Protein 5NX2 (pdb70)

Radius of gyration: 28.56 Å; Cα contacts (8 Å, |Δi|>4): 453; chains: 2; bounding box: 58×60×87 Å

B-factor: mean 180.99, std 48.22, range [70.55, 440.99]

Organism: Homo sapiens (NCBI:txid9606)

Sequence (394 aa):
TVSLWETVQKWREYRRQCQRSLTEDPPPATDLFCNRTFDEYACWPDGEPGSFVNVSCPWYLPWASSVPQGHVYRFCTAEGLWLQKDNSSLPWRDLSECEESKRGERSSPEEQLLFLYIIYTVGYALSFSALVIASAILLGFRHLHCTRNYIHLNLFASFILRALSVFIKDAALKWMYSEAAQAHQWRGLLSYQDSLSCRLVFLFMQYCVAANYYWLLVEGVYLYTLLAFSVFSEQWIFRLYVSIGWGVPLLFVVPWGIVKYLYEDEACWARNSNMNYWLIIRLPILFAIGVNFLIFVRVIAIVVSKLKANLMCKTDIKCRLAKSTLTLIALLATVEVIFAFVMDEHARGTLRFIKLFTELSFTSFQGLMVAILYCFANNEVQLEFRKSWGTTSD

GO terms:
  GO:0005886 plasma membrane (C, IDA)
  GO:0044508 glucagon-like peptide 1 receptor activity (F, IDA)
  GO:0007189 adenylate cyclase-activating G protein-coupled receptor signaling pathway (P, IDA)
  GO:0005886 plasma membrane (C, EXP)
  GO:0004888 transmembrane signaling receptor activity (F, TAS)
  GO:0005886 plasma membrane (C, TAS)
  GO:0016020 membrane (C, TAS)
  GO:0007190 activation of adenylate cyclase activity (P, TAS)
  GO:0005515 protein binding (F, IPI)
  GO:0007204 positive regulation of cytosolic calcium ion concentration (P, IDA)

InterPro domains:
  IPR000832 GPCR, family 2, secretin-like [PF00002] (144-398)
  IPR000832 GPCR, family 2, secretin-like [PR00249] (146-170)
  IPR000832 GPCR, family 2, secretin-like [PR00249] (178-202)
  IPR000832 GPCR, family 2, secretin-like [PR00249] (228-251)
  IPR000832 GPCR, family 2, secretin-like [PR00249] (266-291)
  IPR000832 GPCR, family 2, secretin-like [PR00249] (307-332)
  IPR000832 GPCR, family 2, secretin-like [PR00249] (349-369)
  IPR000832 GPCR, family 2, secretin-like [PR00249] (384-405)
  IPR001879 GPCR, family 2, extracellular hormone receptor domain [PF02793] (60-128)
  IPR001879 GPCR, family 2, extracellular hormone receptor domain [PS50227] (45-130)
  IPR001879 GPCR, family 2, extracellular hormone receptor domain [SM00008] (58-135)
  IPR003290 GPCR, family 2, glucagon-like peptide-1/glucagon receptor [PR01353] (12-25)
  IPR003290 GPCR, family 2, glucagon-like peptide-1/glucagon receptor [PR01353] (37-54)
  IPR003290 GPCR, family 2, glucagon-like peptide-1/glucagon receptor [PR01353] (73-84)
  IPR003290 GPCR, family 2, glucagon-like peptide-1/glucagon receptor [PR01353] (369-385)
  IPR003292 GPCR, family 2, glucagon-like peptide-1 receptor [PR01355] (16-37)
  IPR003292 GPCR, family 2, glucagon-like peptide-1 receptor [PR01355] (47-61)
  IPR003292 GPCR, family 2, glucagon-like peptide-1 receptor [PR01355] (91-102)
  IPR003292 GPCR, family 2, glucagon-like peptide-1 receptor [PR01355] (110-119)
  IPR003292 GPCR, family 2, glucagon-like peptide-1 receptor [PR01355] (127-148)

CATH classification: 4.10.1240.10 (+1 more: 1.20.1070.10)

Foldseek 3Di:
DAAPVQLVVVLVVVVVVLVVCLVPDDDDPDPQWACFDCPSFDTWHIDDAPDKGWDQRDPSQLCSVVLRVDIKIWHIHRNRHTDPDPPVVDHDIDCVSVVCLLVDDSHDDDCLVVVLVVQLLVLLVLLLVLLVVQLCLCVVDPVNPDPVSVLLNVLSVLSNLLSVLVVVVCVLVVVCSDSQCSGRVGDVVQVVLPDPVLQVSVLSNLLSVQLNLQSLLVVLVVLCCCQVVVDPDDVVVVVVSVCGSNPVSCVLSVVLVVVVCVPVSSVSNPDDDPVVSVCSRLVVSLVSLVNSLVSLVVVVVSCCPPCVPDDDVVCVVVVVVSVVVCVLRVVPVNVLSVCVVVVVVDVDDVVVSVSCNSNSSRSSNVSVVSSCPVGVVDPVNVVVVVVVD/DVVPD

Solvent-accessible surface area: 22333 Å² total

Structure (mmCIF, N/CA/C/O backbone):
data_5NX2
#
_entry.id   5NX2
#
_cell.length_a   94.435
_cell.length_b   94.435
_cell.length_c   163.905
_cell.angle_alpha   90.00
_cell.angle_beta   90.00
_cell.angle_gamma   120.00
#
_symmetry.space_group_name_H-M   'P 31 2 1'
#
loop_
_entity.id
_entity.type
_entity.pdbx_description
1 polymer 'Glucagon-like peptide 1 receptor'
2 polymer 'truncated peptide agonist'
3 branched 2-acetamido-2-deoxy-beta-D-glucopyranose-(1-4)-2-acetamido-2-deoxy-beta-D-glucopyranose
4 non-polymer 2-acetamido-2-deoxy-beta-D-glucopyranose
5 non-polymer 'octyl 1-thio-beta-D-glucopyranoside'
#
loop_
_atom_site.group_PDB
_atom_site.id
_atom_site.type_symbol
_atom_site.label_atom_id
_atom_site.label_alt_id
_atom_site.label_comp_id
_atom_site.label_asym_id
_atom_site.label_entity_id
_atom_site.label_seq_id
_atom_site.pdbx_PDB_ins_code
_atom_site.Cartn_x
_atom_site.Cartn_y
_atom_site.Cartn_z
_atom_site.occupancy
_atom_site.B_iso_or_equiv
_atom_site.auth_seq_id
_atom_site.auth_comp_id
_atom_site.auth_asym_id
_atom_site.auth_atom_id
_atom_site.pdbx_PDB_model_num
ATOM 1 N N . THR A 1 10 ? -6.703 41.282 4.277 1.00 156.42 29 THR A N 1
ATOM 2 C CA . THR A 1 10 ? -6.161 40.059 3.697 1.00 166.98 29 THR A CA 1
ATOM 3 C C . THR A 1 10 ? -7.043 39.573 2.546 1.00 177.64 29 THR A C 1
ATOM 4 O O . THR A 1 10 ? -8.197 39.192 2.739 1.00 184.94 29 THR A O 1
ATOM 8 N N . VAL A 1 11 ? -6.470 39.603 1.348 1.00 177.89 30 VAL A N 1
ATOM 9 C CA . VAL A 1 11 ? -7.132 39.156 0.125 1.00 186.32 30 VAL A CA 1
ATOM 10 C C . VAL A 1 11 ? -7.142 37.633 0.040 1.00 166.44 30 VAL A C 1
ATOM 11 O O . VAL A 1 11 ? -6.085 36.996 -0.013 1.00 163.35 30 VAL A O 1
ATOM 15 N N . SER A 1 12 ? -8.336 37.049 0.034 1.00 167.50 31 SER A N 1
ATOM 16 C CA . SER A 1 12 ? -8.506 35.605 0.029 1.00 145.86 31 SER A CA 1
ATOM 17 C C . SER A 1 12 ? -8.350 35.061 -1.393 1.00 204.58 31 SER A C 1
ATOM 18 O O . SER A 1 12 ? -8.459 35.790 -2.382 1.00 186.96 31 SER A O 1
ATOM 21 N N . LEU A 1 13 ? -8.070 33.756 -1.478 1.00 177.59 32 LEU A N 1
ATOM 22 C CA . LEU A 1 13 ? -7.949 33.082 -2.771 1.00 177.12 32 LEU A CA 1
ATOM 23 C C . LEU A 1 13 ? -9.196 33.277 -3.630 1.00 150.38 32 LEU A C 1
ATOM 24 O O . LEU A 1 13 ? -9.097 33.601 -4.820 1.00 209.92 32 LEU A O 1
ATOM 29 N N . TRP A 1 14 ? -10.380 33.086 -3.045 1.00 152.88 33 TRP A N 1
ATOM 30 C CA . TRP A 1 14 ? -11.606 33.104 -3.839 1.00 156.24 33 TRP A CA 1
ATOM 31 C C . TRP A 1 14 ? -11.838 34.500 -4.403 1.00 191.02 33 TRP A C 1
ATOM 32 O O . TRP A 1 14 ? -12.204 34.663 -5.574 1.00 185.92 33 TRP A O 1
ATOM 43 N N . GLU A 1 15 ? -11.613 35.517 -3.566 1.00 173.37 34 GLU A N 1
ATOM 44 C CA . GLU A 1 15 ? -11.699 36.911 -3.983 1.00 175.65 34 GLU A CA 1
ATOM 45 C C . GLU A 1 15 ? -10.663 37.237 -5.048 1.00 184.85 34 GLU A C 1
ATOM 46 O O . GLU A 1 15 ? -10.940 38.027 -5.962 1.00 198.94 34 GLU A O 1
ATOM 52 N N . THR A 1 16 ? -9.489 36.603 -4.982 1.00 174.17 35 THR A N 1
ATOM 53 C CA . THR A 1 16 ? -8.494 36.815 -6.025 1.00 185.28 35 THR A CA 1
ATOM 54 C C . THR A 1 16 ? -8.992 36.239 -7.341 1.00 150.77 35 THR A C 1
ATOM 55 O O . THR A 1 16 ? -8.763 36.817 -8.410 1.00 165.31 35 THR A O 1
ATOM 59 N N . VAL A 1 17 ? -9.654 35.084 -7.285 1.00 152.81 36 VAL A N 1
ATOM 60 C CA . VAL A 1 17 ? -10.176 34.476 -8.503 1.00 155.11 36 VAL A CA 1
ATOM 61 C C . VAL A 1 17 ? -11.284 35.342 -9.100 1.00 157.80 36 VAL A C 1
ATOM 62 O O . VAL A 1 17 ? -11.319 35.580 -10.313 1.00 225.53 36 VAL A O 1
ATOM 66 N N . GLN A 1 18 ? -12.212 35.816 -8.259 1.00 159.33 37 GLN A N 1
ATOM 67 C CA . GLN A 1 18 ? -13.251 36.743 -8.713 1.00 161.89 37 GLN A CA 1
ATOM 68 C C . GLN A 1 18 ? -12.682 37.979 -9.404 1.00 160.47 37 GLN A C 1
ATOM 69 O O . GLN A 1 18 ? -13.077 38.318 -10.533 1.00 162.14 37 GLN A O 1
ATOM 75 N N . LYS A 1 19 ? -11.715 38.645 -8.762 1.00 157.39 38 LYS A N 1
ATOM 76 C CA . LYS A 1 19 ? -11.115 39.811 -9.403 1.00 176.34 38 LYS A CA 1
ATOM 77 C C . LYS A 1 19 ? -10.435 39.413 -10.704 1.00 198.33 38 LYS A C 1
ATOM 78 O O . LYS A 1 19 ? -10.513 40.146 -11.692 1.00 214.15 38 LYS A O 1
ATOM 84 N N . TRP A 1 20 ? -9.716 38.288 -10.710 1.00 153.86 39 TRP A N 1
ATOM 85 C CA . TRP A 1 20 ? -9.042 37.859 -11.932 1.00 153.24 39 TRP A CA 1
ATOM 86 C C . TRP A 1 20 ? -10.028 37.662 -13.081 1.00 203.75 39 TRP A C 1
ATOM 87 O O . TRP A 1 20 ? -9.777 38.110 -14.200 1.00 216.79 39 TRP A O 1
ATOM 98 N N . ARG A 1 21 ? -11.120 36.928 -12.843 1.00 159.36 40 ARG A N 1
ATOM 99 C CA . ARG A 1 21 ? -12.189 36.790 -13.838 1.00 162.85 40 ARG A CA 1
ATOM 100 C C . ARG A 1 21 ? -12.719 38.128 -14.355 1.00 170.88 40 ARG A C 1
ATOM 101 O O . ARG A 1 21 ? -12.943 38.288 -15.561 1.00 165.53 40 ARG A O 1
ATOM 109 N N . GLU A 1 22 ? -12.921 39.105 -13.464 1.00 190.73 41 GLU A N 1
ATOM 110 C CA . GLU A 1 22 ? -13.336 40.434 -13.927 1.00 199.53 41 GLU A CA 1
ATOM 111 C C . GLU A 1 22 ? -12.250 41.101 -14.769 1.00 223.09 41 GLU A C 1
ATOM 112 O O . GLU A 1 22 ? -12.544 41.715 -15.809 1.00 253.62 41 GLU A O 1
ATOM 118 N N . TYR A 1 23 ? -10.995 40.969 -14.345 1.00 219.08 42 TYR A N 1
ATOM 119 C CA . TYR A 1 23 ? -9.852 41.379 -15.151 1.00 156.26 42 TYR A CA 1
ATOM 120 C C . TYR A 1 23 ? -9.933 40.762 -16.542 1.00 160.77 42 TYR A C 1
ATOM 121 O O . TYR A 1 23 ? -9.698 41.438 -17.544 1.00 162.07 42 TYR A O 1
ATOM 130 N N . ARG A 1 24 ? -10.193 39.457 -16.613 1.00 172.90 43 ARG A N 1
ATOM 131 C CA . ARG A 1 24 ? -10.308 38.781 -17.899 1.00 175.75 43 ARG A CA 1
ATOM 132 C C . ARG A 1 24 ? -11.448 39.337 -18.749 1.00 209.41 43 ARG A C 1
ATOM 133 O O . ARG A 1 24 ? -11.299 39.477 -19.966 1.00 234.39 43 ARG A O 1
ATOM 141 N N . ARG A 1 25 ? -12.606 39.619 -18.143 1.00 199.02 44 ARG A N 1
ATOM 142 C CA . ARG A 1 25 ? -13.720 40.184 -18.907 1.00 180.67 44 ARG A CA 1
ATOM 143 C C . ARG A 1 25 ? -13.349 41.528 -19.531 1.00 183.80 44 ARG A C 1
ATOM 144 O O . ARG A 1 25 ? -13.441 41.728 -20.751 1.00 184.63 44 ARG A O 1
ATOM 152 N N . GLN A 1 26 ? -12.913 42.466 -18.689 1.00 166.64 45 GLN A N 1
ATOM 153 C CA . GLN A 1 26 ? -12.510 43.783 -19.172 1.00 165.62 45 GLN A CA 1
ATOM 154 C C . GLN A 1 26 ? -11.367 43.683 -20.170 1.00 225.05 45 GLN A C 1
ATOM 155 O O . GLN A 1 26 ? -11.317 44.413 -21.170 1.00 211.59 45 GLN A O 1
ATOM 161 N N . CYS A 1 27 ? -10.456 42.752 -19.910 1.00 194.43 46 CYS A N 1
ATOM 162 C CA . CYS A 1 27 ? -9.282 42.534 -20.738 1.00 202.66 46 CYS A CA 1
ATOM 163 C C . CYS A 1 27 ? -9.672 42.071 -22.143 1.00 215.00 46 CYS A C 1
ATOM 164 O O . CYS A 1 27 ? -9.232 42.649 -23.143 1.00 222.00 46 CYS A O 1
ATOM 167 N N . GLN A 1 28 ? -10.497 41.018 -22.234 1.00 209.38 47 GLN A N 1
ATOM 168 C CA . GLN A 1 28 ? -11.025 40.563 -23.523 1.00 207.66 47 GLN A CA 1
ATOM 169 C C . GLN A 1 28 ? -11.771 41.677 -24.254 1.00 213.09 47 GLN A C 1
ATOM 170 O O . GLN A 1 28 ? -11.691 41.790 -25.484 1.00 229.08 47 GLN A O 1
ATOM 176 N N . ARG A 1 29 ? -12.499 42.516 -23.506 1.00 206.28 48 ARG A N 1
ATOM 177 C CA . ARG A 1 29 ? -13.190 43.650 -24.121 1.00 211.02 48 ARG A CA 1
ATOM 178 C C . ARG A 1 29 ? -12.213 44.642 -24.748 1.00 219.86 48 ARG A C 1
ATOM 179 O O . ARG A 1 29 ? -12.443 45.128 -25.865 1.00 226.76 48 ARG A O 1
ATOM 187 N N . SER A 1 30 ? -11.108 44.942 -24.059 1.00 165.75 49 SER A N 1
ATOM 188 C CA . SER A 1 30 ? -10.059 45.750 -24.681 1.00 163.31 49 SER A CA 1
ATOM 189 C C . SER A 1 30 ? -9.487 45.059 -25.917 1.00 163.11 49 SER A C 1
ATOM 190 O O . SER A 1 30 ? -9.262 45.706 -26.947 1.00 192.07 49 SER A O 1
ATOM 193 N N . LEU A 1 31 ? -9.231 43.751 -25.827 1.00 165.75 50 LEU A N 1
ATOM 194 C CA . LEU A 1 31 ? -8.700 42.998 -26.963 1.00 168.82 50 LEU A CA 1
ATOM 195 C C . LEU A 1 31 ? -9.597 43.153 -28.183 1.00 172.96 50 LEU A C 1
ATOM 196 O O . LEU A 1 31 ? -9.113 43.292 -29.313 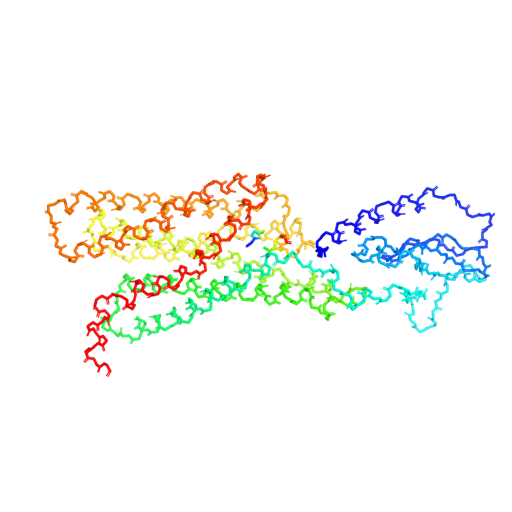1.00 173.63 50 LEU A O 1
ATOM 201 N N . THR A 1 32 ? -10.909 43.131 -27.967 1.00 178.07 51 THR A N 1
ATOM 202 C CA . THR A 1 32 ? -11.863 43.250 -29.062 1.00 184.60 51 THR A CA 1
ATOM 203 C C . THR A 1 32 ? -11.930 44.679 -29.589 1.00 191.82 51 THR A C 1
ATOM 204 O O . THR A 1 32 ? -12.042 44.889 -30.803 1.00 200.33 51 THR A O 1
ATOM 208 N N . GLU A 1 33 ? -11.852 45.679 -28.710 1.00 199.02 52 GLU A N 1
ATOM 209 C CA . GLU A 1 33 ? -12.190 47.035 -29.119 1.00 204.77 52 GLU A CA 1
ATOM 210 C C . GLU A 1 33 ? -11.007 47.925 -29.510 1.00 197.69 52 GLU A C 1
ATOM 211 O O . GLU A 1 33 ? -11.220 48.883 -30.263 1.00 202.43 52 GLU A O 1
ATOM 217 N N . ASP A 1 34 ? -9.772 47.642 -29.089 1.00 183.90 53 ASP A N 1
ATOM 218 C CA . ASP A 1 34 ? -8.686 48.530 -29.505 1.00 201.73 53 ASP A CA 1
ATOM 219 C C . ASP A 1 34 ? -8.460 48.451 -31.017 1.00 218.62 53 ASP A C 1
ATOM 220 O O . ASP A 1 34 ? -8.514 47.363 -31.601 1.00 222.63 53 ASP A O 1
ATOM 225 N N . PRO A 1 35 ? -8.208 49.589 -31.673 1.00 214.66 54 PRO A N 1
ATOM 226 C CA . PRO A 1 35 ? -8.002 49.573 -33.122 1.00 214.45 54 PRO A CA 1
ATOM 227 C C . PRO A 1 35 ? -6.754 48.812 -33.525 1.00 204.56 54 PRO A C 1
ATOM 228 O O . PRO A 1 35 ? -5.781 48.723 -32.755 1.00 199.42 54 PRO A O 1
ATOM 232 N N . PRO A 1 36 ? -6.735 48.241 -34.727 1.00 187.02 55 PRO A N 1
ATOM 233 C CA . PRO A 1 36 ? -5.560 47.509 -35.215 1.00 182.81 55 PRO A CA 1
ATOM 234 C C . PRO A 1 36 ? -4.379 48.442 -35.425 1.00 176.68 55 PRO A C 1
ATOM 235 O O . PRO A 1 36 ? -4.557 49.660 -35.574 1.00 184.42 55 PRO A O 1
ATOM 239 N N . PRO A 1 37 ? -3.161 47.910 -35.442 1.00 175.34 56 PRO A N 1
ATOM 240 C CA . PRO A 1 37 ? -1.969 48.758 -35.552 1.00 207.27 56 PRO A CA 1
ATOM 241 C C . PRO A 1 37 ? -1.820 49.375 -36.939 1.00 216.00 56 PRO A C 1
ATOM 242 O O . PRO A 1 37 ? -2.377 48.909 -37.935 1.00 226.95 56 PRO A O 1
ATOM 246 N N . ALA A 1 38 ? -1.041 50.460 -36.965 1.00 244.32 57 ALA A N 1
ATOM 247 C CA . ALA A 1 38 ? -0.751 51.229 -38.176 1.00 245.95 57 ALA A CA 1
ATOM 248 C C . ALA A 1 38 ? -0.287 50.362 -39.345 1.00 247.07 57 ALA A C 1
ATOM 249 O O . ALA A 1 38 ? -0.647 50.631 -40.497 1.00 249.47 57 ALA A O 1
ATOM 251 N N . THR A 1 39 ? 0.503 49.322 -39.087 1.00 241.23 58 THR A N 1
ATOM 252 C CA . THR A 1 39 ? 0.962 48.456 -40.167 1.00 233.87 58 THR A CA 1
ATOM 253 C C . THR A 1 39 ? 0.857 47.001 -39.734 1.00 234.83 58 THR A C 1
ATOM 254 O O . THR A 1 39 ? 0.831 46.681 -38.543 1.00 226.89 58 THR A O 1
ATOM 258 N N . ASP A 1 40 ? 0.800 46.119 -40.738 1.00 238.19 59 ASP A N 1
ATOM 259 C CA . ASP A 1 40 ? 0.768 44.678 -40.518 1.00 241.06 59 ASP A CA 1
ATOM 260 C C . ASP A 1 40 ? 2.093 44.093 -40.062 1.00 241.08 59 ASP A C 1
ATOM 261 O O . ASP A 1 40 ? 2.135 42.906 -39.722 1.00 243.10 59 ASP A O 1
ATOM 266 N N . LEU A 1 41 ? 3.168 44.874 -40.042 1.00 238.19 60 LEU A N 1
ATOM 267 C CA . LEU A 1 41 ? 4.388 44.471 -39.349 1.00 226.77 60 LEU A CA 1
ATOM 268 C C . LEU A 1 41 ? 4.140 44.530 -37.844 1.00 224.59 60 LEU A C 1
ATOM 269 O O . LEU A 1 41 ? 4.477 45.506 -37.171 1.00 228.05 60 LEU A O 1
ATOM 274 N N . PHE A 1 42 ? 3.494 43.490 -37.306 1.00 225.59 61 PHE A N 1
ATOM 275 C CA . PHE A 1 42 ? 3.326 43.452 -35.858 1.00 209.11 61 PHE A CA 1
ATOM 276 C C . PHE A 1 42 ? 2.947 42.064 -35.358 1.00 209.12 61 PHE A C 1
ATOM 277 O O . PHE A 1 42 ? 2.178 41.342 -35.999 1.00 222.89 61 PHE A O 1
ATOM 285 N N . CYS A 1 43 ? 3.514 41.710 -34.210 1.00 197.27 62 CYS A N 1
ATOM 286 C CA . CYS A 1 43 ? 3.076 40.597 -33.378 1.00 193.12 62 CYS A CA 1
ATOM 287 C C . CYS A 1 43 ? 1.682 40.881 -32.802 1.00 172.01 62 CYS A C 1
ATOM 288 O O . CYS A 1 43 ? 1.345 42.022 -32.478 1.00 161.96 62 CYS A O 1
ATOM 291 N N . ASN A 1 44 ? 0.877 39.827 -32.651 1.00 182.40 63 ASN A N 1
ATOM 292 C CA . ASN A 1 44 ? -0.502 39.960 -32.180 1.00 194.30 63 ASN A CA 1
ATOM 293 C C . ASN A 1 44 ? -0.685 40.096 -30.675 1.00 186.69 63 ASN A C 1
ATOM 294 O O . ASN A 1 44 ? -0.146 39.307 -29.896 1.00 165.92 63 ASN A O 1
ATOM 299 N N . ARG A 1 45 ? -1.476 41.104 -30.283 1.00 187.48 64 ARG A N 1
ATOM 300 C CA . ARG A 1 45 ? -2.008 41.265 -28.931 1.00 189.19 64 ARG A CA 1
ATOM 301 C C . ARG A 1 45 ? -2.469 39.897 -28.433 1.00 196.83 64 ARG A C 1
ATOM 302 O O . ARG A 1 45 ? -2.986 39.111 -29.233 1.00 211.64 64 ARG A O 1
ATOM 310 N N . THR A 1 46 ? -2.415 39.635 -27.126 1.00 188.87 65 THR A N 1
ATOM 311 C CA . THR A 1 46 ? -2.868 38.339 -26.616 1.00 185.88 65 THR A CA 1
ATOM 312 C C . THR A 1 46 ? -3.073 38.422 -25.115 1.00 173.39 65 THR A C 1
ATOM 313 O O . THR A 1 46 ? -2.324 39.097 -24.409 1.00 170.97 65 THR A O 1
ATOM 317 N N . PHE A 1 47 ? -3.982 37.609 -24.604 1.00 187.74 66 PHE A N 1
ATOM 318 C CA . PHE A 1 47 ? -4.128 37.528 -23.172 1.00 151.07 66 PHE A CA 1
ATOM 319 C C . PHE A 1 47 ? -3.506 36.182 -22.853 1.00 164.78 66 PHE A C 1
ATOM 320 O O . PHE A 1 47 ? -3.961 35.156 -23.343 1.00 158.10 66 PHE A O 1
ATOM 328 N N . ASP A 1 48 ? -2.473 36.185 -22.024 1.00 147.54 67 ASP A N 1
ATOM 329 C CA . ASP A 1 48 ? -1.751 34.964 -21.694 1.00 146.53 67 ASP A CA 1
ATOM 330 C C . ASP A 1 48 ? -2.112 34.394 -20.346 1.00 191.97 67 ASP A C 1
ATOM 331 O O . ASP A 1 48 ? -1.341 33.605 -19.810 1.00 145.11 67 ASP A O 1
ATOM 336 N N . GLU A 1 49 ? -3.205 34.915 -19.785 1.00 184.12 68 GLU A N 1
ATOM 337 C CA . GLU A 1 49 ? -3.826 34.585 -18.481 1.00 179.86 68 GLU A CA 1
ATOM 338 C C . GLU A 1 49 ? -3.161 35.270 -17.296 1.00 172.56 68 GLU A C 1
ATOM 339 O O . GLU A 1 49 ? -3.555 35.063 -16.156 1.00 165.37 68 GLU A O 1
ATOM 345 N N . TYR A 1 50 ? -2.133 36.063 -17.565 1.00 175.60 69 TYR A N 1
ATOM 346 C CA . TYR A 1 50 ? -1.486 36.817 -16.513 1.00 169.25 69 TYR A CA 1
ATOM 347 C C . TYR A 1 50 ? -1.540 38.301 -16.823 1.00 175.35 69 TYR A C 1
ATOM 348 O O . TYR A 1 50 ? -1.457 39.124 -15.923 1.00 175.39 69 TYR A O 1
ATOM 357 N N . ALA A 1 51 ? -1.671 38.640 -18.101 1.00 172.51 70 ALA A N 1
ATOM 358 C CA . ALA A 1 51 ? -1.762 40.043 -18.491 1.00 155.48 70 ALA A CA 1
ATOM 359 C C . ALA A 1 51 ? -2.358 40.158 -19.891 1.00 172.98 70 ALA A C 1
ATOM 360 O O . ALA A 1 51 ? -2.281 39.224 -20.693 1.00 186.75 70 ALA A O 1
ATOM 362 N N . CYS A 1 52 ? -2.947 41.320 -20.190 1.00 178.13 71 CYS A N 1
ATOM 363 C CA . CYS A 1 52 ? -3.404 41.633 -21.546 1.00 177.11 71 CYS A CA 1
ATOM 364 C C . CYS A 1 52 ? -2.280 42.309 -22.315 1.00 181.97 71 CYS A C 1
ATOM 365 O O . CYS A 1 52 ? -1.860 43.418 -21.967 1.00 190.26 71 CYS A O 1
ATOM 368 N N . TRP A 1 53 ? -1.796 41.662 -23.320 1.00 182.91 72 TRP A N 1
ATOM 369 C CA . TRP A 1 53 ? -0.716 42.338 -24.002 1.00 173.97 72 TRP A CA 1
ATOM 370 C C . TRP A 1 53 ? -1.304 43.012 -25.226 1.00 183.60 72 TRP A C 1
ATOM 371 O O . TRP A 1 53 ? -1.969 42.340 -26.033 1.00 188.59 72 TRP A O 1
ATOM 382 N N . PRO A 1 54 ? -1.079 44.310 -25.406 1.00 177.04 73 PRO A N 1
ATOM 383 C CA . PRO A 1 54 ? -1.448 44.961 -26.665 1.00 186.01 73 PRO A CA 1
ATOM 384 C C . PRO A 1 54 ? -0.495 44.591 -27.788 1.00 199.72 73 PRO A C 1
ATOM 385 O O . PRO A 1 54 ? 0.528 43.933 -27.591 1.00 201.63 73 PRO A O 1
ATOM 389 N N . ASP A 1 55 ? -0.860 45.021 -28.993 1.00 187.74 74 ASP A N 1
ATOM 390 C CA . ASP A 1 55 ? 0.061 44.910 -30.109 1.00 189.58 74 ASP A CA 1
ATOM 391 C C . ASP A 1 55 ? 1.339 45.684 -29.800 1.00 208.24 74 ASP A C 1
ATOM 392 O O . ASP A 1 55 ? 1.354 46.629 -29.006 1.00 208.12 74 ASP A O 1
ATOM 397 N N . GLY A 1 56 ? 2.415 45.274 -30.445 1.00 186.59 75 GLY A N 1
ATOM 398 C CA . GLY A 1 56 ? 3.715 45.897 -30.261 1.00 205.30 75 GLY A CA 1
ATOM 399 C C . GLY A 1 56 ? 4.328 46.385 -31.557 1.00 210.64 75 GLY A C 1
ATOM 400 O O . GLY A 1 56 ? 4.168 45.754 -32.603 1.00 216.49 75 GLY A O 1
ATOM 401 N N . GLU A 1 57 ? 4.981 47.536 -31.492 1.00 206.94 76 GLU A N 1
ATOM 402 C CA . GLU A 1 57 ? 5.809 47.943 -32.610 1.00 199.76 76 GLU A CA 1
ATOM 403 C C . GLU A 1 57 ? 6.976 46.964 -32.713 1.00 188.79 76 GLU A C 1
ATOM 404 O O . GLU A 1 57 ? 7.538 46.564 -31.688 1.00 176.82 76 GLU A O 1
ATOM 410 N N . PRO A 1 58 ? 7.347 46.536 -33.920 1.00 189.36 77 PRO A N 1
ATOM 411 C CA . PRO A 1 58 ? 8.523 45.669 -34.051 1.00 190.70 77 PRO A CA 1
ATOM 412 C C . PRO A 1 58 ? 9.766 46.327 -33.476 1.00 191.34 77 PRO A C 1
ATOM 413 O O . PRO A 1 58 ? 10.021 47.515 -33.682 1.00 222.66 77 PRO A O 1
ATOM 417 N N . GLY A 1 59 ? 10.542 45.530 -32.749 1.00 196.71 78 GLY A N 1
ATOM 418 C CA . GLY A 1 59 ? 11.776 46.009 -32.165 1.00 191.14 78 GLY A CA 1
ATOM 419 C C . GLY A 1 59 ? 11.576 47.019 -31.060 1.00 194.62 78 GLY A C 1
ATOM 420 O O . GLY A 1 59 ? 12.403 47.922 -30.901 1.00 193.28 78 GLY A O 1
ATOM 421 N N . SER A 1 60 ? 10.496 46.897 -30.290 1.00 205.90 79 SER A N 1
ATOM 422 C CA . SER A 1 60 ? 10.264 47.793 -29.169 1.00 215.66 79 SER A CA 1
ATOM 423 C C . SER A 1 60 ? 9.758 47.004 -27.970 1.00 214.01 79 SER A C 1
ATOM 424 O O . SER A 1 60 ? 9.253 45.886 -28.098 1.00 217.15 79 SER A O 1
ATOM 427 N N . PHE A 1 61 ? 9.897 47.617 -26.799 1.00 203.43 80 PHE A N 1
ATOM 428 C CA . PHE A 1 61 ? 9.284 47.118 -25.577 1.00 204.10 80 PHE A CA 1
ATOM 429 C C . PHE A 1 61 ? 7.833 47.558 -25.433 1.00 228.47 80 PHE A C 1
ATOM 430 O O . PHE A 1 61 ? 7.467 48.693 -25.754 1.00 239.94 80 PHE A O 1
ATOM 438 N N . VAL A 1 62 ? 7.013 46.635 -24.945 1.00 229.87 81 VAL A N 1
ATOM 439 C CA . VAL A 1 62 ? 5.599 46.843 -24.668 1.00 221.55 81 VAL A CA 1
ATOM 440 C C . VAL A 1 62 ? 5.434 46.736 -23.161 1.00 231.99 81 VAL A C 1
ATOM 441 O O . VAL A 1 62 ? 5.918 45.774 -22.546 1.00 223.96 81 VAL A O 1
ATOM 445 N N . ASN A 1 63 ? 4.722 47.696 -22.569 1.00 241.59 82 ASN A N 1
ATOM 446 C CA . ASN A 1 63 ? 4.481 47.686 -21.137 1.00 232.57 82 ASN A CA 1
ATOM 447 C C . ASN A 1 63 ? 3.012 47.643 -20.776 1.00 211.97 82 ASN A C 1
ATOM 448 O O . ASN A 1 63 ? 2.171 48.257 -21.441 1.00 208.12 82 ASN A O 1
ATOM 453 N N . VAL A 1 64 ? 2.721 46.908 -19.709 1.00 212.27 83 VAL A N 1
ATOM 454 C CA . VAL A 1 64 ? 1.408 46.917 -19.090 1.00 192.20 83 VAL A CA 1
ATOM 455 C C . VAL A 1 64 ? 1.703 46.938 -17.599 1.00 183.47 83 VAL A C 1
ATOM 456 O O . VAL A 1 64 ? 2.724 46.403 -17.159 1.00 159.06 83 VAL A O 1
ATOM 460 N N . SER A 1 65 ? 0.849 47.583 -16.816 1.00 195.31 84 SER A N 1
ATOM 461 C CA . SER A 1 65 ? 1.017 47.478 -15.375 1.00 169.83 84 SER A CA 1
ATOM 462 C C . SER A 1 65 ? 0.935 46.010 -14.970 1.00 166.29 84 SER A C 1
ATOM 463 O O . SER A 1 65 ? 0.248 45.215 -15.620 1.00 172.17 84 SER A O 1
ATOM 466 N N . CYS A 1 66 ? 1.672 45.625 -13.931 1.00 153.34 85 CYS A N 1
ATOM 467 C CA . CYS A 1 66 ? 1.417 44.318 -13.341 1.00 142.18 85 CYS A CA 1
ATOM 468 C C . CYS A 1 66 ? -0.082 44.199 -13.086 1.00 136.77 85 CYS A C 1
ATOM 469 O O . CYS A 1 66 ? -0.687 45.126 -12.528 1.00 150.50 85 CYS A O 1
ATOM 472 N N . PRO A 1 67 ? -0.712 43.102 -13.492 1.00 148.40 86 PRO A N 1
ATOM 473 C CA . PRO A 1 67 ? -2.166 42.979 -13.349 1.00 155.34 86 PRO A CA 1
ATOM 474 C C . PRO A 1 67 ? -2.648 43.194 -11.924 1.00 157.10 86 PRO A C 1
ATOM 475 O O . PRO A 1 67 ? -2.139 42.612 -10.965 1.00 160.03 86 PRO A O 1
ATOM 479 N N . TRP A 1 68 ? -3.646 44.074 -11.818 1.00 164.70 87 TRP A N 1
ATOM 480 C CA . TRP A 1 68 ? -4.227 44.602 -10.593 1.00 169.70 87 TRP A CA 1
ATOM 481 C C . TRP A 1 68 ? -4.995 43.568 -9.788 1.00 183.06 87 TRP A C 1
ATOM 482 O O . TRP A 1 68 ? -5.380 43.870 -8.653 1.00 198.38 87 TRP A O 1
ATOM 493 N N . TYR A 1 69 ? -5.211 42.360 -10.310 1.00 198.92 88 TYR A N 1
ATOM 494 C CA . TYR A 1 69 ? -5.937 41.429 -9.465 1.00 174.48 88 TYR A CA 1
ATOM 495 C C . TYR A 1 69 ? -5.012 40.774 -8.457 1.00 162.14 88 TYR A C 1
ATOM 496 O O . TYR A 1 69 ? -5.488 40.011 -7.611 1.00 145.46 88 TYR A O 1
ATOM 505 N N . LEU A 1 70 ? -3.704 40.998 -8.566 1.00 167.96 89 LEU A N 1
ATOM 506 C CA . LEU A 1 70 ? -2.808 40.416 -7.585 1.00 158.22 89 LEU A CA 1
ATOM 507 C C . LEU A 1 70 ? -3.202 41.010 -6.238 1.00 171.36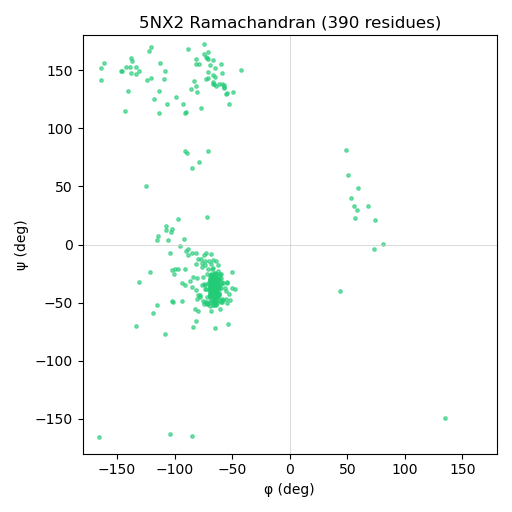 89 LEU A C 1
ATOM 508 O O . LEU A 1 70 ? -3.476 42.212 -6.159 1.00 176.31 89 LEU A O 1
ATOM 513 N N . PRO A 1 71 ? -3.256 40.225 -5.169 1.00 167.93 90 PRO A N 1
ATOM 514 C CA . PRO A 1 71 ? -3.576 40.830 -3.864 1.00 188.74 90 PRO A CA 1
ATOM 515 C C . PRO A 1 71 ? -2.670 41.987 -3.457 1.00 207.90 90 PRO A C 1
ATOM 516 O O . PRO A 1 71 ? -3.133 42.917 -2.785 1.00 238.10 90 PRO A O 1
ATOM 520 N N . TRP A 1 72 ? -1.399 41.962 -3.855 1.00 184.63 91 TRP A N 1
ATOM 521 C CA . TRP A 1 72 ? -0.402 42.961 -3.487 1.00 190.11 91 TRP A CA 1
ATOM 522 C C . TRP A 1 72 ? -0.007 43.896 -4.626 1.00 210.19 91 TRP A C 1
ATOM 523 O O . TRP A 1 72 ? 1.043 44.545 -4.545 1.00 202.61 91 TRP A O 1
ATOM 534 N N . ALA A 1 73 ? -0.796 43.943 -5.706 1.00 234.10 92 ALA A N 1
ATOM 535 C CA . ALA A 1 73 ? -0.433 44.783 -6.846 1.00 244.63 92 ALA A CA 1
ATOM 536 C C . ALA A 1 73 ? -0.199 46.228 -6.413 1.00 247.32 92 ALA A C 1
ATOM 537 O O . ALA A 1 73 ? 0.663 46.923 -6.960 1.00 240.61 92 ALA A O 1
ATOM 539 N N . SER A 1 74 ? -0.950 46.674 -5.402 1.00 248.35 93 SER A N 1
ATOM 540 C CA . SER A 1 74 ? -0.880 48.022 -4.842 1.00 239.36 93 SER A CA 1
ATOM 541 C C . SER A 1 74 ? 0.428 48.324 -4.127 1.00 246.40 93 SER A C 1
ATOM 542 O O . SER A 1 74 ? 0.741 49.499 -3.911 1.00 249.17 93 SER A O 1
ATOM 545 N N . SER A 1 75 ? 1.179 47.311 -3.705 1.00 275.03 94 SER A N 1
ATOM 546 C CA . SER A 1 75 ? 2.464 47.635 -3.101 1.00 274.79 94 SER A CA 1
ATOM 547 C C . SER A 1 75 ? 3.570 47.913 -4.107 1.00 264.22 94 SER A C 1
ATOM 548 O O . SER A 1 75 ? 4.589 48.493 -3.726 1.00 261.97 94 SER A O 1
ATOM 551 N N . VAL A 1 76 ? 3.412 47.531 -5.368 1.00 248.66 95 VAL A N 1
ATOM 552 C CA . VAL A 1 76 ? 4.459 47.799 -6.349 1.00 219.86 95 VAL A CA 1
ATOM 553 C C . VAL A 1 76 ? 3.853 48.564 -7.528 1.00 218.63 95 VAL A C 1
ATOM 554 O O . VAL A 1 76 ? 4.049 48.160 -8.684 1.00 220.94 95 VAL A O 1
ATOM 558 N N . PRO A 1 77 ? 3.096 49.662 -7.309 1.00 204.59 96 PRO A N 1
ATOM 559 C CA . PRO A 1 77 ? 2.397 50.279 -8.453 1.00 194.51 96 PRO A CA 1
ATOM 560 C C . PRO A 1 77 ? 3.367 50.793 -9.491 1.00 180.92 96 PRO A C 1
ATOM 561 O O . PRO A 1 77 ? 3.004 50.935 -10.663 1.00 185.34 96 PRO A O 1
ATOM 565 N N . GLN A 1 78 ? 4.597 51.106 -9.075 1.00 167.38 97 GLN A N 1
ATOM 566 C CA . GLN A 1 78 ? 5.604 51.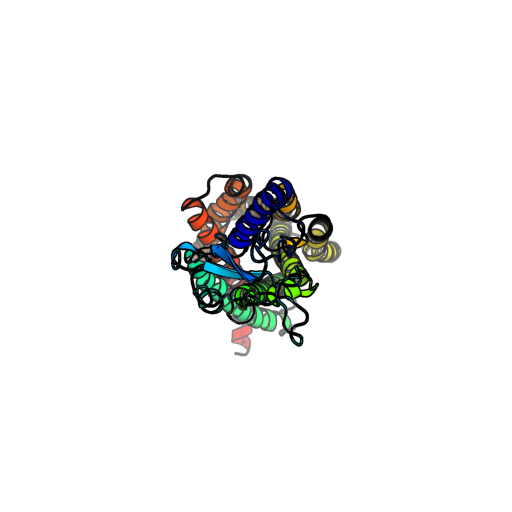581 -10.008 1.00 174.28 97 GLN A CA 1
ATOM 567 C C . GLN A 1 78 ? 6.127 50.459 -10.888 1.00 174.92 97 GLN A C 1
ATOM 568 O O . GLN A 1 78 ? 6.732 50.739 -11.931 1.00 183.59 97 GLN A O 1
ATOM 574 N N . GLY A 1 79 ? 5.864 49.200 -10.542 1.00 165.52 98 GLY A N 1
ATOM 575 C CA . GLY A 1 79 ? 6.326 48.129 -11.384 1.00 164.86 98 GLY A CA 1
ATOM 576 C C . GLY A 1 79 ? 5.444 47.938 -12.601 1.00 156.81 98 GLY A C 1
ATOM 577 O O . GLY A 1 79 ? 4.262 48.276 -12.617 1.00 165.35 98 GLY A O 1
ATOM 578 N N . HIS A 1 80 ? 6.053 47.375 -13.636 1.00 166.09 99 HIS A N 1
ATOM 579 C CA . HIS A 1 80 ? 5.383 47.055 -14.881 1.00 154.50 99 HIS A CA 1
ATOM 580 C C . HIS A 1 80 ? 5.845 45.696 -15.368 1.00 146.38 99 HIS A C 1
ATOM 581 O O . HIS A 1 80 ? 6.955 45.260 -15.051 1.00 134.67 99 HIS A O 1
ATOM 588 N N . VAL A 1 81 ? 5.001 45.015 -16.128 1.00 160.68 100 VAL A N 1
ATOM 589 C CA . VAL A 1 81 ? 5.494 43.819 -16.783 1.00 168.42 100 VAL A CA 1
ATOM 590 C C . VAL A 1 81 ? 5.581 44.189 -18.258 1.00 185.03 100 VAL A C 1
ATOM 591 O O . VAL A 1 81 ? 4.805 45.010 -18.770 1.00 196.06 100 VAL A O 1
ATOM 595 N N . TYR A 1 82 ? 6.533 43.566 -18.943 1.00 191.74 101 TYR A N 1
ATOM 596 C CA . TYR A 1 82 ? 6.889 43.926 -20.306 1.00 193.40 101 TYR A CA 1
ATOM 597 C C . TYR A 1 82 ? 7.012 42.703 -21.200 1.00 184.37 101 TYR A C 1
ATOM 598 O O . TYR A 1 82 ? 7.408 41.620 -20.760 1.00 175.45 101 TYR A O 1
ATOM 607 N N . ARG A 1 83 ? 6.657 42.896 -22.461 1.00 197.52 102 ARG A N 1
ATOM 608 C CA . ARG A 1 83 ? 6.992 41.949 -23.513 1.00 210.27 102 ARG A CA 1
ATOM 609 C C . ARG A 1 83 ? 7.784 42.681 -24.586 1.00 222.62 102 ARG A C 1
ATOM 610 O O . ARG A 1 83 ? 7.852 43.910 -24.619 1.00 231.44 102 ARG A O 1
ATOM 618 N N . PHE A 1 84 ? 8.391 41.893 -25.464 1.00 211.05 103 PHE A N 1
ATOM 619 C CA . PHE A 1 84 ? 9.065 42.391 -26.652 1.00 197.93 103 PHE A CA 1
ATOM 620 C C . PHE A 1 84 ? 8.351 41.820 -27.859 1.00 191.91 103 PHE A C 1
ATOM 621 O O . PHE A 1 84 ? 8.194 40.600 -27.982 1.00 191.96 103 PHE A O 1
ATOM 629 N N . CYS A 1 85 ? 7.921 42.712 -28.742 1.00 184.53 104 CYS A N 1
ATOM 630 C CA . CYS A 1 85 ? 7.307 42.322 -29.997 1.00 191.56 104 CYS A CA 1
ATOM 631 C C . CYS A 1 85 ? 8.509 42.248 -30.945 1.00 179.51 104 CYS A C 1
ATOM 632 O O . CYS A 1 85 ? 9.125 43.279 -31.235 1.00 176.76 104 CYS A O 1
ATOM 635 N N . THR A 1 86 ? 8.860 41.055 -31.427 1.00 181.10 105 THR A N 1
ATOM 636 C CA . THR A 1 86 ? 10.059 40.927 -32.260 1.00 192.72 105 THR A CA 1
ATOM 637 C C . THR A 1 86 ? 9.903 41.551 -33.645 1.00 206.25 105 THR A C 1
ATOM 638 O O . THR A 1 86 ? 8.808 41.882 -34.109 1.00 221.74 105 THR A O 1
ATOM 642 N N . ALA A 1 87 ? 11.062 41.710 -34.299 1.00 195.69 106 ALA A N 1
ATOM 643 C CA . ALA A 1 87 ? 11.170 42.390 -35.584 1.00 201.48 106 ALA A CA 1
ATOM 644 C C . ALA A 1 87 ? 10.511 41.603 -36.705 1.00 219.85 106 ALA A C 1
ATOM 645 O O . ALA A 1 87 ? 10.261 42.161 -37.778 1.00 214.10 106 ALA A O 1
ATOM 647 N N . GLU A 1 88 ? 10.251 40.319 -36.489 1.00 225.25 107 GLU A N 1
ATOM 648 C CA . GLU A 1 88 ? 9.582 39.471 -37.460 1.00 235.86 107 GLU A CA 1
ATOM 649 C C . GLU A 1 88 ? 8.071 39.459 -37.229 1.00 229.40 107 GLU A C 1
ATOM 650 O O . GLU A 1 88 ? 7.330 38.794 -37.962 1.00 232.56 107 GLU A O 1
ATOM 656 N N . GLY A 1 89 ? 7.595 40.268 -36.288 1.00 233.38 108 GLY A N 1
ATOM 657 C CA . GLY A 1 89 ? 6.180 40.394 -36.007 1.00 212.59 108 GLY A CA 1
ATOM 658 C C . GLY A 1 89 ? 5.614 39.200 -35.280 1.00 192.44 108 GLY A C 1
ATOM 659 O O . GLY A 1 89 ? 4.422 38.914 -35.398 1.00 199.97 108 GLY A O 1
ATOM 660 N N . LEU A 1 90 ? 6.475 38.434 -34.623 1.00 208.81 109 LEU A N 1
ATOM 661 C CA . LEU A 1 90 ? 6.131 37.357 -33.708 1.00 185.31 109 LEU A CA 1
ATOM 662 C C . LEU A 1 90 ? 6.480 37.792 -32.290 1.00 169.98 109 LEU A C 1
ATOM 663 O O . LEU A 1 90 ? 7.484 38.483 -32.091 1.00 153.02 109 LEU A O 1
ATOM 668 N N . TRP A 1 91 ? 5.666 37.425 -31.299 1.00 164.01 110 TRP A N 1
ATOM 669 C CA . TRP A 1 91 ? 6.122 37.674 -29.935 1.00 176.89 110 TRP A CA 1
ATOM 670 C C . TRP A 1 91 ? 7.371 36.876 -29.612 1.00 133.08 110 TRP A C 1
ATOM 671 O O . TRP A 1 91 ? 7.495 35.694 -29.947 1.00 134.12 110 TRP A O 1
ATOM 682 N N . LEU A 1 92 ? 8.304 37.563 -28.961 1.00 130.21 111 LEU A N 1
ATOM 683 C CA . LEU A 1 92 ? 9.540 36.969 -28.490 1.00 157.21 111 LEU A CA 1
ATOM 684 C C . LEU A 1 92 ? 9.306 35.754 -27.616 1.00 171.56 111 LEU A C 1
ATOM 685 O O . LEU A 1 92 ? 8.502 35.785 -26.681 1.00 191.26 111 LEU A O 1
ATOM 690 N N . GLN A 1 93 ? 10.013 34.678 -27.931 1.00 163.29 112 GLN A N 1
ATOM 691 C CA . GLN A 1 93 ? 9.882 33.466 -27.151 1.00 162.11 112 GLN A CA 1
ATOM 692 C C . GLN A 1 93 ? 11.267 32.846 -27.162 1.00 183.10 112 GLN A C 1
ATOM 693 O O . GLN A 1 93 ? 12.019 32.999 -28.128 1.00 205.94 112 GLN A O 1
ATOM 699 N N . LYS A 1 94 ? 11.598 32.137 -26.095 1.00 178.40 113 LYS A N 1
ATOM 700 C CA . LYS A 1 94 ? 12.848 31.400 -26.048 1.00 165.95 113 LYS A CA 1
ATOM 701 C C . LYS A 1 94 ? 12.754 30.060 -26.759 1.00 188.09 113 LYS A C 1
ATOM 702 O O . LYS A 1 94 ? 11.750 29.354 -26.631 1.00 210.42 113 LYS A O 1
ATOM 708 N N . ASP A 1 95 ? 13.784 29.731 -27.554 1.00 182.19 114 ASP A N 1
ATOM 709 C CA . ASP A 1 95 ? 13.785 28.459 -28.273 1.00 186.86 114 ASP A CA 1
ATOM 710 C C . ASP A 1 95 ? 13.479 27.324 -27.308 1.00 187.93 114 ASP A C 1
ATOM 711 O O . ASP A 1 95 ? 13.027 26.252 -27.718 1.00 211.38 114 ASP A O 1
ATOM 716 N N . ASN A 1 96 ? 13.753 27.573 -26.027 1.00 158.70 115 ASN A N 1
ATOM 717 C CA . ASN A 1 96 ? 13.697 26.637 -24.907 1.00 157.04 115 ASN A CA 1
ATOM 718 C C . ASN A 1 96 ? 12.269 26.549 -24.373 1.00 180.22 115 ASN A C 1
ATOM 719 O O . ASN A 1 96 ? 11.595 25.526 -24.519 1.00 168.80 115 ASN A O 1
ATOM 724 N N . SER A 1 97 ? 11.811 27.622 -23.718 1.00 187.26 116 SER A N 1
ATOM 725 C CA . SER A 1 97 ? 10.563 27.624 -22.953 1.00 195.04 116 SER A CA 1
ATOM 726 C C . SER A 1 97 ? 9.307 27.355 -23.779 1.00 204.74 116 SER A C 1
ATOM 727 O O . SER A 1 97 ? 8.264 27.063 -23.186 1.00 233.26 116 SER A O 1
ATOM 730 N N . SER A 1 98 ? 9.352 27.500 -25.113 1.00 191.09 117 SER A N 1
ATOM 731 C CA . SER A 1 98 ? 8.311 26.987 -26.012 1.00 207.51 117 SER A CA 1
ATOM 732 C C . SER A 1 98 ? 7.039 27.827 -25.911 1.00 191.29 117 SER A C 1
ATOM 733 O O . SER A 1 98 ? 6.056 27.599 -26.628 1.00 184.64 117 SER A O 1
ATOM 736 N N . LEU A 1 99 ? 7.073 28.790 -25.008 1.00 188.27 118 LEU A N 1
ATOM 737 C CA . LEU A 1 99 ? 6.110 29.729 -24.466 1.00 192.02 118 LEU A CA 1
ATOM 738 C C . LEU A 1 99 ? 6.779 31.091 -24.539 1.00 181.22 118 LEU A C 1
ATOM 739 O O . LEU A 1 99 ? 8.005 31.176 -24.411 1.00 181.94 118 LEU A O 1
ATOM 744 N N . PRO A 1 100 ? 6.028 32.174 -24.713 1.00 172.32 119 PRO A N 1
ATOM 745 C CA . PRO A 1 100 ? 6.698 33.463 -24.883 1.00 159.30 119 PRO A CA 1
ATOM 746 C C . PRO A 1 100 ? 7.286 33.941 -23.569 1.00 146.17 119 PRO A C 1
ATOM 747 O O . PRO A 1 100 ? 6.720 33.778 -22.485 1.00 152.17 119 PRO A O 1
ATOM 751 N N . TRP A 1 101 ? 8.456 34.553 -23.720 1.00 132.28 120 TRP A N 1
ATOM 752 C CA . TRP A 1 101 ? 9.162 35.275 -22.674 1.00 150.03 120 TRP A CA 1
ATOM 753 C C . TRP A 1 101 ? 8.356 36.428 -22.096 1.00 174.60 120 TRP A C 1
ATOM 754 O O . TRP A 1 101 ? 7.694 37.187 -22.810 1.00 181.35 120 TRP A O 1
ATOM 765 N N . ARG A 1 102 ? 8.436 36.535 -20.772 1.00 173.02 121 ARG A N 1
ATOM 766 C CA . ARG A 1 102 ? 7.938 37.651 -19.987 1.00 154.89 121 ARG A CA 1
ATOM 767 C C . ARG A 1 102 ? 8.920 37.900 -18.853 1.00 145.38 121 ARG A C 1
ATOM 768 O O . ARG A 1 102 ? 9.622 36.991 -18.402 1.00 150.83 121 ARG A O 1
ATOM 776 N N . ASP A 1 103 ? 8.958 39.147 -18.402 1.00 136.60 122 ASP A N 1
ATOM 777 C CA . ASP A 1 103 ? 9.680 39.553 -17.201 1.00 157.03 122 ASP A CA 1
ATOM 778 C C . ASP A 1 103 ? 8.666 40.008 -16.161 1.00 171.63 122 ASP A C 1
ATOM 779 O O . ASP A 1 103 ? 7.999 41.034 -16.333 1.00 170.02 122 ASP A O 1
ATOM 784 N N . LEU A 1 104 ? 8.576 39.240 -15.077 1.00 196.59 123 LEU A N 1
ATOM 785 C CA . LEU A 1 104 ? 7.665 39.493 -13.971 1.00 204.46 123 LEU A CA 1
ATOM 786 C C . LEU A 1 104 ? 8.394 39.984 -12.731 1.00 211.52 123 LEU A C 1
ATOM 787 O O . LEU A 1 104 ? 7.800 40.022 -11.648 1.00 201.03 123 LEU A O 1
ATOM 792 N N . SER A 1 105 ? 9.668 40.357 -12.864 1.00 221.15 124 SER A N 1
ATOM 793 C CA . SER A 1 105 ? 10.517 40.508 -11.690 1.00 219.72 124 SER A CA 1
ATOM 794 C C . SER A 1 105 ? 10.079 41.641 -10.770 1.00 219.62 124 SER A C 1
ATOM 795 O O . SER A 1 105 ? 10.153 41.485 -9.544 1.00 254.08 124 SER A O 1
ATOM 798 N N . GLU A 1 106 ? 9.530 42.738 -11.307 1.00 201.53 125 GLU A N 1
ATOM 799 C CA . GLU A 1 106 ? 9.196 43.811 -10.378 1.00 174.53 125 GLU A CA 1
ATOM 800 C C . GLU A 1 106 ? 8.026 43.429 -9.485 1.00 170.29 125 GLU A C 1
ATOM 801 O O . GLU A 1 106 ? 7.759 44.095 -8.481 1.00 185.06 125 GLU A O 1
ATOM 807 N N . CYS A 1 107 ? 7.341 42.364 -9.876 1.00 171.06 126 CYS A N 1
ATOM 808 C CA . CYS A 1 107 ? 6.155 41.749 -9.301 1.00 181.19 126 CYS A CA 1
ATOM 809 C C . CYS A 1 107 ? 6.445 40.351 -8.758 1.00 203.60 126 CYS A C 1
ATOM 810 O O . CYS A 1 107 ? 5.522 39.660 -8.302 1.00 203.67 126 CYS A O 1
ATOM 813 N N . GLU A 1 108 ? 7.724 39.949 -8.733 1.00 231.15 127 GLU A N 1
ATOM 814 C CA . GLU A 1 108 ? 8.097 38.649 -8.180 1.00 241.63 127 GLU A CA 1
ATOM 815 C C . GLU A 1 108 ? 7.819 38.481 -6.695 1.00 253.73 127 GLU A C 1
ATOM 816 O O . GLU A 1 108 ? 7.796 37.332 -6.229 1.00 258.21 127 GLU A O 1
ATOM 822 N N . GLU A 1 109 ? 7.541 39.546 -5.941 1.00 263.17 128 GLU A N 1
ATOM 823 C CA . GLU A 1 109 ? 7.244 39.254 -4.544 1.00 260.24 128 GLU A CA 1
ATOM 824 C C . GLU A 1 109 ? 5.936 38.480 -4.469 1.00 273.24 128 GLU A C 1
ATOM 825 O O . GLU A 1 109 ? 5.639 37.860 -3.439 1.00 269.75 128 GLU A O 1
ATOM 831 N N . SER A 1 110 ? 5.201 38.460 -5.588 1.00 295.58 129 SER A N 1
ATOM 832 C CA . SER A 1 110 ? 4.017 37.627 -5.729 1.00 306.48 129 SER A CA 1
ATOM 833 C C . SER A 1 110 ? 4.256 36.193 -5.279 1.00 298.56 129 SER A C 1
ATOM 834 O O . SER A 1 110 ? 3.362 35.569 -4.696 1.00 301.38 129 SER A O 1
ATOM 837 N N . LYS A 1 111 ? 5.442 35.640 -5.554 1.00 284.08 130 LYS A N 1
ATOM 838 C CA . LYS A 1 111 ? 5.675 34.251 -5.164 1.00 271.11 130 LYS A CA 1
ATOM 839 C C . LYS A 1 111 ? 5.729 34.095 -3.650 1.00 259.47 130 LYS A C 1
ATOM 840 O O . LYS A 1 111 ? 5.195 33.122 -3.102 1.00 251.72 130 LYS A O 1
ATOM 846 N N . ARG A 1 112 ? 6.349 35.045 -2.952 1.00 247.12 131 ARG A N 1
ATOM 847 C CA . ARG A 1 112 ? 6.675 34.851 -1.547 1.00 236.88 131 ARG A CA 1
ATOM 848 C C . ARG A 1 112 ? 5.952 35.800 -0.603 1.00 231.18 131 ARG A C 1
ATOM 849 O O . ARG A 1 112 ? 6.211 35.757 0.605 1.00 236.01 131 ARG A O 1
ATOM 857 N N . GLY A 1 113 ? 5.050 36.641 -1.106 1.00 237.30 132 GLY A N 1
ATOM 858 C CA . GLY A 1 113 ? 4.361 37.585 -0.254 1.00 243.02 132 GLY A CA 1
ATOM 859 C C . GLY A 1 113 ? 3.293 36.934 0.606 1.00 241.81 132 GLY A C 1
ATOM 860 O O . GLY A 1 113 ? 2.861 35.806 0.376 1.00 244.58 132 GLY A O 1
ATOM 861 N N . GLU A 1 114 ? 2.868 37.675 1.628 1.00 244.28 133 GLU A N 1
ATOM 862 C CA . GLU A 1 114 ? 1.893 37.194 2.596 1.00 234.40 133 GLU A CA 1
ATOM 863 C C . GLU A 1 114 ? 0.512 37.813 2.419 1.00 237.16 133 GLU A C 1
ATOM 864 O O . GLU A 1 114 ? -0.380 37.548 3.233 1.00 234.75 133 GLU A O 1
ATOM 870 N N . ARG A 1 115 ? 0.312 38.639 1.389 1.00 239.68 134 ARG A N 1
ATOM 871 C CA . ARG A 1 115 ? -0.943 39.374 1.261 1.00 217.83 134 ARG A CA 1
ATOM 872 C C . ARG A 1 115 ? -2.129 38.453 0.990 1.00 203.16 134 ARG A C 1
ATOM 873 O O . ARG A 1 115 ? -3.267 38.798 1.328 1.00 181.94 134 ARG A O 1
ATOM 881 N N . SER A 1 116 ? -1.894 37.291 0.378 1.00 206.97 135 SER A N 1
ATOM 882 C CA . SER A 1 116 ? -2.974 36.361 0.048 1.00 180.96 135 SER A CA 1
ATOM 883 C C . SER A 1 116 ? -3.172 35.388 1.209 1.00 197.00 135 SER A C 1
ATOM 884 O O . SER A 1 116 ? -2.709 34.245 1.200 1.00 133.46 135 SER A O 1
ATOM 887 N N . SER A 1 117 ? -3.888 35.860 2.227 1.00 134.69 136 SER A N 1
ATOM 888 C CA . SER A 1 117 ? -4.129 35.138 3.467 1.00 145.42 136 SER A CA 1
ATOM 889 C C . SER A 1 117 ? -5.606 35.216 3.830 1.00 142.73 136 SER A C 1
ATOM 890 O O . SER A 1 117 ? -6.291 36.160 3.425 1.00 149.54 136 SER A O 1
ATOM 893 N N . PRO A 1 118 ? -6.136 34.232 4.559 1.00 155.43 137 PRO A N 1
ATOM 894 C CA . PRO A 1 118 ? -7.519 34.338 5.036 1.00 169.35 137 PRO A CA 1
ATOM 895 C C . PRO A 1 118 ? -7.634 35.363 6.152 1.00 195.08 137 PRO A C 1
ATOM 896 O O . PRO A 1 118 ? -6.645 35.758 6.774 1.00 218.77 137 PRO A O 1
ATOM 900 N N . GLU A 1 119 ? -8.865 35.815 6.385 1.00 200.72 138 GLU A N 1
ATOM 901 C CA . GLU A 1 119 ? -9.110 36.716 7.502 1.00 190.16 138 GLU A CA 1
ATOM 902 C C . GLU A 1 119 ? -8.662 36.064 8.805 1.00 184.23 138 GLU A C 1
ATOM 903 O O . GLU A 1 119 ? -8.923 34.884 9.053 1.00 168.93 138 GLU A O 1
ATOM 909 N N . GLU A 1 120 ? -7.973 36.848 9.637 1.00 166.51 139 GLU A N 1
ATOM 910 C CA . GLU A 1 120 ? -7.322 36.301 10.823 1.00 167.32 139 GLU A CA 1
ATOM 911 C C . GLU A 1 120 ? -8.324 35.753 11.830 1.00 159.67 139 GLU A C 1
ATOM 912 O O . GLU A 1 120 ? -7.975 34.888 12.640 1.00 158.04 139 GLU A O 1
ATOM 918 N N . GLN A 1 121 ? -9.560 36.255 11.811 1.00 126.27 140 GLN A N 1
ATOM 919 C CA . GLN A 1 121 ? -10.567 35.795 12.760 1.00 123.95 140 GLN A CA 1
ATOM 920 C C . GLN A 1 121 ? -10.880 34.315 12.574 1.00 144.30 140 GLN A C 1
ATOM 921 O O . GLN A 1 121 ? -11.074 33.580 13.552 1.00 142.27 140 GLN A O 1
ATOM 927 N N . LEU A 1 122 ? -10.930 33.856 11.320 1.00 152.05 141 LEU A N 1
ATOM 928 C CA . LEU A 1 122 ? -11.147 32.437 11.071 1.00 134.50 141 LEU A CA 1
ATOM 929 C C . LEU A 1 122 ? -9.969 31.612 11.566 1.00 134.06 141 LEU A C 1
ATOM 930 O O . LEU A 1 122 ? -10.152 30.475 12.018 1.00 133.12 141 LEU A O 1
ATOM 935 N N . LEU A 1 123 ? -8.760 32.173 11.501 1.00 142.61 142 LEU A N 1
ATOM 936 C CA . LEU A 1 123 ? -7.612 31.536 12.133 1.00 144.68 142 LEU A CA 1
ATOM 937 C C . LEU A 1 123 ? -7.744 31.531 13.650 1.00 161.74 142 LEU A C 1
ATOM 938 O O . LEU A 1 123 ? -7.193 30.646 14.315 1.00 159.70 142 LEU A O 1
ATOM 943 N N . PHE A 1 124 ? -8.456 32.510 14.215 1.00 177.33 143 PHE A N 1
ATOM 944 C CA . PHE A 1 124 ? -8.722 32.489 15.649 1.00 181.48 143 PHE A CA 1
ATOM 945 C C . PHE A 1 124 ? -9.670 31.355 16.012 1.00 182.48 143 PHE A C 1
ATOM 946 O O . PHE A 1 124 ? -9.462 30.661 17.014 1.00 208.63 143 PHE A O 1
ATOM 954 N N . LEU A 1 125 ? -10.720 31.151 15.211 1.00 162.76 144 LEU A N 1
ATOM 955 C CA . LEU A 1 125 ? -11.631 30.038 15.468 1.00 140.79 144 LEU A CA 1
ATOM 956 C C . LEU A 1 125 ? -10.973 28.688 15.195 1.00 128.88 144 LEU A C 1
ATOM 957 O O . LEU A 1 125 ? -11.350 27.675 15.807 1.00 127.36 144 LEU A O 1
ATOM 962 N N . TYR A 1 126 ? -9.983 28.660 14.296 1.00 144.44 145 TYR A N 1
ATOM 963 C CA . TYR A 1 126 ? -9.390 27.397 13.866 1.00 136.27 145 TYR A CA 1
ATOM 964 C C . TYR A 1 126 ? -8.725 26.667 15.026 1.00 126.54 145 TYR A C 1
ATOM 965 O O . TYR A 1 126 ? -8.903 25.454 15.195 1.00 167.46 145 TYR A O 1
ATOM 974 N N . ILE A 1 127 ? -7.959 27.394 15.842 1.00 113.73 146 ILE A N 1
ATOM 975 C CA . ILE A 1 127 ? -7.278 26.761 16.967 1.00 129.24 146 ILE A CA 1
ATOM 976 C C . ILE A 1 127 ? -8.295 26.208 17.955 1.00 127.05 146 ILE A C 1
ATOM 977 O O . ILE A 1 127 ? -8.109 25.124 18.526 1.00 118.71 146 ILE A O 1
ATOM 982 N N . ILE A 1 128 ? -9.413 26.915 18.125 1.00 136.18 147 ILE A N 1
ATOM 983 C CA . ILE A 1 128 ? -10.417 26.501 19.099 1.00 141.69 147 ILE A CA 1
ATOM 984 C C . ILE A 1 128 ? -11.084 25.205 18.658 1.00 166.54 147 ILE A C 1
ATOM 985 O O . ILE A 1 128 ? -11.069 24.202 19.384 1.00 164.37 147 ILE A O 1
ATOM 990 N N . TYR A 1 129 ? -11.679 25.200 17.459 1.00 185.30 148 TYR A N 1
ATOM 991 C CA . TYR A 1 129 ? -12.391 23.989 17.057 1.00 174.05 148 TYR A CA 1
ATOM 992 C C . TYR A 1 129 ? -11.431 22.833 16.800 1.00 169.77 148 TYR A C 1
ATOM 993 O O . TYR A 1 129 ? -11.813 21.665 16.960 1.00 170.36 148 TYR A O 1
ATOM 1002 N N . THR A 1 130 ? -10.180 23.128 16.431 1.00 169.10 149 THR A N 1
ATOM 1003 C CA . THR A 1 130 ? -9.196 22.059 16.287 1.00 160.36 149 THR A CA 1
ATOM 1004 C C . THR A 1 130 ? -8.879 21.416 17.633 1.00 181.37 149 THR A C 1
ATOM 1005 O O . THR A 1 130 ? -8.793 20.185 17.732 1.00 184.15 149 THR A O 1
ATOM 1009 N N . VAL A 1 131 ? -8.716 22.226 18.684 1.00 182.96 150 VAL A N 1
ATOM 1010 C CA . VAL A 1 131 ? -8.484 21.650 20.007 1.00 146.66 150 VAL A CA 1
ATOM 1011 C C . VAL A 1 131 ? -9.708 20.871 20.474 1.00 129.09 150 VAL A C 1
ATOM 1012 O O . VAL A 1 131 ? -9.585 19.794 21.077 1.00 121.71 150 VAL A O 1
ATOM 1016 N N . GLY A 1 132 ? -10.907 21.371 20.164 1.00 125.28 151 GLY A N 1
ATOM 1017 C CA . GLY A 1 132 ? -12.107 20.693 20.627 1.00 117.99 151 GLY A CA 1
ATOM 1018 C C . GLY A 1 132 ? -12.318 19.353 19.951 1.00 115.47 151 GLY A C 1
ATOM 1019 O O . GLY A 1 132 ? -12.729 18.381 20.593 1.00 117.02 151 GLY A O 1
ATOM 1020 N N . TYR A 1 133 ? -12.014 19.270 18.654 1.00 114.09 152 TYR A N 1
ATOM 1021 C CA . TYR A 1 133 ? -12.079 17.984 17.973 1.00 119.85 152 TYR A CA 1
ATOM 1022 C C . TYR A 1 133 ? -10.893 17.088 18.300 1.00 150.39 152 TYR A C 1
ATOM 1023 O O . TYR A 1 133 ? -10.981 15.871 18.099 1.00 178.55 152 TYR A O 1
ATOM 1032 N N . ALA A 1 134 ? -9.791 17.652 18.801 1.00 141.55 153 ALA A N 1
ATOM 1033 C CA . ALA A 1 134 ? -8.683 16.811 19.237 1.00 119.86 153 ALA A CA 1
ATOM 1034 C C . ALA A 1 134 ? -9.010 16.118 20.554 1.00 117.33 153 ALA A C 1
ATOM 1035 O O . ALA A 1 134 ? -8.881 14.892 20.673 1.00 95.83 153 ALA A O 1
ATOM 1037 N N . LEU A 1 135 ? -9.453 16.886 21.554 1.00 117.38 154 LEU A N 1
ATOM 1038 C CA . LEU A 1 135 ? -9.823 16.275 22.827 1.00 115.36 154 LEU A CA 1
ATOM 1039 C C . LEU A 1 135 ? -11.064 15.405 22.682 1.00 126.12 154 LEU A C 1
ATOM 1040 O O . LEU A 1 135 ? -11.160 14.339 23.307 1.00 146.61 154 LEU A O 1
ATOM 1045 N N . SER A 1 136 ? -12.017 15.831 21.847 1.00 117.09 155 SER A N 1
ATOM 1046 C CA . SER A 1 136 ? -13.179 14.991 21.588 1.00 115.02 155 SER A CA 1
ATOM 1047 C C . SER A 1 136 ? -12.770 13.703 20.890 1.00 132.39 155 SER A C 1
ATOM 1048 O O . SER A 1 136 ? -13.246 12.620 21.243 1.00 151.78 155 SER A O 1
ATOM 1051 N N . PHE A 1 137 ? -11.851 13.794 19.927 1.00 136.85 156 PHE A N 1
ATOM 1052 C CA . PHE A 1 137 ? -11.404 12.597 19.224 1.00 93.80 156 PHE A CA 1
ATOM 1053 C C . PHE A 1 137 ? -10.712 11.630 20.176 1.00 116.63 156 PHE A C 1
ATOM 1054 O O . PHE A 1 137 ? -10.966 10.418 20.140 1.00 143.16 156 PHE A O 1
ATOM 1062 N N . SER A 1 138 ? -9.869 12.153 21.069 1.00 96.43 157 SER A N 1
ATOM 1063 C CA . SER A 1 138 ? -9.131 11.283 21.977 1.00 97.16 157 SER A CA 1
ATOM 1064 C C . SER A 1 138 ? -10.062 10.629 22.991 1.00 96.78 157 SER A C 1
ATOM 1065 O O . SER A 1 138 ? -10.075 9.399 23.136 1.00 119.77 157 SER A O 1
ATOM 1068 N N . ALA A 1 139 ? -10.866 11.437 23.689 1.00 95.79 158 ALA A N 1
ATOM 1069 C CA . ALA A 1 139 ? -11.744 10.878 24.712 1.00 95.57 158 ALA A CA 1
ATOM 1070 C C . ALA A 1 139 ? -12.797 9.958 24.113 1.00 110.15 158 ALA A C 1
ATOM 1071 O O . ALA A 1 139 ? -13.208 8.987 24.755 1.00 108.24 158 ALA A O 1
ATOM 1073 N N . LEU A 1 140 ? -13.259 10.253 22.895 1.00 131.94 159 LEU A N 1
ATOM 1074 C CA . LEU A 1 140 ? -14.183 9.345 22.226 1.00 134.07 159 LEU A CA 1
ATOM 1075 C C . LEU A 1 140 ? -13.503 8.048 21.808 1.00 112.33 159 LEU A C 1
ATOM 1076 O O . LEU A 1 140 ? -14.149 6.993 21.787 1.00 114.44 159 LEU A O 1
ATOM 1081 N N . VAL A 1 141 ? -12.210 8.096 21.476 1.00 114.01 160 VAL A N 1
ATOM 1082 C CA . VAL A 1 141 ? -11.495 6.855 21.191 1.00 107.89 160 VAL A CA 1
ATOM 1083 C C . VAL A 1 141 ? -11.373 6.013 22.455 1.00 120.35 160 VAL A C 1
ATOM 1084 O O . VAL A 1 141 ? -11.613 4.796 22.436 1.00 127.12 160 VAL A O 1
ATOM 1088 N N . ILE A 1 142 ? -11.046 6.651 23.581 1.00 119.82 161 ILE A N 1
ATOM 1089 C CA . ILE A 1 142 ? -10.901 5.912 24.832 1.00 110.50 161 ILE A CA 1
ATOM 1090 C C . ILE A 1 142 ? -12.241 5.329 25.265 1.00 121.82 161 ILE A C 1
ATOM 1091 O O . ILE A 1 142 ? -12.345 4.138 25.582 1.00 144.08 161 ILE A O 1
ATOM 1096 N N . ALA A 1 143 ? -13.288 6.157 25.266 1.00 115.59 162 ALA A N 1
ATOM 1097 C CA . ALA A 1 143 ? -14.597 5.701 25.719 1.00 113.00 162 ALA A CA 1
ATOM 1098 C C . ALA A 1 143 ? -15.167 4.631 24.798 1.00 133.83 162 ALA A C 1
ATOM 1099 O O . ALA A 1 143 ? -15.778 3.663 25.268 1.00 134.29 162 ALA A O 1
ATOM 1101 N N . SER A 1 144 ? -14.975 4.782 23.484 1.00 163.09 163 SER A N 1
ATOM 1102 C CA . SER A 1 144 ? -15.438 3.754 22.560 1.00 130.75 163 SER A CA 1
ATOM 1103 C C . SER A 1 144 ? -14.681 2.450 22.770 1.00 134.57 163 SER A C 1
ATOM 1104 O O . SER A 1 144 ? -15.259 1.362 22.649 1.00 147.28 163 SER A O 1
ATOM 1107 N N . ALA A 1 145 ? -13.390 2.538 23.107 1.00 130.13 164 ALA A N 1
ATOM 1108 C CA . ALA A 1 145 ? -12.647 1.330 23.444 1.00 136.81 164 ALA A CA 1
ATOM 1109 C C . ALA A 1 145 ? -13.154 0.702 24.736 1.00 135.01 164 ALA A C 1
ATOM 1110 O O . ALA A 1 145 ? -13.130 -0.526 24.879 1.00 126.03 164 ALA A O 1
ATOM 1112 N N . ILE A 1 146 ? -13.631 1.522 25.676 1.00 143.43 165 ILE A N 1
ATOM 1113 C CA . ILE A 1 146 ? -14.095 0.989 26.954 1.00 128.78 165 ILE A CA 1
ATOM 1114 C C . ILE A 1 146 ? -15.434 0.281 26.784 1.00 141.74 165 ILE A C 1
ATOM 1115 O O . ILE A 1 146 ? -15.616 -0.852 27.244 1.00 144.37 165 ILE A O 1
ATOM 1120 N N . LEU A 1 147 ? -16.392 0.937 26.122 1.00 153.15 166 LEU A N 1
ATOM 1121 C CA . LEU A 1 147 ? -17.691 0.303 25.917 1.00 133.12 166 LEU A CA 1
ATOM 1122 C C . LEU A 1 147 ? -17.581 -0.900 24.989 1.00 139.42 166 LEU A C 1
ATOM 1123 O O . LEU A 1 147 ? -18.258 -1.913 25.194 1.00 152.00 166 LEU A O 1
ATOM 1128 N N . LEU A 1 148 ? -16.737 -0.804 23.960 1.00 139.90 167 LEU A N 1
ATOM 1129 C CA . LEU A 1 148 ? -16.543 -1.935 23.058 1.00 134.02 167 LEU A CA 1
ATOM 1130 C C . LEU A 1 148 ? -15.820 -3.093 23.737 1.00 136.77 167 LEU A C 1
ATOM 1131 O O . LEU A 1 148 ? -16.065 -4.257 23.398 1.00 127.83 167 LEU A O 1
ATOM 1136 N N . GLY A 1 149 ? -14.943 -2.803 24.701 1.00 143.11 168 GLY A N 1
ATOM 1137 C CA . GLY A 1 149 ? -14.057 -3.832 25.219 1.00 143.49 168 GLY A CA 1
ATOM 1138 C C . GLY A 1 149 ? -14.664 -4.762 26.249 1.00 142.49 168 GLY A C 1
ATOM 1139 O O . GLY A 1 149 ? -14.249 -5.920 26.353 1.00 149.16 168 GLY A O 1
ATOM 1140 N N . PHE A 1 150 ? -15.639 -4.289 27.022 1.00 136.91 169 PHE A N 1
ATOM 1141 C CA . PHE A 1 150 ? -16.186 -5.066 28.130 1.00 141.41 169 PHE A CA 1
ATOM 1142 C C . PHE A 1 150 ? -17.396 -5.868 27.665 1.00 160.41 169 PHE A C 1
ATOM 1143 O O . PHE A 1 150 ? -18.387 -5.295 27.200 1.00 172.32 169 PHE A O 1
ATOM 1151 N N . ARG A 1 151 ? -17.314 -7.196 27.803 1.00 167.10 170 ARG A N 1
ATOM 1152 C CA . ARG A 1 151 ? -18.438 -8.055 27.443 1.00 161.82 170 ARG A CA 1
ATOM 1153 C C . ARG A 1 151 ? -19.632 -7.847 28.365 1.00 155.02 170 ARG A C 1
ATOM 1154 O O . ARG A 1 151 ? -20.776 -8.074 27.955 1.00 149.45 170 ARG A O 1
ATOM 1162 N N . HIS A 1 152 ? -19.392 -7.418 29.603 1.00 175.88 171 HIS A N 1
ATOM 1163 C CA . HIS A 1 152 ? -20.473 -7.178 30.549 1.00 185.04 171 HIS A CA 1
ATOM 1164 C C . HIS A 1 152 ? -21.212 -5.872 30.284 1.00 184.26 171 HIS A C 1
ATOM 1165 O O . HIS A 1 152 ? -22.281 -5.655 30.865 1.00 180.48 171 HIS A O 1
ATOM 1172 N N . LEU A 1 153 ? -20.670 -5.001 29.433 1.00 183.72 172 LEU A N 1
ATOM 1173 C CA . LEU A 1 153 ? -21.268 -3.708 29.128 1.00 165.22 172 LEU A CA 1
ATOM 1174 C C . LEU A 1 153 ? -21.983 -3.679 27.781 1.00 169.94 172 LEU A C 1
ATOM 1175 O O . LEU A 1 153 ? -22.358 -2.598 27.319 1.00 169.00 172 LEU A O 1
ATOM 1180 N N . HIS A 1 154 ? -22.188 -4.833 27.142 1.00 162.77 173 HIS A N 1
ATOM 1181 C CA . HIS A 1 154 ? -22.702 -4.868 25.771 1.00 150.81 173 HIS A CA 1
ATOM 1182 C C . HIS A 1 154 ? -24.216 -4.646 25.773 1.00 155.22 173 HIS A C 1
ATOM 1183 O O . HIS A 1 154 ? -25.024 -5.543 25.521 1.00 167.40 173 HIS A O 1
ATOM 1190 N N . CYS A 1 155 ? -24.589 -3.408 26.081 1.00 143.54 174 CYS A N 1
ATOM 1191 C CA . CYS A 1 155 ? -25.971 -2.964 26.001 1.00 142.88 174 CYS A CA 1
ATOM 1192 C C . CYS A 1 155 ? -26.341 -2.595 24.568 1.00 176.78 174 CYS A C 1
ATOM 1193 O O . CYS A 1 155 ? -25.482 -2.256 23.749 1.00 190.32 174 CYS A O 1
ATOM 1196 N N . THR A 1 156 ? -27.638 -2.677 24.264 1.00 186.16 175 THR A N 1
ATOM 1197 C CA . THR A 1 156 ? -28.129 -2.162 22.989 1.00 179.92 175 THR A CA 1
ATOM 1198 C C . THR A 1 156 ? -27.950 -0.649 22.913 1.00 161.72 175 THR A C 1
ATOM 1199 O O . THR A 1 156 ? -27.440 -0.115 21.915 1.00 163.07 175 THR A O 1
ATOM 1203 N N . ARG A 1 157 ? -28.343 0.057 23.977 1.00 135.60 176 ARG A N 1
ATOM 1204 C CA . ARG A 1 157 ? -28.140 1.499 24.021 1.00 133.51 176 ARG A CA 1
ATOM 1205 C C . ARG A 1 157 ? -26.660 1.847 23.990 1.00 136.86 176 ARG A C 1
ATOM 1206 O O . ARG A 1 157 ? -26.279 2.891 23.451 1.00 135.15 176 ARG A O 1
ATOM 1214 N N . ASN A 1 158 ? -25.811 0.996 24.575 1.00 154.72 177 ASN A N 1
ATOM 1215 C CA . ASN A 1 158 ? -24.373 1.217 24.472 1.00 158.69 177 ASN A CA 1
ATOM 1216 C C . ASN A 1 158 ? -23.872 1.042 23.045 1.00 178.23 177 ASN A C 1
ATOM 1217 O O . ASN A 1 158 ? -22.897 1.692 22.656 1.00 183.52 177 ASN A O 1
ATOM 1222 N N . TYR A 1 159 ? -24.492 0.154 22.262 1.00 186.10 178 TYR A N 1
ATOM 1223 C CA . TYR A 1 159 ? -24.142 0.089 20.848 1.00 185.49 178 TYR A CA 1
ATOM 1224 C C . TYR A 1 159 ? -24.610 1.332 20.103 1.00 177.05 178 TYR A C 1
ATOM 1225 O O . TYR A 1 159 ? -23.936 1.784 19.169 1.00 176.49 178 TYR A O 1
ATOM 1234 N N . ILE A 1 160 ? -25.744 1.910 20.512 1.00 165.81 179 ILE A N 1
ATOM 1235 C CA . ILE A 1 160 ? -26.195 3.155 19.894 1.00 156.88 179 ILE A CA 1
ATOM 1236 C C . ILE A 1 160 ? -25.220 4.286 20.202 1.00 166.38 179 ILE A C 1
ATOM 1237 O O . ILE A 1 160 ? -24.793 5.028 19.306 1.00 169.81 179 ILE A O 1
ATOM 1242 N N . HIS A 1 161 ? -24.834 4.419 21.474 1.00 167.59 180 HIS A N 1
ATOM 1243 C CA . HIS A 1 161 ? -23.846 5.423 21.845 1.00 143.10 180 HIS A CA 1
ATOM 1244 C C . HIS A 1 161 ? -22.506 5.150 21.180 1.00 157.82 180 HIS A C 1
ATOM 1245 O O . HIS A 1 161 ? -21.759 6.086 20.885 1.00 179.07 180 HIS A O 1
ATOM 1252 N N . LEU A 1 162 ? -22.186 3.876 20.939 1.00 148.17 181 LEU A N 1
ATOM 1253 C CA . LEU A 1 162 ? -20.964 3.540 20.219 1.00 150.43 181 LEU A CA 1
ATOM 1254 C C . LEU A 1 162 ? -21.030 4.031 18.779 1.00 176.56 181 LEU A C 1
ATOM 1255 O O . LEU A 1 162 ? -20.031 4.517 18.232 1.00 186.85 181 LEU A O 1
ATOM 1260 N N . ASN A 1 163 ? -22.208 3.936 18.157 1.00 185.42 182 ASN A N 1
ATOM 1261 C CA . ASN A 1 163 ? -22.369 4.491 16.818 1.00 168.03 182 ASN A CA 1
ATOM 1262 C C . ASN A 1 163 ? -22.253 6.010 16.833 1.00 143.00 182 ASN A C 1
ATOM 1263 O O . ASN A 1 163 ? -21.682 6.604 15.909 1.00 140.14 182 ASN A O 1
ATOM 1268 N N . LEU A 1 164 ? -22.776 6.657 17.880 1.00 118.77 183 LEU A N 1
ATOM 1269 C CA . LEU A 1 164 ? -22.614 8.104 17.990 1.00 119.42 183 LEU A CA 1
ATOM 1270 C C . LEU A 1 164 ? -21.148 8.481 18.171 1.00 131.02 183 LEU A C 1
ATOM 1271 O O . LEU A 1 164 ? -20.686 9.498 17.633 1.00 138.70 183 LEU A O 1
ATOM 1276 N N . PHE A 1 165 ? -20.394 7.655 18.901 1.00 137.56 184 PHE A N 1
ATOM 1277 C CA . PHE A 1 165 ? -18.968 7.908 19.066 1.00 132.60 184 PHE A CA 1
ATOM 1278 C C . PHE A 1 165 ? -18.238 7.769 17.739 1.00 153.76 184 PHE A C 1
ATOM 1279 O O . PHE A 1 165 ? -17.376 8.592 17.407 1.00 148.87 184 PHE A O 1
ATOM 1287 N N . ALA A 1 166 ? -18.587 6.744 16.958 1.00 155.12 185 ALA A N 1
ATOM 1288 C CA . ALA A 1 166 ? -17.974 6.588 15.644 1.00 143.32 185 ALA A CA 1
ATOM 1289 C C . ALA A 1 166 ? -18.330 7.749 14.727 1.00 140.61 185 ALA A C 1
ATOM 1290 O O . ALA A 1 166 ? -17.510 8.158 13.894 1.00 125.93 185 ALA A O 1
ATOM 1292 N N . SER A 1 167 ? -19.534 8.306 14.877 1.00 138.51 186 SER A N 1
ATOM 1293 C CA . SER A 1 167 ? -19.919 9.442 14.049 1.00 132.00 186 SER A CA 1
ATOM 1294 C C . SER A 1 167 ? -19.126 10.690 14.419 1.00 146.20 186 SER A C 1
ATOM 1295 O O . SER A 1 167 ? -18.641 11.409 13.534 1.00 134.99 186 SER A O 1
ATOM 1298 N N . PHE A 1 168 ? -18.969 10.959 15.719 1.00 142.53 187 PHE A N 1
ATOM 1299 C CA . PHE A 1 168 ? -18.170 12.111 16.130 1.00 133.69 187 PHE A CA 1
ATOM 1300 C C . PHE A 1 168 ? -16.706 11.944 15.734 1.00 142.31 187 PHE A C 1
ATOM 1301 O O . PHE A 1 168 ? -16.036 12.920 15.369 1.00 145.85 187 PHE A O 1
ATOM 1309 N N . ILE A 1 169 ? -16.198 10.710 15.777 1.00 133.99 188 ILE A N 1
ATOM 1310 C CA . ILE A 1 169 ? -14.795 10.474 15.450 1.00 125.18 188 ILE A CA 1
ATOM 1311 C C . ILE A 1 169 ? -14.559 10.644 13.954 1.00 137.17 188 ILE A C 1
ATOM 1312 O O . ILE A 1 169 ? -13.594 11.298 13.532 1.00 120.08 188 ILE A O 1
ATOM 1317 N N . LEU A 1 170 ? -15.447 10.081 13.127 1.00 136.23 189 LEU A N 1
ATOM 1318 C CA . LEU A 1 170 ? -15.333 10.292 11.689 1.00 98.67 189 LEU A CA 1
ATOM 1319 C C . LEU A 1 170 ? -15.505 11.760 11.332 1.00 109.56 189 LEU A C 1
ATOM 1320 O O . LEU A 1 170 ? -14.875 12.249 10.385 1.00 122.43 189 LEU A O 1
ATOM 1325 N N . ARG A 1 171 ? -16.332 12.485 12.090 1.00 122.24 190 ARG A N 1
ATOM 1326 C CA . ARG A 1 171 ? -16.475 13.916 11.849 1.00 122.47 190 ARG A CA 1
ATOM 1327 C C . ARG A 1 171 ? -15.175 14.653 12.143 1.00 118.53 190 ARG A C 1
ATOM 1328 O O . ARG A 1 171 ? -14.726 15.480 11.339 1.00 113.19 190 ARG A O 1
ATOM 1336 N N . ALA A 1 172 ? -14.541 14.350 13.281 1.00 127.66 191 ALA A N 1
ATOM 1337 C CA . ALA A 1 172 ? -13.279 15.009 13.600 1.00 117.96 191 ALA A CA 1
ATOM 1338 C C . ALA A 1 172 ? -12.198 14.673 12.581 1.00 119.04 191 ALA A C 1
ATOM 1339 O O . ALA A 1 172 ? -11.382 15.536 12.232 1.00 121.43 191 ALA A O 1
ATOM 1341 N N . LEU A 1 173 ? -12.202 13.442 12.058 1.00 105.88 192 LEU A N 1
ATOM 1342 C CA . LEU A 1 173 ? -11.224 13.086 11.036 1.00 104.96 192 LEU A CA 1
ATOM 1343 C C . LEU A 1 173 ? -11.472 13.856 9.746 1.00 116.32 192 LEU A C 1
ATOM 1344 O O . LEU A 1 173 ? -10.531 14.391 9.147 1.00 115.43 192 LEU A O 1
ATOM 1349 N N . SER A 1 174 ? -12.734 13.944 9.316 1.00 119.38 193 SER A N 1
ATOM 1350 C CA . SER A 1 174 ? -13.032 14.659 8.079 1.00 109.29 193 SER A CA 1
ATOM 1351 C C . SER A 1 174 ? -12.710 16.142 8.206 1.00 113.19 193 SER A C 1
ATOM 1352 O O . SER A 1 174 ? -12.215 16.761 7.255 1.00 107.10 193 SER A O 1
ATOM 1355 N N . VAL A 1 175 ? -12.967 16.726 9.379 1.00 112.98 194 VAL A N 1
ATOM 1356 C CA . VAL A 1 175 ? -12.600 18.122 9.590 1.00 106.63 194 VAL A CA 1
ATOM 1357 C C . VAL A 1 175 ? -11.085 18.277 9.590 1.00 114.51 194 VAL A C 1
ATOM 1358 O O . VAL A 1 175 ? -10.558 19.298 9.127 1.00 107.25 194 VAL A O 1
ATOM 1362 N N . PHE A 1 176 ? -10.355 17.265 10.074 1.00 116.07 195 PHE A N 1
ATOM 1363 C CA . PHE A 1 176 ? -8.898 17.335 10.022 1.00 114.87 195 PHE A CA 1
ATOM 1364 C C . PHE A 1 176 ? -8.392 17.306 8.585 1.00 110.12 195 PHE A C 1
ATOM 1365 O O . PHE A 1 176 ? -7.492 18.074 8.223 1.00 137.66 195 PHE A O 1
ATOM 1373 N N . ILE A 1 177 ? -8.959 16.432 7.748 1.00 97.22 196 ILE A N 1
ATOM 1374 C CA . ILE A 1 177 ? -8.538 16.398 6.351 1.00 101.44 196 ILE A CA 1
ATOM 1375 C C . ILE A 1 177 ? -8.922 17.692 5.642 1.00 111.74 196 ILE A C 1
ATOM 1376 O O . ILE A 1 177 ? -8.185 18.174 4.769 1.00 125.80 196 ILE A O 1
ATOM 1381 N N . LYS A 1 178 ? -10.050 18.297 6.025 1.00 105.55 197 LYS A N 1
ATOM 1382 C CA . LYS A 1 178 ? -10.408 19.594 5.463 1.00 106.26 197 LYS A CA 1
ATOM 1383 C C . LYS A 1 178 ? -9.383 20.654 5.840 1.00 123.63 197 LYS A C 1
ATOM 1384 O O . LYS A 1 178 ? -8.955 21.449 4.995 1.00 136.75 197 LYS A O 1
ATOM 1390 N N . ASP A 1 179 ? -8.973 20.678 7.112 1.00 151.55 198 ASP A N 1
ATOM 1391 C CA . ASP A 1 179 ? -7.986 21.663 7.544 1.00 168.44 198 ASP A CA 1
ATOM 1392 C C . ASP A 1 179 ? -6.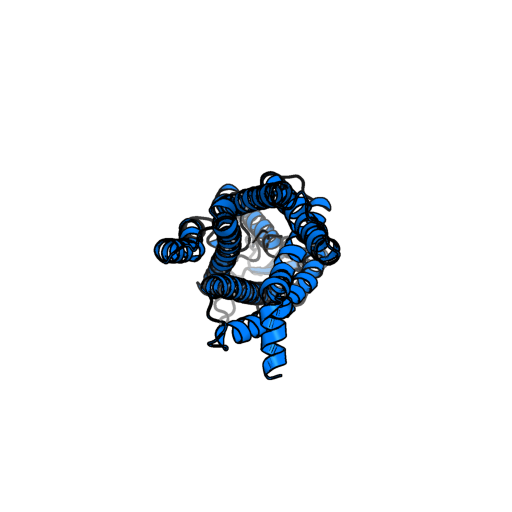639 21.437 6.874 1.00 152.52 198 ASP A C 1
ATOM 1393 O O . ASP A 1 179 ? -5.907 22.399 6.614 1.00 154.58 198 ASP A O 1
ATOM 1398 N N . ALA A 1 180 ? -6.288 20.180 6.597 1.00 140.47 199 ALA A N 1
ATOM 1399 C CA . ALA A 1 180 ? -5.057 19.912 5.862 1.00 130.21 199 ALA A CA 1
ATOM 1400 C C . ALA A 1 180 ? -5.150 20.414 4.425 1.00 127.23 199 ALA A C 1
ATOM 1401 O O . ALA A 1 180 ? -4.187 20.987 3.897 1.00 112.42 199 ALA A O 1
ATOM 1403 N N . ALA A 1 181 ? -6.311 20.240 3.786 1.00 131.53 200 ALA A N 1
ATOM 1404 C CA . ALA A 1 181 ? -6.450 20.687 2.404 1.00 118.53 200 ALA A CA 1
ATOM 1405 C C . ALA A 1 181 ? -6.432 22.208 2.311 1.00 123.49 200 ALA A C 1
ATOM 1406 O O . ALA A 1 181 ? -5.681 22.781 1.513 1.00 127.02 200 ALA A O 1
ATOM 1408 N N . LEU A 1 182 ? -7.245 22.880 3.132 1.00 120.62 201 LEU A N 1
ATOM 1409 C CA . LEU A 1 182 ? -7.270 24.339 3.115 1.00 119.03 201 LEU A CA 1
ATOM 1410 C C . LEU A 1 182 ? -5.945 24.934 3.574 1.00 116.04 201 LEU A C 1
ATOM 1411 O O . LEU A 1 182 ? -5.542 25.995 3.081 1.00 118.11 201 LEU A O 1
ATOM 1416 N N . LYS A 1 183 ? -5.258 24.276 4.511 1.00 128.80 202 LYS A N 1
ATOM 1417 C CA . LYS A 1 183 ? -3.936 24.744 4.911 1.00 137.62 202 LYS A CA 1
ATOM 1418 C C . LYS A 1 183 ? -2.944 24.616 3.765 1.00 109.05 202 LYS A C 1
ATOM 1419 O O . LYS A 1 183 ? -2.095 25.495 3.568 1.00 109.39 202 LYS A O 1
ATOM 1425 N N . TRP A 1 184 ? -3.044 23.534 2.990 1.00 106.31 203 TRP A N 1
ATOM 1426 C CA . TRP A 1 184 ? -2.197 23.405 1.812 1.00 123.83 203 TRP A CA 1
ATOM 1427 C C . TRP A 1 184 ? -2.544 24.441 0.752 1.00 144.11 203 TRP A C 1
ATOM 1428 O O . TRP A 1 184 ? -1.662 24.876 0.006 1.00 150.32 203 TRP A O 1
ATOM 1439 N N . MET A 1 185 ? -3.812 24.862 0.681 1.00 172.12 204 MET A N 1
ATOM 1440 C CA . MET A 1 185 ? -4.212 25.827 -0.341 1.00 157.00 204 MET A CA 1
ATOM 1441 C C . MET A 1 185 ? -3.529 27.176 -0.147 1.00 153.06 204 MET A C 1
ATOM 1442 O O . MET A 1 185 ? -3.282 27.889 -1.127 1.00 149.14 204 MET A O 1
ATOM 1447 N N . TYR A 1 186 ? -3.230 27.549 1.095 1.00 168.56 205 TYR A N 1
ATOM 1448 C CA . TYR A 1 186 ? -2.504 28.777 1.392 1.00 169.89 205 TYR A CA 1
ATOM 1449 C C . TYR A 1 186 ? -1.006 28.562 1.561 1.00 180.25 205 TYR A C 1
ATOM 1450 O O . TYR A 1 186 ? -0.279 29.531 1.799 1.00 187.48 205 TYR A O 1
ATOM 1459 N N . SER A 1 187 ? -0.529 27.325 1.447 1.00 195.82 206 SER A N 1
ATOM 1460 C CA . SER A 1 187 ? 0.888 27.042 1.618 1.00 185.49 206 SER A CA 1
ATOM 1461 C C . SER A 1 187 ? 1.699 27.616 0.461 1.00 182.57 206 SER A C 1
ATOM 1462 O O . SER A 1 187 ? 1.193 27.807 -0.648 1.00 189.02 206 SER A O 1
ATOM 1465 N N . GLU A 1 188 ? 2.975 27.897 0.738 1.00 176.78 207 GLU A N 1
ATOM 1466 C CA . GLU A 1 188 ? 3.845 28.500 -0.267 1.00 173.70 207 GLU A CA 1
ATOM 1467 C C . GLU A 1 188 ? 3.999 27.608 -1.494 1.00 169.14 207 GLU A C 1
ATOM 1468 O O . GLU A 1 188 ? 4.180 28.114 -2.608 1.00 178.95 207 GLU A O 1
ATOM 1474 N N . ALA A 1 189 ? 3.915 26.288 -1.320 1.00 160.27 208 ALA A N 1
ATOM 1475 C CA . ALA A 1 189 ? 4.091 25.385 -2.453 1.00 159.46 208 ALA A CA 1
ATOM 1476 C C . ALA A 1 189 ? 2.900 25.451 -3.402 1.00 157.87 208 ALA A C 1
ATOM 1477 O O . ALA A 1 189 ? 3.071 25.620 -4.616 1.00 141.62 208 ALA A O 1
ATOM 1479 N N . ALA A 1 190 ? 1.682 25.309 -2.870 1.00 164.78 209 ALA A N 1
ATOM 1480 C CA . ALA A 1 190 ? 0.497 25.429 -3.714 1.00 156.64 209 ALA A CA 1
ATOM 1481 C C . ALA A 1 190 ? 0.332 26.850 -4.232 1.00 165.70 209 ALA A C 1
ATOM 1482 O O . ALA A 1 190 ? -0.081 27.057 -5.379 1.00 130.61 209 ALA A O 1
ATOM 1484 N N . GLN A 1 191 ? 0.673 27.840 -3.411 1.00 198.88 210 GLN A N 1
ATOM 1485 C CA . GLN A 1 191 ? 0.699 29.232 -3.853 1.00 201.79 210 GLN A CA 1
ATOM 1486 C C . GLN A 1 191 ? 2.052 29.514 -4.507 1.00 203.76 210 GLN A C 1
ATOM 1487 O O . GLN A 1 191 ? 2.880 30.288 -4.024 1.00 229.54 210 GLN A O 1
ATOM 1493 N N . ALA A 1 192 ? 2.266 28.845 -5.635 1.00 192.70 211 ALA A N 1
ATOM 1494 C CA . ALA A 1 192 ? 3.475 29.024 -6.423 1.00 178.82 211 ALA A CA 1
ATOM 1495 C C . ALA A 1 192 ? 3.463 30.383 -7.120 1.00 205.65 211 ALA A C 1
ATOM 1496 O O . ALA A 1 192 ? 2.423 31.035 -7.239 1.00 192.82 211 ALA A O 1
ATOM 1498 N N . HIS A 1 193 ? 4.647 30.835 -7.538 1.00 235.96 212 HIS A N 1
ATOM 1499 C CA . HIS A 1 193 ? 4.713 31.988 -8.432 1.00 245.69 212 HIS A CA 1
ATOM 1500 C C . HIS A 1 193 ? 3.819 31.731 -9.629 1.00 234.47 212 HIS A C 1
ATOM 1501 O O . HIS A 1 193 ? 4.010 30.748 -10.352 1.00 264.76 212 HIS A O 1
ATOM 1508 N N . GLN A 1 194 ? 2.841 32.611 -9.836 1.00 209.10 213 GLN A N 1
ATOM 1509 C CA . GLN A 1 194 ? 1.841 32.425 -10.883 1.00 162.36 213 GLN A CA 1
ATOM 1510 C C . GLN A 1 194 ? 1.253 31.021 -10.772 1.00 148.03 213 GLN A C 1
ATOM 1511 O O . GLN A 1 194 ? 1.352 30.196 -11.681 1.00 183.06 213 GLN A O 1
ATOM 1517 N N . TRP A 1 195 ? 0.658 30.763 -9.606 1.00 142.67 214 TRP A N 1
ATOM 1518 C CA . TRP A 1 195 ? 0.440 29.398 -9.140 1.00 162.37 214 TRP A CA 1
ATOM 1519 C C . TRP A 1 195 ? -0.364 28.578 -10.141 1.00 168.15 214 TRP A C 1
ATOM 1520 O O . TRP A 1 195 ? -1.372 29.034 -10.686 1.00 158.62 214 TRP A O 1
ATOM 1531 N N . ARG A 1 196 ? 0.102 27.352 -10.377 1.00 191.91 215 ARG A N 1
ATOM 1532 C CA . ARG A 1 196 ? -0.505 26.452 -11.349 1.00 204.87 215 ARG A CA 1
ATOM 1533 C C . ARG A 1 196 ? -0.731 25.086 -10.717 1.00 202.12 215 ARG A C 1
ATOM 1534 O O . ARG A 1 196 ? -1.690 24.387 -11.057 1.00 196.25 215 ARG A O 1
ATOM 1542 N N . GLY A 1 197 ? 0.151 24.700 -9.791 1.00 196.07 216 GLY A N 1
ATOM 1543 C CA . GLY A 1 197 ? -0.029 23.435 -9.105 1.00 193.96 216 GLY A CA 1
ATOM 1544 C C . GLY A 1 197 ? -1.288 23.406 -8.265 1.00 190.11 216 GLY A C 1
ATOM 1545 O O . GLY A 1 197 ? -1.921 22.356 -8.121 1.00 199.32 216 GLY A O 1
ATOM 1546 N N . LEU A 1 198 ? -1.671 24.555 -7.704 1.00 198.35 217 LEU A N 1
ATOM 1547 C CA . LEU A 1 198 ? -2.946 24.649 -7.003 1.00 185.41 217 LEU A CA 1
ATOM 1548 C C . LEU A 1 198 ? -4.118 24.451 -7.958 1.00 199.90 217 LEU A C 1
ATOM 1549 O O . LEU A 1 198 ? -5.122 23.824 -7.596 1.00 211.44 217 LEU A O 1
ATOM 1554 N N . LEU A 1 199 ? -4.006 24.964 -9.187 1.00 268.02 218 LEU A N 1
ATOM 1555 C CA . LEU A 1 199 ? -5.060 24.733 -10.171 1.00 268.93 218 LEU A CA 1
ATOM 1556 C C . LEU A 1 199 ? -5.100 23.272 -10.599 1.00 268.25 218 LEU A C 1
ATOM 1557 O O . LEU A 1 199 ? -6.180 22.721 -10.841 1.00 274.08 218 LEU A O 1
ATOM 1562 N N . SER A 1 200 ? -3.933 22.630 -10.709 1.00 254.79 219 SER A N 1
ATOM 1563 C CA . SER A 1 200 ? -3.916 21.203 -11.006 1.00 227.83 219 SER A CA 1
ATOM 1564 C C . SER A 1 200 ? -4.536 20.398 -9.873 1.00 197.08 219 SER A C 1
ATOM 1565 O O . SER A 1 200 ? -5.166 19.363 -10.121 1.00 195.88 219 SER A O 1
ATOM 1568 N N . TYR A 1 201 ? -4.362 20.848 -8.629 1.00 177.65 220 TYR A N 1
ATOM 1569 C CA . TYR A 1 201 ? -5.073 20.231 -7.516 1.00 162.91 220 TYR A CA 1
ATOM 1570 C C . TYR A 1 201 ? -6.572 20.479 -7.603 1.00 155.74 220 TYR A C 1
ATOM 1571 O O . TYR A 1 201 ? -7.365 19.626 -7.188 1.00 134.67 220 TYR A O 1
ATOM 1580 N N . GLN A 1 202 ? -6.981 21.636 -8.134 1.00 153.39 221 GLN A N 1
ATOM 1581 C CA . GLN A 1 202 ? -8.406 21.915 -8.281 1.00 169.41 221 GLN A CA 1
ATOM 1582 C C . GLN A 1 202 ? -9.063 20.956 -9.265 1.00 192.23 221 GLN A C 1
ATOM 1583 O O . GLN A 1 202 ? -10.219 20.560 -9.078 1.00 195.58 221 GLN A O 1
ATOM 1589 N N . ASP A 1 203 ? -8.337 20.562 -10.315 1.00 211.38 222 ASP A N 1
ATOM 1590 C CA . ASP A 1 203 ? -8.882 19.616 -11.281 1.00 215.37 222 ASP A CA 1
ATOM 1591 C C . ASP A 1 203 ? -8.948 18.201 -10.725 1.00 216.63 222 ASP A C 1
ATOM 1592 O O . ASP A 1 203 ? -9.667 17.361 -11.278 1.00 245.09 222 ASP A O 1
ATOM 1597 N N . SER A 1 204 ? -8.217 17.922 -9.650 1.00 210.19 223 SER A N 1
ATOM 1598 C CA . SER A 1 204 ? -8.176 16.583 -9.084 1.00 176.26 223 SER A CA 1
ATOM 1599 C C . SER A 1 204 ? -9.497 16.227 -8.413 1.00 150.18 223 SER A C 1
ATOM 1600 O O . SER A 1 204 ? -10.202 17.085 -7.874 1.00 152.38 223 SER A O 1
ATOM 1603 N N . LEU A 1 205 ? -9.830 14.935 -8.457 1.00 154.97 224 LEU A N 1
ATOM 1604 C CA . LEU A 1 205 ? -10.960 14.433 -7.685 1.00 168.96 224 LEU A CA 1
ATOM 1605 C C . LEU A 1 205 ? -10.706 14.558 -6.188 1.00 182.95 224 LEU A C 1
ATOM 1606 O O . LEU A 1 205 ? -11.654 14.682 -5.404 1.00 201.60 224 LEU A O 1
ATOM 1611 N N . SER A 1 206 ? -9.435 14.542 -5.776 1.00 168.30 225 SER A N 1
ATOM 1612 C CA . SER A 1 206 ? -9.108 14.635 -4.357 1.00 156.74 225 SER A CA 1
ATOM 1613 C C . SER A 1 206 ? -9.533 15.969 -3.757 1.00 158.35 225 SER A C 1
ATOM 1614 O O . SER A 1 206 ? -9.826 16.041 -2.558 1.00 164.17 225 SER A O 1
ATOM 1617 N N . CYS A 1 207 ? -9.563 17.035 -4.562 1.00 163.05 226 CYS A N 1
ATOM 1618 C CA . CYS A 1 207 ? -9.967 18.336 -4.038 1.00 145.62 226 CYS A CA 1
ATOM 1619 C C . CYS A 1 207 ? -11.413 18.309 -3.561 1.00 163.21 226 CYS A C 1
ATOM 1620 O O . CYS A 1 207 ? -11.735 18.845 -2.494 1.00 161.90 226 CYS A O 1
ATOM 1623 N N . ARG A 1 208 ? -12.293 17.661 -4.322 1.00 181.89 227 ARG A N 1
ATOM 1624 C CA . ARG A 1 208 ? -13.720 17.691 -4.034 1.00 187.18 227 ARG A CA 1
ATOM 1625 C C . ARG A 1 208 ? -14.180 16.520 -3.176 1.00 168.41 227 ARG A C 1
ATOM 1626 O O . ARG A 1 208 ? -15.101 16.679 -2.363 1.00 172.42 227 ARG A O 1
ATOM 1634 N N . LEU A 1 209 ? -13.550 15.351 -3.333 1.00 157.23 228 LEU A N 1
ATOM 1635 C CA . LEU A 1 209 ? -13.977 14.173 -2.588 1.00 160.91 228 LEU A CA 1
ATOM 1636 C C . LEU A 1 209 ? -13.774 14.342 -1.090 1.00 143.07 228 LEU A C 1
ATOM 1637 O O . LEU A 1 209 ? -14.575 13.835 -0.298 1.00 141.12 228 LEU A O 1
ATOM 1642 N N . VAL A 1 210 ? -12.722 15.052 -0.680 1.00 143.80 229 VAL A N 1
ATOM 1643 C CA . VAL A 1 210 ? -12.495 15.264 0.745 1.00 151.74 229 VAL A CA 1
ATOM 1644 C C . VAL A 1 210 ? -13.604 16.121 1.337 1.00 141.51 229 VAL A C 1
ATOM 1645 O O . VAL A 1 210 ? -14.097 15.857 2.441 1.00 124.26 229 VAL A O 1
ATOM 1649 N N . PHE A 1 211 ? -14.028 17.149 0.603 1.00 152.21 230 PHE A N 1
ATOM 1650 C CA . PHE A 1 211 ? -15.047 18.050 1.124 1.00 155.85 230 PHE A CA 1
ATOM 1651 C C . PHE A 1 211 ? -16.418 17.387 1.117 1.00 125.97 230 PHE A C 1
ATOM 1652 O O . PHE A 1 211 ? -17.222 17.602 2.033 1.00 122.04 230 PHE A O 1
ATOM 1660 N N . LEU A 1 212 ? -16.694 16.549 0.112 1.00 130.44 231 LEU A N 1
ATOM 1661 C CA . LEU A 1 212 ? -17.923 15.762 0.148 1.00 152.16 231 LEU A CA 1
ATOM 1662 C C . LEU A 1 212 ? -17.905 14.771 1.304 1.00 140.17 231 LEU A C 1
ATOM 1663 O O . LEU A 1 212 ? -18.929 14.550 1.966 1.00 145.75 231 LEU A O 1
ATOM 1668 N N . PHE A 1 213 ? -16.738 14.185 1.581 1.00 131.19 232 PHE A N 1
ATOM 1669 C CA . PHE A 1 213 ? -16.619 13.267 2.707 1.00 115.20 232 PHE A CA 1
ATOM 1670 C C . PHE A 1 213 ? -16.850 13.992 4.027 1.00 111.87 232 PHE A C 1
ATOM 1671 O O . PHE A 1 213 ? -17.484 13.447 4.941 1.00 126.22 232 PHE A O 1
ATOM 1679 N N . MET A 1 214 ? -16.427 15.246 4.077 1.00 100.27 233 MET A N 1
ATOM 1680 C CA . MET A 1 214 ? -16.679 16.053 5.249 1.00 98.83 233 MET A CA 1
ATOM 1681 C C . MET A 1 214 ? -18.167 16.276 5.395 1.00 99.19 233 MET A C 1
ATOM 1682 O O . MET A 1 214 ? -18.721 16.132 6.473 1.00 96.68 233 MET A O 1
ATOM 1687 N N . GLN A 1 215 ? -18.822 16.601 4.290 1.00 133.09 234 GLN A N 1
ATOM 1688 C CA . GLN A 1 215 ? -20.256 16.862 4.335 1.00 148.84 234 GLN A CA 1
ATOM 1689 C C . GLN A 1 215 ? -21.024 15.634 4.807 1.00 162.58 234 GLN A C 1
ATOM 1690 O O . GLN A 1 215 ? -21.978 15.751 5.591 1.00 201.50 234 GLN A O 1
ATOM 1696 N N . TYR A 1 216 ? -20.600 14.440 4.376 1.00 136.59 235 TYR A N 1
AT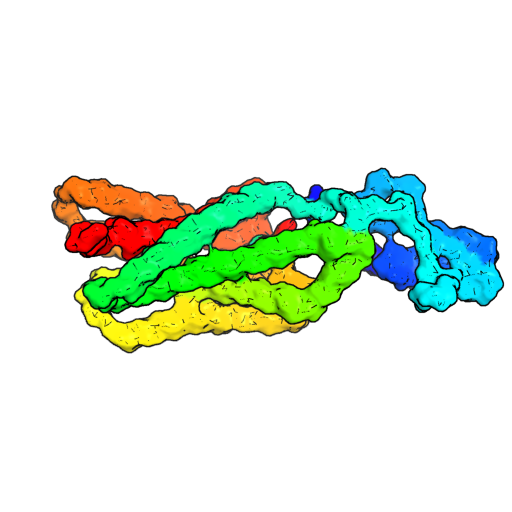OM 1697 C CA . TYR A 1 216 ? -21.253 13.231 4.867 1.00 148.93 235 TYR A CA 1
ATOM 1698 C C . TYR A 1 216 ? -20.987 13.022 6.353 1.00 150.34 235 TYR A C 1
ATOM 1699 O O . TYR A 1 216 ? -21.906 12.681 7.103 1.00 156.98 235 TYR A O 1
ATOM 1708 N N . CYS A 1 217 ? -19.752 13.239 6.813 1.00 141.74 236 CYS A N 1
ATOM 1709 C CA . CYS A 1 217 ? -19.496 13.044 8.238 1.00 122.10 236 CYS A CA 1
ATOM 1710 C C . CYS A 1 217 ? -20.293 14.027 9.090 1.00 129.52 236 CYS A C 1
ATOM 1711 O O . CYS A 1 217 ? -20.778 13.662 10.169 1.00 100.86 236 CYS A O 1
ATOM 1714 N N . VAL A 1 218 ? -20.483 15.254 8.604 1.00 154.40 237 VAL A N 1
ATOM 1715 C CA . VAL A 1 218 ? -21.219 16.251 9.377 1.00 149.52 237 VAL A CA 1
ATOM 1716 C C . VAL A 1 218 ? -22.706 15.910 9.417 1.00 131.70 237 VAL A C 1
ATOM 1717 O O . VAL A 1 218 ? -23.322 15.860 10.492 1.00 122.06 237 VAL A O 1
ATOM 1721 N N . ALA A 1 219 ? -23.305 15.659 8.247 1.00 130.72 238 ALA A N 1
ATOM 1722 C CA . ALA A 1 219 ? -24.733 15.353 8.220 1.00 138.88 238 ALA A CA 1
ATOM 1723 C C . ALA A 1 219 ? -25.040 14.052 8.951 1.00 154.44 238 ALA A C 1
ATOM 1724 O O . ALA A 1 219 ? -26.078 13.937 9.616 1.00 186.35 238 ALA A O 1
ATOM 1726 N N . ALA A 1 220 ? -24.135 13.076 8.862 1.00 128.71 239 ALA A N 1
ATOM 1727 C CA . ALA A 1 220 ? -24.284 11.843 9.625 1.00 114.98 239 ALA A CA 1
ATOM 1728 C C . ALA A 1 220 ? -24.150 12.090 11.121 1.00 123.68 239 ALA A C 1
ATOM 1729 O O . ALA A 1 220 ? -24.798 11.402 11.920 1.00 97.96 239 ALA A O 1
ATOM 1731 N N . ASN A 1 221 ? -23.329 13.064 11.523 1.00 139.00 240 ASN A N 1
ATOM 1732 C CA . ASN A 1 221 ? -23.229 13.368 12.947 1.00 142.39 240 ASN A CA 1
ATOM 1733 C C . ASN A 1 221 ? -24.515 13.997 13.467 1.00 146.89 240 ASN A C 1
ATOM 1734 O O . ASN A 1 221 ? -25.018 13.606 14.529 1.00 165.30 240 ASN A O 1
ATOM 1739 N N . TYR A 1 222 ? -25.074 14.957 12.725 1.00 123.70 241 TYR A N 1
ATOM 1740 C CA . TYR A 1 222 ? -26.311 15.581 13.184 1.00 124.02 241 TYR A CA 1
ATOM 1741 C C . TYR A 1 222 ? -27.470 14.591 13.175 1.00 138.57 241 TYR A C 1
ATOM 1742 O O . TYR A 1 222 ? -28.283 14.566 14.112 1.00 165.70 241 TYR A O 1
ATOM 1751 N N . TYR A 1 223 ? -27.551 13.749 12.143 1.00 136.23 242 TYR A N 1
ATOM 1752 C CA . TYR A 1 223 ? -28.607 12.745 12.125 1.00 136.44 242 TYR A CA 1
ATOM 1753 C C . TYR A 1 223 ? -28.417 11.707 13.223 1.00 145.00 242 TYR A C 1
ATOM 1754 O O . TYR A 1 223 ? -29.403 11.160 13.728 1.00 156.82 242 TYR A O 1
ATOM 1763 N N . TRP A 1 224 ? -27.170 11.415 13.606 1.00 140.00 243 TRP A N 1
ATOM 1764 C CA . TRP A 1 224 ? -26.962 10.507 14.729 1.00 139.83 243 TRP A CA 1
ATOM 1765 C C . TRP A 1 224 ? -27.348 11.145 16.057 1.00 137.38 243 TRP A C 1
ATOM 1766 O O . TRP A 1 224 ? -27.843 10.448 16.953 1.00 152.98 243 TRP A O 1
ATOM 1777 N N . LEU A 1 225 ? -27.155 12.460 16.206 1.00 117.88 244 LEU A N 1
ATOM 1778 C CA . LEU A 1 225 ? -27.712 13.130 17.376 1.00 119.59 244 LEU A CA 1
ATOM 1779 C C . LEU A 1 225 ? -29.233 13.043 17.371 1.00 131.40 244 LEU A C 1
ATOM 1780 O O . LEU A 1 225 ? -29.862 12.853 18.423 1.00 164.60 244 LEU A O 1
ATOM 1785 N N . LEU A 1 226 ? -29.838 13.136 16.183 1.00 125.59 245 LEU A N 1
ATOM 1786 C CA . LEU A 1 226 ? -31.285 12.982 16.087 1.00 147.95 245 LEU A CA 1
ATOM 1787 C C . LEU A 1 226 ? -31.718 11.578 16.492 1.00 170.52 245 LEU A C 1
ATOM 1788 O O . LEU A 1 226 ? -32.730 11.406 17.184 1.00 195.49 245 LEU A O 1
ATOM 1793 N N . VAL A 1 227 ? -30.940 10.563 16.104 1.00 145.57 246 VAL A N 1
ATOM 1794 C CA . VAL A 1 227 ? -31.245 9.197 16.518 1.00 151.04 246 VAL A CA 1
ATOM 1795 C C . VAL A 1 227 ? -31.105 9.061 18.025 1.00 146.96 246 VAL A C 1
ATOM 1796 O O . VAL A 1 227 ? -31.861 8.317 18.665 1.00 142.18 246 VAL A O 1
ATOM 1800 N N . GLU A 1 228 ? -30.168 9.801 18.622 1.00 151.78 247 GLU A N 1
ATOM 1801 C CA . GLU A 1 228 ? -30.022 9.766 20.072 1.00 153.48 247 GLU A CA 1
ATOM 1802 C C . GLU A 1 228 ? -31.258 10.333 20.757 1.00 151.01 247 GLU A C 1
ATOM 1803 O O . GLU A 1 228 ? -31.787 9.740 21.709 1.00 181.11 247 GLU A O 1
ATOM 1809 N N . GLY A 1 229 ? -31.763 11.465 20.258 1.00 118.52 248 GLY A N 1
ATOM 1810 C CA . GLY A 1 229 ? -32.939 12.055 20.877 1.00 127.59 248 GLY A CA 1
ATOM 1811 C C . GLY A 1 229 ? -34.186 11.208 20.699 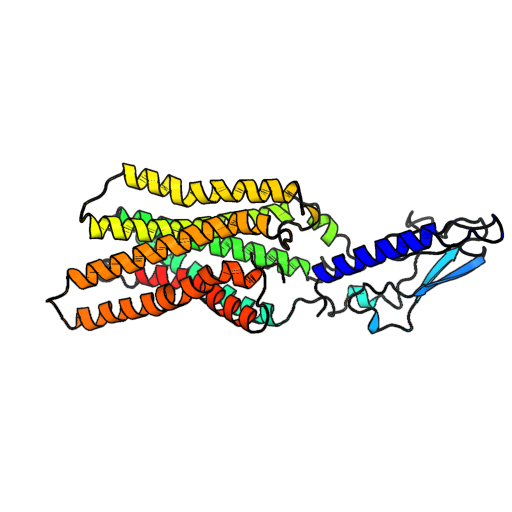1.00 153.67 248 GLY A C 1
ATOM 1812 O O . GLY A 1 229 ? -34.965 11.027 21.644 1.00 164.36 248 GLY A O 1
ATOM 1813 N N . VAL A 1 230 ? -34.375 10.644 19.502 1.00 154.74 249 VAL A N 1
ATOM 1814 C CA . VAL A 1 230 ? -35.539 9.791 19.276 1.00 157.67 249 VAL A CA 1
ATOM 1815 C C . VAL A 1 230 ? -35.454 8.543 20.142 1.00 157.44 249 VAL A C 1
ATOM 1816 O O . VAL A 1 230 ? -36.468 8.052 20.656 1.00 171.22 249 VAL A O 1
ATOM 1820 N N . TYR A 1 231 ? -34.241 8.019 20.335 1.00 140.55 250 TYR A N 1
ATOM 1821 C CA . TYR A 1 231 ? -34.084 6.837 21.173 1.00 139.66 250 TYR A CA 1
ATOM 1822 C C . TYR A 1 231 ? -34.394 7.147 22.632 1.00 136.96 250 TYR A C 1
ATOM 1823 O O . TYR A 1 231 ? -35.009 6.330 23.332 1.00 137.92 250 TYR A O 1
ATOM 1832 N N . LEU A 1 232 ? -34.001 8.335 23.104 1.00 128.21 251 LEU A N 1
ATOM 1833 C CA . LEU A 1 232 ? -34.349 8.719 24.468 1.00 133.83 251 LEU A CA 1
ATOM 1834 C C . LEU A 1 232 ? -35.858 8.856 24.624 1.00 159.05 251 LEU A C 1
ATOM 1835 O O . LEU A 1 232 ? -36.435 8.395 25.620 1.00 170.86 251 LEU A O 1
ATOM 1840 N N . TYR A 1 233 ? -36.523 9.454 23.629 1.00 164.45 252 TYR A N 1
ATOM 1841 C CA . TYR A 1 233 ? -37.974 9.580 23.710 1.00 174.63 252 TYR A CA 1
ATOM 1842 C C . TYR A 1 233 ? -38.668 8.228 23.647 1.00 173.83 252 TYR A C 1
ATOM 1843 O O . TYR A 1 233 ? -39.737 8.057 24.241 1.00 176.46 252 TYR A O 1
ATOM 1852 N N . THR A 1 234 ? -38.100 7.265 22.924 1.00 146.79 253 THR A N 1
ATOM 1853 C CA . THR A 1 234 ? -38.698 5.935 22.906 1.00 155.84 253 THR A CA 1
ATOM 1854 C C . THR A 1 234 ? -38.517 5.235 24.245 1.00 174.55 253 THR A C 1
ATOM 1855 O O . THR A 1 234 ? -39.422 4.539 24.719 1.00 182.74 253 THR A O 1
ATOM 1859 N N . LEU A 1 235 ? -37.352 5.405 24.873 1.00 180.56 254 LEU A N 1
ATOM 1860 C CA . LEU A 1 235 ? -37.129 4.755 26.161 1.00 169.32 254 LEU A CA 1
ATOM 1861 C C . LEU A 1 235 ? -37.947 5.398 27.276 1.00 159.29 254 LEU A C 1
ATOM 1862 O O . LEU A 1 235 ? -38.254 4.741 28.277 1.00 160.14 254 LEU A O 1
ATOM 1867 N N . LEU A 1 236 ? -38.313 6.669 27.130 1.00 169.81 255 LEU A N 1
ATOM 1868 C CA . LEU A 1 236 ? -38.999 7.347 28.217 1.00 173.64 255 LEU A CA 1
ATOM 1869 C C . LEU A 1 236 ? -40.509 7.446 28.007 1.00 184.15 255 LEU A C 1
ATOM 1870 O O . LEU A 1 236 ? -41.282 7.107 28.908 1.00 191.68 255 LEU A O 1
ATOM 1875 N N . ALA A 1 237 ? -40.952 7.899 26.835 1.00 182.97 256 ALA A N 1
ATOM 1876 C CA . ALA A 1 237 ? -42.385 8.062 26.611 1.00 185.65 256 ALA A CA 1
ATOM 1877 C C . ALA A 1 237 ? -43.088 6.718 26.457 1.00 168.37 256 ALA A C 1
ATOM 1878 O O . ALA A 1 237 ? -44.218 6.544 26.929 1.00 181.37 256 ALA A O 1
ATOM 1880 N N . PHE A 1 238 ? -42.446 5.762 25.790 1.00 163.79 257 PHE A N 1
ATOM 1881 C CA . PHE A 1 238 ? -43.006 4.423 25.665 1.00 176.82 257 PHE A CA 1
ATOM 1882 C C . PHE A 1 238 ? -42.687 3.540 26.863 1.00 205.43 257 PHE A C 1
ATOM 1883 O O . PHE A 1 238 ? -43.469 2.637 27.179 1.00 220.10 257 PHE A O 1
ATOM 1891 N N . SER A 1 239 ? -41.566 3.796 27.543 1.00 230.03 258 SER A N 1
ATOM 1892 C CA . SER A 1 239 ? -41.118 2.983 28.677 1.00 237.36 258 SER A CA 1
ATOM 1893 C C . SER A 1 239 ? -41.044 1.504 28.302 1.00 249.02 258 SER A C 1
ATOM 1894 O O . SER A 1 239 ? -41.408 0.622 29.081 1.00 255.05 258 SER A O 1
ATOM 1897 N N . VAL A 1 240 ? -40.570 1.233 27.088 1.00 249.64 259 VAL A N 1
ATOM 1898 C CA . VAL A 1 240 ? -40.519 -0.119 26.551 1.00 242.43 259 VAL A CA 1
ATOM 1899 C C . VAL A 1 240 ? -39.071 -0.567 26.405 1.00 223.07 259 VAL A C 1
ATOM 1900 O O . VAL A 1 240 ? -38.140 0.239 26.307 1.00 205.88 259 VAL A O 1
ATOM 1904 N N . PHE A 1 241 ? -38.891 -1.890 26.400 1.00 220.18 260 PHE A N 1
ATOM 1905 C CA . PHE A 1 241 ? -37.614 -2.512 26.055 1.00 219.54 260 PHE A CA 1
ATOM 1906 C C . PHE A 1 241 ? -37.616 -2.747 24.545 1.00 226.54 260 PHE A C 1
ATOM 1907 O O . PHE A 1 241 ? -37.835 -3.852 24.045 1.00 212.91 260 PHE A O 1
ATOM 1915 N N . SER A 1 242 ? -37.357 -1.666 23.813 1.00 241.38 261 SER A N 1
ATOM 1916 C CA . SER A 1 242 ? -37.429 -1.681 22.355 1.00 262.08 261 SER A CA 1
ATOM 1917 C C . SER A 1 242 ? -36.371 -2.605 21.763 1.00 254.64 261 SER A C 1
ATOM 1918 O O . SER A 1 242 ? -35.329 -2.861 22.373 1.00 250.86 261 SER A O 1
ATOM 1921 N N . GLU A 1 243 ? -36.854 -3.214 20.669 1.00 254.84 262 GLU A N 1
ATOM 1922 C CA . GLU A 1 243 ? -36.286 -4.294 19.843 1.00 250.13 262 GLU A CA 1
ATOM 1923 C C . GLU A 1 243 ? -35.301 -4.017 18.711 1.00 233.07 262 GLU A C 1
ATOM 1924 O O . GLU A 1 243 ? -34.731 -2.930 18.615 1.00 231.87 262 GLU A O 1
ATOM 1930 N N . GLN A 1 244 ? -35.110 -5.027 17.855 1.00 239.07 263 GLN A N 1
ATOM 1931 C CA . GLN A 1 244 ? -34.076 -4.922 16.828 1.00 232.09 263 GLN A CA 1
ATOM 1932 C C . GLN A 1 244 ? -34.599 -4.324 15.528 1.00 239.44 263 GLN A C 1
ATOM 1933 O O . GLN A 1 244 ? -33.809 -3.810 14.728 1.00 241.72 263 GLN A O 1
ATOM 1939 N N . TRP A 1 245 ? -35.909 -4.357 15.289 1.00 266.65 264 TRP A N 1
ATOM 1940 C CA . TRP A 1 245 ? -36.403 -3.730 14.066 1.00 264.73 264 TRP A CA 1
ATOM 1941 C C . TRP A 1 245 ? -36.167 -2.226 14.104 1.00 253.57 264 TRP A C 1
ATOM 1942 O O . TRP A 1 245 ? -35.710 -1.629 13.120 1.00 252.88 264 TRP A O 1
ATOM 1953 N N . ILE A 1 246 ? -36.422 -1.610 15.258 1.00 233.20 265 ILE A N 1
ATOM 1954 C CA . ILE A 1 246 ? -36.135 -0.194 15.444 1.00 213.71 265 ILE A CA 1
ATOM 1955 C C . ILE A 1 246 ? -34.638 0.079 15.366 1.00 194.21 265 ILE A C 1
ATOM 1956 O O . ILE A 1 246 ? -34.220 1.115 14.841 1.00 181.96 265 ILE A O 1
ATOM 1961 N N . PHE A 1 247 ? -33.805 -0.847 15.849 1.00 192.41 266 PHE A N 1
ATOM 1962 C CA . PHE A 1 247 ? -32.359 -0.652 15.783 1.00 189.49 266 PHE A CA 1
ATOM 1963 C C . PHE A 1 247 ? -31.858 -0.718 14.343 1.00 197.53 266 PHE A C 1
ATOM 1964 O O . PHE A 1 247 ? -31.016 0.089 13.928 1.00 206.35 266 PHE A O 1
ATOM 1972 N N . ARG A 1 248 ? -32.390 -1.660 13.565 1.00 197.47 267 ARG A N 1
ATOM 1973 C CA . ARG A 1 248 ? -32.093 -1.738 12.141 1.00 190.71 267 ARG A CA 1
ATOM 1974 C C . ARG A 1 248 ? -32.545 -0.466 11.435 1.00 173.75 267 ARG A C 1
ATOM 1975 O O . ARG A 1 248 ? -31.854 0.045 10.541 1.00 159.49 267 ARG A O 1
ATOM 1983 N N . LEU A 1 249 ? -33.673 0.097 11.880 1.00 184.73 268 LEU A N 1
ATOM 1984 C CA . LEU A 1 249 ? -34.127 1.377 11.351 1.00 186.83 268 LEU A CA 1
ATOM 1985 C C . LEU A 1 249 ? -33.155 2.503 11.689 1.00 167.34 268 LEU A C 1
ATOM 1986 O O . LEU A 1 249 ? -32.856 3.340 10.832 1.00 164.54 268 LEU A O 1
ATOM 1991 N N . TYR A 1 250 ? -32.647 2.542 12.927 1.00 148.33 269 TYR A N 1
ATOM 1992 C CA . TYR A 1 250 ? -31.715 3.602 13.305 1.00 144.94 269 TYR A CA 1
ATOM 1993 C C . TYR A 1 250 ? -30.423 3.496 12.511 1.00 152.10 269 TYR A C 1
ATOM 1994 O O . TYR A 1 250 ? -29.852 4.515 12.094 1.00 136.01 269 TYR A O 1
ATOM 2003 N N . VAL A 1 251 ? -29.961 2.267 12.270 1.00 174.70 270 VAL A N 1
ATOM 2004 C CA . VAL A 1 251 ? -28.763 2.085 11.460 1.00 175.17 270 VAL A CA 1
ATOM 2005 C C . VAL A 1 251 ? -29.014 2.551 10.033 1.00 181.05 270 VAL A C 1
ATOM 2006 O O . VAL A 1 251 ? -28.134 3.143 9.397 1.00 173.03 270 VAL A O 1
ATOM 2010 N N . SER A 1 252 ? -30.223 2.317 9.511 1.00 183.71 271 SER A N 1
ATOM 2011 C CA . SER A 1 252 ? -30.533 2.841 8.184 1.00 167.51 271 SER A CA 1
ATOM 2012 C C . SER A 1 252 ? -30.642 4.363 8.178 1.00 148.18 271 SER A C 1
ATOM 2013 O O . SER A 1 252 ? -30.342 4.999 7.160 1.00 166.51 271 SER A O 1
ATOM 2016 N N . ILE A 1 253 ? -31.044 4.962 9.297 1.00 121.28 272 ILE A N 1
ATOM 2017 C CA . ILE A 1 253 ? -31.316 6.397 9.324 1.00 122.01 272 ILE A CA 1
ATOM 2018 C C . ILE A 1 253 ? -30.022 7.189 9.427 1.00 139.63 272 ILE A C 1
ATOM 2019 O O . ILE A 1 253 ? -29.712 8.021 8.564 1.00 157.78 272 ILE A O 1
ATOM 2024 N N . GLY A 1 254 ? -29.233 6.916 10.472 1.00 137.29 273 GLY A N 1
ATOM 2025 C CA . GLY A 1 254 ? -28.148 7.816 10.823 1.00 134.21 273 GLY A CA 1
ATOM 2026 C C . GLY A 1 254 ? -27.023 7.836 9.812 1.00 156.24 273 GLY A C 1
ATOM 2027 O O . GLY A 1 254 ? -26.292 8.826 9.707 1.00 145.25 273 GLY A O 1
ATOM 2028 N N . TRP A 1 255 ? -26.854 6.749 9.065 1.00 166.91 274 TRP A N 1
ATOM 2029 C CA . TRP A 1 255 ? -25.939 6.745 7.937 1.00 171.20 274 TRP A CA 1
ATOM 2030 C C . TRP A 1 255 ? -26.646 6.864 6.595 1.00 167.90 274 TRP A C 1
ATOM 2031 O O . TRP A 1 255 ? -26.019 7.293 5.619 1.00 181.31 274 TRP A O 1
ATOM 2042 N N . GLY A 1 256 ? -27.928 6.512 6.528 1.00 152.03 275 GLY A N 1
ATOM 2043 C CA . GLY A 1 256 ? -28.642 6.478 5.267 1.00 146.03 275 GLY A CA 1
ATOM 2044 C C . GLY A 1 256 ? -29.169 7.819 4.799 1.00 137.20 275 GLY A C 1
ATOM 2045 O O . GLY A 1 256 ? -28.878 8.241 3.676 1.00 137.57 275 GLY A O 1
ATOM 2046 N N . VAL A 1 257 ? -29.969 8.486 5.639 1.00 145.48 276 VAL A N 1
ATOM 2047 C CA . VAL A 1 257 ? -30.551 9.772 5.241 1.00 149.86 276 VAL A CA 1
ATOM 2048 C C . VAL A 1 257 ? -29.489 10.809 4.893 1.00 149.71 276 VAL A C 1
ATOM 2049 O O . VAL A 1 257 ? -29.630 11.483 3.854 1.00 167.38 276 VAL A O 1
ATOM 2053 N N . PRO A 1 258 ? -28.430 11.007 5.690 1.00 139.27 277 PRO A N 1
ATOM 2054 C CA . PRO A 1 258 ? -27.398 11.972 5.284 1.00 157.83 277 PRO A CA 1
ATOM 2055 C C . PRO A 1 258 ? -26.778 11.646 3.943 1.00 138.84 277 PRO A C 1
ATOM 2056 O O . PRO A 1 258 ? -26.411 12.565 3.202 1.00 152.73 277 PRO A O 1
ATOM 2060 N N . LEU A 1 259 ? -26.654 10.364 3.601 1.00 104.24 278 LEU A N 1
ATOM 2061 C CA . LEU A 1 259 ? -26.303 10.011 2.233 1.00 119.69 278 LEU A CA 1
ATOM 2062 C C . LEU A 1 259 ? -27.400 10.442 1.268 1.00 130.21 278 LEU A C 1
ATOM 2063 O O . LEU A 1 259 ? -27.115 10.946 0.171 1.00 107.31 278 LEU A O 1
ATOM 2068 N N . LEU A 1 260 ? -28.663 10.314 1.698 1.00 130.01 279 LEU A N 1
ATOM 2069 C CA . LEU A 1 260 ? -29.794 10.539 0.805 1.00 127.53 279 LEU A CA 1
ATOM 2070 C C . LEU A 1 260 ? -29.874 11.986 0.342 1.00 134.12 279 LEU A C 1
ATOM 2071 O O . LEU A 1 260 ? -30.239 12.252 -0.808 1.00 147.76 279 LEU A O 1
ATOM 2076 N N . PHE A 1 261 ? -29.528 12.942 1.207 1.00 139.62 280 PHE A N 1
ATOM 2077 C CA . PHE A 1 261 ? -29.507 14.321 0.733 1.00 141.91 280 PHE A CA 1
ATOM 2078 C C . PHE A 1 261 ? -28.103 14.858 0.489 1.00 134.78 280 PHE A C 1
ATOM 2079 O O . PHE A 1 261 ? -27.967 15.965 -0.045 1.00 131.69 280 PHE A O 1
ATOM 2087 N N . VAL A 1 262 ? -27.062 14.112 0.855 1.00 148.03 281 VAL A N 1
ATOM 2088 C CA . VAL A 1 262 ? -25.702 14.586 0.622 1.00 138.06 281 VAL A CA 1
ATOM 2089 C C . VAL A 1 262 ? -25.235 14.241 -0.790 1.00 141.83 281 VAL A C 1
ATOM 2090 O O . VAL A 1 262 ? -24.522 15.026 -1.425 1.00 146.35 281 VAL A O 1
ATOM 2094 N N . VAL A 1 263 ? -25.631 13.072 -1.312 1.00 148.62 282 VAL A N 1
ATOM 2095 C CA . VAL A 1 263 ? -25.265 12.714 -2.689 1.00 148.47 282 VAL A CA 1
ATOM 2096 C C . VAL A 1 263 ? -25.759 13.738 -3.710 1.00 148.16 282 VAL A C 1
ATOM 2097 O O . VAL A 1 263 ? -24.957 14.159 -4.567 1.00 147.93 282 VAL A O 1
ATOM 2101 N N . PRO A 1 264 ? -27.028 14.196 -3.680 1.00 139.14 283 PRO A N 1
ATOM 2102 C CA . PRO A 1 264 ? -27.439 15.214 -4.656 1.00 134.52 283 PRO A CA 1
ATOM 2103 C C . PRO A 1 264 ? -26.617 16.482 -4.579 1.00 138.08 283 PRO A C 1
ATOM 2104 O O . PRO A 1 264 ? -26.406 17.140 -5.612 1.00 138.57 283 PRO A O 1
ATOM 2108 N N . TRP A 1 265 ? -26.145 16.860 -3.389 1.00 151.38 284 TRP A N 1
ATOM 2109 C CA . TRP A 1 265 ? -25.294 18.044 -3.273 1.00 151.12 284 TRP A CA 1
ATOM 2110 C C . TRP A 1 265 ? -23.994 17.872 -4.042 1.00 153.04 284 TRP A C 1
ATOM 2111 O O . TRP A 1 265 ? -23.478 18.845 -4.604 1.00 151.68 284 TRP A O 1
ATOM 2122 N N . GLY A 1 266 ? -23.452 16.652 -4.082 1.00 150.92 285 GLY A N 1
ATOM 2123 C CA . GLY A 1 266 ? -22.271 16.420 -4.890 1.00 151.12 285 GLY A CA 1
ATOM 2124 C C . GLY A 1 266 ? -22.573 16.366 -6.372 1.00 157.67 285 GLY A C 1
ATOM 2125 O O . GLY A 1 266 ? -21.771 16.835 -7.192 1.00 157.59 285 GLY A O 1
ATOM 2126 N N . ILE A 1 267 ? -23.745 15.838 -6.738 1.00 165.36 286 ILE A N 1
ATOM 2127 C CA . ILE A 1 267 ? -24.129 15.811 -8.149 1.00 157.49 286 ILE A CA 1
ATOM 2128 C C . ILE A 1 267 ? -24.262 17.232 -8.686 1.00 148.42 286 ILE A C 1
ATOM 2129 O O . ILE A 1 267 ? -23.678 17.587 -9.719 1.00 150.05 286 ILE A O 1
ATOM 2134 N N . VAL A 1 268 ? -25.013 18.075 -7.972 1.00 129.11 287 VAL A N 1
ATOM 2135 C CA . VAL A 1 268 ? -25.120 19.481 -8.347 1.00 120.05 287 VAL A CA 1
ATOM 2136 C C . VAL A 1 268 ? -23.762 20.157 -8.247 1.00 137.96 287 VAL A C 1
ATOM 2137 O O . VAL A 1 268 ? -23.452 21.070 -9.023 1.00 151.41 287 VAL A O 1
ATOM 2141 N N . LYS A 1 269 ? -22.922 19.709 -7.310 1.00 147.77 288 LYS A N 1
ATOM 2142 C CA . LYS A 1 269 ? -21.610 20.322 -7.147 1.00 171.97 288 LYS A CA 1
ATOM 2143 C C . LYS A 1 269 ? -20.706 20.071 -8.348 1.00 188.23 288 LYS A C 1
ATOM 2144 O O . LYS A 1 269 ? -19.828 20.893 -8.631 1.00 191.08 288 LYS A O 1
ATOM 2150 N N . TYR A 1 270 ? -20.884 18.954 -9.066 1.00 174.14 289 TYR A N 1
ATOM 2151 C CA . TYR A 1 270 ? -20.212 18.886 -10.362 1.00 155.22 289 TYR A CA 1
ATOM 2152 C C . TYR A 1 270 ? -20.971 19.658 -11.432 1.00 166.93 289 TYR A C 1
ATOM 2153 O O . TYR A 1 270 ? -20.357 20.365 -12.239 1.00 172.11 289 TYR A O 1
ATOM 2162 N N . LEU A 1 271 ? -22.302 19.526 -11.468 1.00 163.70 290 LEU A N 1
ATOM 2163 C CA . LEU A 1 271 ? -23.059 20.146 -12.552 1.00 169.01 290 LEU A CA 1
ATOM 2164 C C . LEU A 1 271 ? -22.924 21.661 -12.533 1.00 190.53 290 LEU A C 1
ATOM 2165 O O . LEU A 1 271 ? -22.989 22.305 -13.587 1.00 182.36 290 LEU A O 1
ATOM 2170 N N . TYR A 1 272 ? -22.719 22.241 -11.355 1.00 222.11 291 TYR A N 1
ATOM 2171 C CA . TYR A 1 272 ? -22.481 23.668 -11.218 1.00 230.10 291 TYR A CA 1
ATOM 2172 C C . TYR A 1 272 ? -21.528 23.879 -10.052 1.00 229.76 291 TYR A C 1
ATOM 2173 O O . TYR A 1 272 ? -21.519 23.102 -9.094 1.00 228.00 291 TYR A O 1
ATOM 2182 N N . GLU A 1 273 ? -20.722 24.936 -10.150 1.00 208.72 292 GLU A N 1
ATOM 2183 C CA . GLU A 1 273 ? -19.672 25.232 -9.175 1.00 195.37 292 GLU A CA 1
ATOM 2184 C C . GLU A 1 273 ? -18.672 24.085 -9.045 1.00 177.27 292 GLU A C 1
ATOM 2185 O O . GLU A 1 273 ? -18.091 23.875 -7.977 1.00 182.51 292 GLU A O 1
ATOM 2191 N N . ASP A 1 274 ? -18.465 23.327 -10.125 1.00 156.71 293 ASP A N 1
ATOM 2192 C CA . ASP A 1 274 ? -17.374 22.357 -10.146 1.00 163.34 293 ASP A CA 1
ATOM 2193 C C . ASP A 1 274 ? -16.014 23.038 -10.097 1.00 179.34 293 ASP A C 1
ATOM 2194 O O . ASP A 1 274 ? -15.044 22.429 -9.634 1.00 174.95 293 ASP A O 1
ATOM 2199 N N . GLU A 1 275 ? -15.931 24.293 -10.543 1.00 191.56 294 GLU A N 1
ATOM 2200 C CA . GLU A 1 275 ? -14.698 25.061 -10.464 1.00 207.30 294 GLU A CA 1
ATOM 2201 C C . GLU A 1 275 ? -14.395 25.529 -9.048 1.00 217.71 294 GLU A C 1
ATOM 2202 O O . GLU A 1 275 ? -13.313 26.074 -8.817 1.00 221.21 294 GLU A O 1
ATOM 2208 N N . ALA A 1 276 ? -15.331 25.363 -8.115 1.00 231.23 295 ALA A N 1
ATOM 2209 C CA . ALA A 1 276 ? -15.166 25.779 -6.728 1.00 222.23 295 ALA A CA 1
ATOM 2210 C C . ALA A 1 276 ? -14.533 24.717 -5.832 1.00 208.36 295 ALA A C 1
ATOM 2211 O O . ALA A 1 276 ? -14.295 24.998 -4.653 1.00 207.64 295 ALA A O 1
ATOM 2213 N N . CYS A 1 277 ? -14.263 23.512 -6.344 1.00 175.34 296 CYS A N 1
ATOM 2214 C CA . CYS A 1 277 ? -13.749 22.391 -5.547 1.00 149.60 296 CYS A CA 1
ATOM 2215 C C . CYS A 1 277 ? -14.671 22.071 -4.367 1.00 136.44 296 CYS A C 1
ATOM 2216 O O . CYS A 1 277 ? -14.259 21.452 -3.382 1.00 115.84 296 CYS A O 1
ATOM 2219 N N . TRP A 1 278 ? -15.944 22.454 -4.475 1.00 148.58 297 TRP A N 1
ATOM 2220 C CA . TRP A 1 278 ? -16.957 22.154 -3.464 1.00 162.52 297 TRP A CA 1
ATOM 2221 C C . TRP A 1 278 ? -16.534 22.658 -2.083 1.00 183.20 297 TRP A C 1
ATOM 2222 O O . TRP A 1 278 ? -16.847 22.047 -1.058 1.00 216.82 297 TRP A O 1
ATOM 2233 N N . ALA A 1 279 ? -15.807 23.779 -2.064 1.00 166.43 298 ALA A N 1
ATOM 2234 C CA . ALA A 1 279 ? -15.341 24.416 -0.838 1.00 151.87 298 ALA A CA 1
ATOM 2235 C C . ALA A 1 279 ? -16.111 25.703 -0.599 1.00 191.68 298 ALA A C 1
ATOM 2236 O O . ALA A 1 279 ? -16.988 25.768 0.269 1.00 185.47 298 ALA A O 1
ATOM 2238 N N . ARG A 1 280 ? -15.748 26.745 -1.336 1.00 217.52 299 ARG A N 1
ATOM 2239 C CA . ARG A 1 280 ? -16.608 27.911 -1.438 1.00 204.39 299 ARG A CA 1
ATOM 2240 C C . ARG A 1 280 ? -17.832 27.548 -2.266 1.00 201.94 299 ARG A C 1
ATOM 2241 O O . ARG A 1 280 ? -17.747 26.775 -3.225 1.00 175.87 299 ARG A O 1
ATOM 2249 N N . ASN A 1 281 ? -18.984 28.092 -1.887 1.00 225.61 300 ASN A N 1
ATOM 2250 C CA . ASN A 1 281 ? -20.216 27.781 -2.595 1.00 231.77 300 ASN A CA 1
ATOM 2251 C C . ASN A 1 281 ? -21.070 29.028 -2.740 1.00 237.36 300 ASN A C 1
ATOM 2252 O O . ASN A 1 281 ? -21.283 29.761 -1.769 1.00 253.47 300 ASN A O 1
ATOM 2257 N N . SER A 1 282 ? -21.558 29.254 -3.954 1.00 229.17 301 SER A N 1
ATOM 2258 C CA . SER A 1 282 ? -22.570 30.249 -4.257 1.00 214.31 301 SER A CA 1
ATOM 2259 C C . SER A 1 282 ? -23.902 29.527 -4.473 1.00 202.19 301 SER A C 1
ATOM 2260 O O . SER A 1 282 ? -24.049 28.358 -4.096 1.00 202.28 301 SER A O 1
ATOM 2263 N N . ASN A 1 283 ? -24.870 30.208 -5.094 1.00 211.08 302 ASN A N 1
ATOM 2264 C CA . ASN A 1 283 ? -26.202 29.651 -5.317 1.00 206.87 302 ASN A CA 1
ATOM 2265 C C . ASN A 1 283 ? -26.749 29.062 -4.024 1.00 178.46 302 ASN A C 1
ATOM 2266 O O . ASN A 1 283 ? -26.687 27.845 -3.817 1.00 173.89 302 ASN A O 1
ATOM 2271 N N . MET A 1 284 ? -27.302 29.915 -3.159 1.00 184.34 303 MET A N 1
ATOM 2272 C CA . MET A 1 284 ? -27.556 29.518 -1.779 1.00 198.64 303 MET A CA 1
ATOM 2273 C C . MET A 1 284 ? -28.515 28.342 -1.668 1.00 211.89 303 MET A C 1
ATOM 2274 O O . MET A 1 284 ? -28.461 27.614 -0.673 1.00 229.76 303 MET A O 1
ATOM 2279 N N . ASN A 1 285 ? -29.383 28.131 -2.662 1.00 194.37 304 ASN A N 1
ATOM 2280 C CA . ASN A 1 285 ? -30.294 26.991 -2.608 1.00 211.61 304 ASN A CA 1
ATOM 2281 C C . ASN A 1 285 ? -29.532 25.670 -2.614 1.00 233.04 304 ASN A C 1
ATOM 2282 O O . ASN A 1 285 ? -29.922 24.714 -1.929 1.00 244.17 304 ASN A O 1
ATOM 2287 N N . TYR A 1 286 ? -28.422 25.604 -3.360 1.00 232.86 305 TYR A N 1
ATOM 2288 C CA . TYR A 1 286 ? -27.624 24.382 -3.379 1.00 238.43 305 TYR A CA 1
ATOM 2289 C C . TYR A 1 286 ? -27.019 24.095 -2.015 1.00 237.83 305 TYR A C 1
ATOM 2290 O O . TYR A 1 286 ? -26.864 22.931 -1.633 1.00 229.48 305 TYR A O 1
ATOM 2299 N N . TRP A 1 287 ? -26.655 25.141 -1.276 1.00 244.19 306 TRP A N 1
ATOM 2300 C CA . TRP A 1 287 ? -26.162 24.959 0.081 1.00 237.45 306 TRP A CA 1
ATOM 2301 C C . TRP A 1 287 ? -27.294 24.634 1.050 1.00 233.08 306 TRP A C 1
ATOM 2302 O O . TRP A 1 287 ? -27.075 23.949 2.062 1.00 252.88 306 TRP A O 1
ATOM 2313 N N . LEU A 1 288 ? -28.509 25.103 0.750 1.00 185.00 307 LEU A N 1
ATOM 2314 C CA . LEU A 1 288 ? -29.684 24.670 1.493 1.00 148.03 307 LEU A CA 1
ATOM 2315 C C . LEU A 1 288 ? -29.996 23.203 1.243 1.00 157.01 307 LEU A C 1
ATOM 2316 O O . LEU A 1 288 ? -30.692 22.583 2.052 1.00 168.43 307 LEU A O 1
ATOM 2321 N N . ILE A 1 289 ? -29.509 22.641 0.131 1.00 144.88 308 ILE A N 1
ATOM 2322 C CA . ILE A 1 289 ? -29.727 21.222 -0.142 1.00 151.14 308 ILE A CA 1
ATOM 2323 C C . ILE A 1 289 ? -29.103 20.355 0.944 1.00 155.61 308 ILE A C 1
ATOM 2324 O O . ILE A 1 289 ? -29.661 19.312 1.311 1.00 159.76 308 ILE A O 1
ATOM 2329 N N . ILE A 1 290 ? -27.968 20.768 1.499 1.00 161.11 309 ILE A N 1
ATOM 2330 C CA . ILE A 1 290 ? -27.380 20.028 2.612 1.00 141.30 309 ILE A CA 1
ATOM 2331 C C . ILE A 1 290 ? -27.825 20.594 3.950 1.00 145.58 309 ILE A C 1
ATOM 2332 O O . ILE A 1 290 ? -28.229 19.844 4.841 1.00 171.96 309 ILE A O 1
ATOM 2337 N N . ARG A 1 291 ? -27.740 21.916 4.136 1.00 123.81 310 ARG A N 1
ATOM 2338 C CA . ARG A 1 291 ? -27.999 22.441 5.473 1.00 134.48 310 ARG A CA 1
ATOM 2339 C C . ARG A 1 291 ? -29.469 22.325 5.871 1.00 143.19 310 ARG A C 1
ATOM 2340 O O . ARG A 1 291 ? -29.762 22.105 7.050 1.00 188.17 310 ARG A O 1
ATOM 2348 N N . LEU A 1 292 ? -30.398 22.455 4.919 1.00 117.11 311 LEU A N 1
ATOM 2349 C CA . LEU A 1 292 ? -31.818 22.415 5.268 1.00 129.22 311 LEU A CA 1
ATOM 2350 C C . LEU A 1 292 ? -32.227 21.101 5.926 1.00 133.91 311 LEU A C 1
ATOM 2351 O O . LEU A 1 292 ? -32.889 21.149 6.980 1.00 124.54 311 LEU A O 1
ATOM 2356 N N . PRO A 1 293 ? -31.895 19.918 5.385 1.00 136.31 312 PRO A N 1
ATOM 2357 C CA . PRO A 1 293 ? -32.148 18.694 6.164 1.00 149.91 312 PRO A CA 1
ATOM 2358 C C . PRO A 1 293 ? -31.418 18.678 7.494 1.00 164.06 312 PRO A C 1
ATOM 2359 O O . PRO A 1 293 ? -31.955 18.130 8.476 1.00 166.67 312 PRO A O 1
ATOM 2363 N N . ILE A 1 294 ? -30.226 19.256 7.563 1.00 168.40 313 ILE A N 1
ATOM 2364 C CA . ILE A 1 294 ? -29.504 19.329 8.829 1.00 147.64 313 ILE A CA 1
ATOM 2365 C C . ILE A 1 294 ? -30.230 20.243 9.808 1.00 160.47 313 ILE A C 1
ATOM 2366 O O . ILE A 1 294 ? -30.291 19.964 11.012 1.00 169.53 313 ILE A O 1
ATOM 2371 N N . LEU A 1 295 ? -30.817 21.335 9.305 1.00 148.07 314 LEU A N 1
ATOM 2372 C CA . LEU A 1 295 ? -31.651 22.175 10.159 1.00 160.94 314 LEU A CA 1
ATOM 2373 C C . LEU A 1 295 ? -32.884 21.419 10.628 1.00 187.46 314 LEU A C 1
ATOM 2374 O O . LEU A 1 295 ? -33.353 21.624 11.755 1.00 216.59 314 LEU A O 1
ATOM 2379 N N . PHE A 1 296 ? -33.407 20.528 9.782 1.00 171.67 315 PHE A N 1
ATOM 2380 C CA . PHE A 1 296 ? -34.547 19.706 10.169 1.00 159.39 315 PHE A CA 1
ATOM 2381 C C . PHE A 1 296 ? -34.176 18.755 11.301 1.00 159.41 315 PHE A C 1
ATOM 2382 O O . PHE A 1 296 ? -34.913 18.630 12.288 1.00 153.04 315 PHE A O 1
ATOM 2390 N N . ALA A 1 297 ? -33.020 18.093 11.188 1.00 163.66 316 ALA A N 1
ATOM 2391 C CA . ALA A 1 297 ? -32.580 17.203 12.258 1.00 169.26 316 ALA A CA 1
ATOM 2392 C C . ALA A 1 297 ? -32.286 17.973 13.541 1.00 179.09 316 ALA A C 1
ATOM 2393 O O . ALA A 1 297 ? -32.557 17.479 14.643 1.00 203.73 316 ALA A O 1
ATOM 2395 N N . ILE A 1 298 ? -31.762 19.195 13.417 1.00 156.49 317 ILE A N 1
ATOM 2396 C CA . ILE A 1 298 ? -31.460 19.992 14.603 1.00 155.40 317 ILE A CA 1
ATOM 2397 C C . ILE A 1 298 ? -32.743 20.385 15.321 1.00 162.30 317 ILE A C 1
ATOM 2398 O O . ILE A 1 298 ? -32.875 20.204 16.538 1.00 169.05 317 ILE A O 1
ATOM 2403 N N . GLY A 1 299 ? -33.716 20.909 14.575 1.00 133.74 318 GLY A N 1
ATOM 2404 C CA . GLY A 1 299 ? -34.942 21.363 15.207 1.00 128.90 318 GLY A CA 1
ATOM 2405 C C . GLY A 1 299 ? -35.778 20.221 15.752 1.00 134.34 318 GLY A C 1
ATOM 2406 O O . GLY A 1 299 ? -36.390 20.344 16.818 1.00 142.93 318 GLY A O 1
ATOM 2407 N N . VAL A 1 300 ? -35.810 19.091 15.040 1.00 118.57 319 VAL A N 1
ATOM 2408 C CA . VAL A 1 300 ? -36.578 17.950 15.527 1.00 135.01 319 VAL A CA 1
ATOM 2409 C C . VAL A 1 300 ? -35.921 17.350 16.764 1.00 155.47 319 VAL A C 1
ATOM 2410 O O . VAL A 1 300 ? -36.603 17.009 17.740 1.00 176.29 319 VAL A O 1
ATOM 2414 N N . ASN A 1 301 ? -34.589 17.229 16.759 1.00 145.08 320 ASN A N 1
ATOM 2415 C CA . ASN A 1 301 ? -33.902 16.737 17.950 1.00 136.41 320 ASN A CA 1
ATOM 2416 C C . ASN A 1 301 ? -34.096 17.680 19.129 1.00 142.15 320 ASN A C 1
ATOM 2417 O O . ASN A 1 301 ? -34.220 17.226 20.275 1.00 150.00 320 ASN A O 1
ATOM 2422 N N . PHE A 1 302 ? -34.152 18.988 18.869 1.00 154.60 321 PHE A N 1
ATOM 2423 C CA . PHE A 1 302 ? -34.425 19.936 19.943 1.00 157.55 321 PHE A CA 1
ATOM 2424 C C . PHE A 1 302 ? -35.839 19.771 20.483 1.00 160.14 321 PHE A C 1
ATOM 2425 O O . PHE A 1 302 ? -36.051 19.830 21.698 1.00 190.10 321 PHE A O 1
ATOM 2433 N N . LEU A 1 303 ? -36.824 19.580 19.599 1.00 141.99 322 LEU A N 1
ATOM 2434 C CA . LEU A 1 303 ? -38.200 19.452 20.070 1.00 140.87 322 LEU A CA 1
ATOM 2435 C C . LEU A 1 303 ? -38.398 18.170 20.868 1.00 144.42 322 LEU A C 1
ATOM 2436 O O . LEU A 1 303 ? -39.129 18.159 21.866 1.00 145.74 322 LEU A O 1
ATOM 2441 N N . ILE A 1 304 ? -37.749 17.081 20.449 1.00 160.62 323 ILE A N 1
ATOM 2442 C CA . ILE A 1 304 ? -37.797 15.861 21.245 1.00 173.59 323 ILE A CA 1
ATOM 2443 C C . ILE A 1 304 ? -37.066 16.060 22.567 1.00 170.40 323 ILE A C 1
ATOM 2444 O O . ILE A 1 304 ? -37.461 15.500 23.599 1.00 169.53 323 ILE A O 1
ATOM 2449 N N . PHE A 1 305 ? -36.024 16.893 22.569 1.00 176.83 324 PHE A N 1
ATOM 2450 C CA . PHE A 1 305 ? -35.328 17.219 23.809 1.00 180.57 324 PHE A CA 1
ATOM 2451 C C . PHE A 1 305 ? -36.262 17.933 24.782 1.00 183.61 324 PHE A C 1
ATOM 2452 O O . PHE A 1 305 ? -36.376 17.548 25.955 1.00 192.17 324 PHE A O 1
ATOM 2460 N N . VAL A 1 306 ? -36.973 18.953 24.295 1.00 172.85 325 VAL A N 1
ATOM 2461 C CA . VAL A 1 306 ? -37.893 19.700 25.146 1.00 158.18 325 VAL A CA 1
ATOM 2462 C C . VAL A 1 306 ? -39.039 18.814 25.613 1.00 169.54 325 VAL A C 1
ATOM 2463 O O . VAL A 1 306 ? -39.486 18.909 26.764 1.00 161.37 325 VAL A O 1
ATOM 2467 N N . ARG A 1 307 ? -39.521 17.924 24.742 1.00 182.64 326 ARG A N 1
ATOM 2468 C CA . ARG A 1 307 ? -40.599 17.035 25.157 1.00 194.10 326 ARG A CA 1
ATOM 2469 C C . ARG A 1 307 ? -40.131 16.082 26.248 1.00 185.30 326 ARG A C 1
ATOM 2470 O O . ARG A 1 307 ? -40.873 15.809 27.198 1.00 190.38 326 ARG A O 1
ATOM 2478 N N . VAL A 1 308 ? -38.884 15.609 26.158 1.00 181.47 327 VAL A N 1
ATOM 2479 C CA . VAL A 1 308 ? -38.342 14.772 27.225 1.00 168.97 327 VAL A CA 1
ATOM 2480 C C . VAL A 1 308 ? -38.225 15.572 28.515 1.00 159.80 327 VAL A C 1
ATOM 2481 O O . VAL A 1 308 ? -38.465 15.051 29.615 1.00 158.47 327 VAL A O 1
ATOM 2485 N N . ILE A 1 309 ? -37.904 16.865 28.402 1.00 165.87 328 ILE A N 1
ATOM 2486 C CA . ILE A 1 309 ? -37.880 17.711 29.592 1.00 167.90 328 ILE A CA 1
ATOM 2487 C C . ILE A 1 309 ? -39.271 17.803 30.204 1.00 171.35 328 ILE A C 1
ATOM 2488 O O . ILE A 1 309 ? -39.425 17.809 31.431 1.00 178.41 328 ILE A O 1
ATOM 2493 N N . ALA A 1 310 ? -40.307 17.855 29.362 1.00 161.46 329 ALA A N 1
ATOM 2494 C CA . ALA A 1 310 ? -41.668 17.882 29.888 1.00 150.72 329 ALA A CA 1
ATOM 2495 C C . ALA A 1 310 ? -42.025 16.567 30.570 1.00 158.32 329 ALA A C 1
ATOM 2496 O O . ALA A 1 310 ? -42.715 16.561 31.600 1.00 162.65 329 ALA A O 1
ATOM 2498 N N . ILE A 1 311 ? -41.543 15.443 30.029 1.00 151.53 330 ILE A N 1
ATOM 2499 C CA . ILE A 1 311 ? -41.834 14.157 30.653 1.00 154.97 330 ILE A CA 1
ATOM 2500 C C . ILE A 1 311 ? -41.176 14.070 32.022 1.00 177.98 330 ILE A C 1
ATOM 2501 O O . ILE A 1 311 ? -41.793 13.618 32.994 1.00 206.28 330 ILE A O 1
ATOM 2506 N N . VAL A 1 312 ? -39.916 14.504 32.124 1.00 171.56 331 VAL A N 1
ATOM 2507 C CA . VAL A 1 312 ? -39.248 14.479 33.421 1.00 160.09 331 VAL A CA 1
ATOM 2508 C C . VAL A 1 312 ? -39.894 15.469 34.383 1.00 160.96 331 VAL A C 1
ATOM 2509 O O . VAL A 1 312 ? -39.957 15.217 35.594 1.00 171.20 331 VAL A O 1
ATOM 2513 N N . VAL A 1 313 ? -40.401 16.593 33.871 1.00 149.71 332 VAL A N 1
ATOM 2514 C CA . VAL A 1 313 ? -41.105 17.545 34.727 1.00 154.03 332 VAL A CA 1
ATOM 2515 C C . VAL A 1 313 ? -42.384 16.927 35.274 1.00 163.77 332 VAL A C 1
ATOM 2516 O O . VAL A 1 313 ? -42.784 17.205 36.412 1.00 162.23 332 VAL A O 1
ATOM 2520 N N . SER A 1 314 ? -43.030 16.053 34.496 1.00 176.46 333 SER A N 1
ATOM 2521 C CA . SER A 1 314 ? -44.273 15.448 34.962 1.00 190.04 333 SER A CA 1
ATOM 2522 C C . SER A 1 314 ? -44.028 14.269 35.900 1.00 202.55 333 SER A C 1
ATOM 2523 O O . SER A 1 314 ? -44.754 14.101 36.886 1.00 213.04 333 SER A O 1
ATOM 2526 N N . LYS A 1 315 ? -43.014 13.447 35.621 1.00 194.49 334 LYS A N 1
ATOM 2527 C CA . LYS A 1 315 ? -42.888 12.156 36.291 1.00 195.79 334 LYS A CA 1
ATOM 2528 C C . LYS A 1 315 ? -42.144 12.209 37.621 1.00 214.92 334 LYS A C 1
ATOM 2529 O O . LYS A 1 315 ? -42.441 11.405 38.511 1.00 228.47 334 LYS A O 1
ATOM 2535 N N . LEU A 1 316 ? -41.184 13.119 37.788 1.00 225.05 335 LEU A N 1
ATOM 2536 C CA . LEU A 1 316 ? -40.411 13.213 39.021 1.00 224.00 335 LEU A CA 1
ATOM 2537 C C . LEU A 1 316 ? -40.946 14.280 39.969 1.00 247.82 335 LEU A C 1
ATOM 2538 O O . LEU A 1 316 ? -40.205 14.756 40.836 1.00 254.07 335 LEU A O 1
ATOM 2543 N N . LYS A 1 317 ? -42.220 14.656 39.824 1.00 263.28 336 LYS A N 1
ATOM 2544 C CA . LYS A 1 317 ? -42.735 15.865 40.464 1.00 270.55 336 LYS A CA 1
ATOM 2545 C C . LYS A 1 317 ? -42.652 15.804 41.985 1.00 276.71 336 LYS A C 1
ATOM 2546 O O . LYS A 1 317 ? -42.492 16.843 42.636 1.00 280.84 336 LYS A O 1
ATOM 2552 N N . ALA A 1 318 ? -42.758 14.613 42.570 1.00 276.19 337 ALA A N 1
ATOM 2553 C CA . ALA A 1 318 ? -42.782 14.499 44.022 1.00 274.30 337 ALA A CA 1
ATOM 2554 C C . ALA A 1 318 ? -41.402 14.316 44.635 1.00 268.16 337 ALA A C 1
ATOM 2555 O O . ALA A 1 318 ? -41.152 14.821 45.736 1.00 266.51 337 ALA A O 1
ATOM 2557 N N . ASN A 1 319 ? -40.502 13.609 43.958 1.00 260.62 338 ASN A N 1
ATOM 2558 C CA . ASN A 1 319 ? -39.228 13.236 44.554 1.00 249.50 338 ASN A CA 1
ATOM 2559 C C . ASN A 1 319 ? -38.201 14.346 44.375 1.00 239.04 338 ASN A C 1
ATOM 2560 O O . ASN A 1 319 ? -38.051 14.898 43.280 1.00 222.30 338 ASN A O 1
ATOM 2565 N N . LEU A 1 320 ? -37.493 14.658 45.459 1.00 246.77 339 LEU A N 1
ATOM 2566 C CA . LEU A 1 320 ? -36.311 15.513 45.420 1.00 236.46 339 LEU A CA 1
ATOM 2567 C C . LEU A 1 320 ? -35.305 14.974 46.423 1.00 234.50 339 LEU A C 1
ATOM 2568 O O . LEU A 1 320 ? -35.566 14.971 47.630 1.00 220.74 339 LEU A O 1
ATOM 2573 N N . MET A 1 321 ? -34.171 14.512 45.918 1.00 236.76 340 MET A N 1
ATOM 2574 C CA . MET A 1 321 ? -33.042 14.085 46.725 1.00 227.40 340 MET A CA 1
ATOM 2575 C C . MET A 1 321 ? -31.841 14.938 46.342 1.00 203.98 340 MET A C 1
ATOM 2576 O O . MET A 1 321 ? -31.884 15.707 45.378 1.00 203.99 340 MET A O 1
ATOM 2581 N N . CYS A 1 322 ? -30.766 14.832 47.127 1.00 192.73 341 CYS A N 1
ATOM 2582 C CA . CYS A 1 322 ? -29.580 15.627 46.824 1.00 179.41 341 CYS A CA 1
ATOM 2583 C C . CYS A 1 322 ? -29.002 15.240 45.467 1.00 156.47 341 CYS A C 1
ATOM 2584 O O . CYS A 1 322 ? -28.523 16.102 44.712 1.00 136.57 341 CYS A O 1
ATOM 2587 N N . LYS A 1 323 ? -29.078 13.953 45.118 1.00 162.57 342 LYS A N 1
ATOM 2588 C CA . LYS A 1 323 ? -28.675 13.536 43.780 1.00 165.97 342 LYS A CA 1
ATOM 2589 C C . LYS A 1 323 ? -29.560 14.161 42.711 1.00 168.80 342 LYS A C 1
ATOM 2590 O O . LYS A 1 323 ? -29.073 14.501 41.629 1.00 182.47 342 LYS A O 1
ATOM 2596 N N . THR A 1 324 ? -30.852 14.340 42.995 1.00 162.40 343 THR A N 1
ATOM 2597 C CA . THR A 1 324 ? -31.701 15.069 42.060 1.00 163.86 343 THR A CA 1
ATOM 2598 C C . THR A 1 324 ? -31.274 16.527 41.956 1.00 168.14 343 THR A C 1
ATOM 2599 O O . THR A 1 324 ? -31.377 17.129 40.880 1.00 182.15 343 THR A O 1
ATOM 2603 N N . ASP A 1 325 ? -30.778 17.104 43.054 1.00 171.71 344 ASP A N 1
ATOM 2604 C CA . ASP A 1 325 ? -30.229 18.453 42.988 1.00 181.66 344 ASP A CA 1
ATOM 2605 C C . ASP A 1 325 ? -28.979 18.508 42.122 1.00 169.59 344 ASP A C 1
ATOM 2606 O O . ASP A 1 325 ? -28.690 19.549 41.522 1.00 164.43 344 ASP A O 1
ATOM 2611 N N . ILE A 1 326 ? -28.228 17.409 42.044 1.00 178.24 345 ILE A N 1
ATOM 2612 C CA . ILE A 1 326 ? -27.007 17.390 41.243 1.00 185.35 345 ILE A CA 1
ATOM 2613 C C . ILE A 1 326 ? -27.359 17.158 39.778 1.00 177.85 345 ILE A C 1
ATOM 2614 O O . ILE A 1 326 ? -27.150 18.034 38.930 1.00 179.88 345 ILE A O 1
ATOM 2619 N N . LYS A 1 327 ? -27.896 15.974 39.478 1.00 174.22 346 LYS A N 1
ATOM 2620 C CA . LYS A 1 327 ? -28.157 15.593 38.095 1.00 192.17 346 LYS A CA 1
ATOM 2621 C C . LYS A 1 327 ? -29.214 16.476 37.444 1.00 193.13 346 LYS A C 1
ATOM 2622 O O . LYS A 1 327 ? -29.159 16.705 36.231 1.00 205.76 346 LYS A O 1
ATOM 2628 N N . CYS A 1 328 ? -30.182 16.974 38.219 1.00 182.88 347 CYS A N 1
ATOM 2629 C CA . CYS A 1 328 ? -31.166 17.888 37.647 1.00 176.56 347 CYS A CA 1
ATOM 2630 C C . CYS A 1 328 ? -30.510 19.197 37.223 1.00 160.03 347 CYS A C 1
ATOM 2631 O O . CYS A 1 328 ? -30.820 19.745 36.156 1.00 152.66 347 CYS A O 1
ATOM 2634 N N . ARG A 1 329 ? -29.580 19.697 38.038 1.00 149.59 348 ARG A N 1
ATOM 2635 C CA . ARG A 1 329 ? -28.814 20.874 37.652 1.00 146.21 348 ARG A CA 1
ATOM 2636 C C . ARG A 1 329 ? -27.925 20.584 36.450 1.00 147.24 348 ARG A C 1
ATOM 2637 O O . ARG A 1 329 ? -27.700 21.471 35.615 1.00 143.27 348 ARG A O 1
ATOM 2645 N N . LEU A 1 330 ? -27.426 19.351 36.333 1.00 155.83 349 LEU A N 1
ATOM 2646 C CA . LEU A 1 330 ? -26.688 18.974 35.131 1.00 163.73 349 LEU A CA 1
ATOM 2647 C C . LEU A 1 330 ? -27.593 18.992 33.903 1.00 138.84 349 LEU A C 1
ATOM 2648 O O . LEU A 1 330 ? -27.159 19.366 32.805 1.00 138.17 349 LEU A O 1
ATOM 2653 N N . ALA A 1 331 ? -28.863 18.613 34.075 1.00 121.79 350 ALA A N 1
ATOM 2654 C CA . ALA A 1 331 ? -29.824 18.751 32.986 1.00 119.25 350 ALA A CA 1
ATOM 2655 C C . ALA A 1 331 ? -30.056 20.215 32.646 1.00 126.79 350 ALA A C 1
ATOM 2656 O O . ALA A 1 331 ? -30.262 20.556 31.473 1.00 139.32 350 ALA A O 1
ATOM 2658 N N . LYS A 1 332 ? -30.017 21.098 33.649 1.00 125.53 351 LYS A N 1
ATOM 2659 C CA . LYS A 1 332 ? -30.057 22.525 33.348 1.00 128.78 351 LYS A CA 1
ATOM 2660 C C . LYS A 1 332 ? -28.830 22.953 32.556 1.00 133.27 351 LYS A C 1
ATOM 2661 O O . LYS A 1 332 ? -28.918 23.847 31.705 1.00 145.79 351 LYS A O 1
ATOM 2667 N N . SER A 1 333 ? -27.683 22.313 32.804 1.00 128.44 352 SER A N 1
ATOM 2668 C CA . SER A 1 333 ? -26.480 22.644 32.048 1.00 146.20 352 SER A CA 1
ATOM 2669 C C . SER A 1 333 ? -26.621 22.242 30.585 1.00 116.16 352 SER A C 1
ATOM 2670 O O . SER A 1 333 ? -26.370 23.049 29.680 1.00 106.65 352 SER A O 1
ATOM 2673 N N . THR A 1 334 ? -27.042 20.999 30.331 1.00 116.84 353 THR A N 1
ATOM 2674 C CA . THR A 1 334 ? -27.202 20.565 28.947 1.00 136.84 353 THR A CA 1
ATOM 2675 C C . THR A 1 334 ? -28.301 21.343 28.229 1.00 141.49 353 THR A C 1
ATOM 2676 O O . THR A 1 334 ? -28.176 21.614 27.028 1.00 145.92 353 THR A O 1
ATOM 2680 N N . LEU A 1 335 ? -29.369 21.727 28.940 1.00 141.70 354 LEU A N 1
ATOM 2681 C CA . LEU A 1 335 ? -30.403 22.549 28.315 1.00 145.61 354 LEU A CA 1
ATOM 2682 C C . LEU A 1 335 ? -29.851 23.915 27.937 1.00 147.20 354 LEU A C 1
ATOM 2683 O O . LEU A 1 335 ? -30.004 24.364 26.795 1.00 159.98 354 LEU A O 1
ATOM 2688 N N . THR A 1 336 ? -29.205 24.595 28.889 1.00 146.84 355 THR A N 1
ATOM 2689 C CA . THR A 1 336 ? -28.714 25.940 28.620 1.00 171.79 355 THR A CA 1
ATOM 2690 C C . THR A 1 336 ? -27.626 25.938 27.560 1.00 173.48 355 THR A C 1
ATOM 2691 O O . THR A 1 336 ? -27.414 26.959 26.898 1.00 171.43 355 THR A O 1
ATOM 2695 N N . LEU A 1 337 ? -26.923 24.817 27.400 1.00 181.83 356 LEU A N 1
ATOM 2696 C CA . LEU A 1 337 ? -25.915 24.723 26.354 1.00 146.56 356 LEU A CA 1
ATOM 2697 C C . LEU A 1 337 ? -26.525 24.427 24.986 1.00 130.63 356 LEU A C 1
ATOM 2698 O O . LEU A 1 337 ? -26.183 25.084 23.999 1.00 146.46 356 LEU A O 1
ATOM 2703 N N . ILE A 1 338 ? -27.433 23.462 24.894 1.00 135.03 357 ILE A N 1
ATOM 2704 C CA . ILE A 1 338 ? -27.950 23.023 23.597 1.00 149.69 357 ILE A CA 1
ATOM 2705 C C . ILE A 1 338 ? -29.333 23.594 23.312 1.00 153.34 357 ILE A C 1
ATOM 2706 O O . ILE A 1 338 ? -29.573 24.149 22.240 1.00 159.60 357 ILE A O 1
ATOM 2711 N N . ALA A 1 339 ? -30.253 23.488 24.271 1.00 176.01 358 ALA A N 1
ATOM 2712 C CA . ALA A 1 339 ? -31.624 23.917 24.024 1.00 215.35 358 ALA A CA 1
ATOM 2713 C C . ALA A 1 339 ? -31.733 25.437 23.961 1.00 229.20 358 ALA A C 1
ATOM 2714 O O . ALA A 1 339 ? -32.317 25.990 23.021 1.00 200.42 358 ALA A O 1
ATOM 2716 N N . LEU A 1 340 ? -31.175 26.134 24.955 1.00 249.27 359 LEU A N 1
ATOM 2717 C CA . LEU A 1 340 ? -31.305 27.587 24.996 1.00 250.08 359 LEU A CA 1
ATOM 2718 C C . LEU A 1 340 ? -30.530 28.275 23.879 1.00 248.46 359 LEU A C 1
ATOM 2719 O O . LEU A 1 340 ? -30.951 29.337 23.405 1.00 272.08 359 LEU A O 1
ATOM 2724 N N . LEU A 1 341 ? -29.413 27.700 23.436 1.00 201.10 360 LEU A N 1
ATOM 2725 C CA . LEU A 1 341 ? -28.512 28.408 22.535 1.00 160.88 360 LEU A CA 1
ATOM 2726 C C . LEU A 1 341 ? -28.403 27.775 21.158 1.00 159.41 360 LEU A C 1
ATOM 2727 O O . LEU A 1 341 ? -28.567 28.474 20.152 1.00 158.41 360 LEU A O 1
ATOM 2732 N N . ALA A 1 342 ? -28.118 26.473 21.079 1.00 144.97 361 ALA A N 1
ATOM 2733 C CA . ALA A 1 342 ? -27.783 25.878 19.789 1.00 144.14 361 ALA A CA 1
ATOM 2734 C C . ALA A 1 342 ? -28.931 26.028 18.798 1.00 165.10 361 ALA A C 1
ATOM 2735 O O . ALA A 1 342 ? -28.729 26.483 17.666 1.00 191.83 361 ALA A O 1
ATOM 2737 N N . THR A 1 343 ? -30.155 25.705 19.222 1.00 158.04 362 THR A N 1
ATOM 2738 C CA . THR A 1 343 ? -31.285 25.798 18.302 1.00 174.07 362 THR A CA 1
ATOM 2739 C C . THR A 1 343 ? -31.601 27.243 17.931 1.00 186.85 362 THR A C 1
ATOM 2740 O O . THR A 1 343 ? -32.182 27.491 16.869 1.00 196.77 362 THR A O 1
ATOM 2744 N N . VAL A 1 344 ? -31.249 28.206 18.785 1.00 193.99 363 VAL A N 1
ATOM 2745 C CA . VAL A 1 344 ? -31.493 29.606 18.447 1.00 214.32 363 VAL A CA 1
ATOM 2746 C C . VAL A 1 344 ? -30.618 30.020 17.271 1.00 210.43 363 VAL A C 1
ATOM 2747 O O . VAL A 1 344 ? -31.107 30.535 16.256 1.00 224.03 363 VAL A O 1
ATOM 2751 N N . GLU A 1 345 ? -29.312 29.765 17.381 1.00 192.74 364 GLU A N 1
ATOM 2752 C CA . GLU A 1 345 ? -28.390 30.082 16.299 1.00 171.12 364 GLU A CA 1
ATOM 2753 C C . GLU A 1 345 ? -28.670 29.259 15.047 1.00 203.34 364 GLU A C 1
ATOM 2754 O O . GLU A 1 345 ? -28.497 29.761 13.931 1.00 215.57 364 GLU A O 1
ATOM 2760 N N . VAL A 1 346 ? -29.105 28.009 15.200 1.00 225.65 365 VAL A N 1
ATOM 2761 C CA . VAL A 1 346 ? -29.299 27.169 14.021 1.00 243.51 365 VAL A CA 1
ATOM 2762 C C . VAL A 1 346 ? -30.600 27.519 13.307 1.00 244.39 365 VAL A C 1
ATOM 2763 O O . VAL A 1 346 ? -30.637 27.609 12.076 1.00 246.84 365 VAL A O 1
ATOM 2767 N N . ILE A 1 347 ? -31.685 27.725 14.056 1.00 239.34 366 ILE A N 1
ATOM 2768 C CA . ILE A 1 347 ? -32.954 28.077 13.428 1.00 252.95 366 ILE A CA 1
ATOM 2769 C C . ILE A 1 347 ? -32.892 29.479 12.836 1.00 259.10 366 ILE A C 1
ATOM 2770 O O . ILE A 1 347 ? -33.399 29.723 11.735 1.00 249.88 366 ILE A O 1
ATOM 2775 N N . PHE A 1 348 ? -32.255 30.421 13.537 1.00 269.16 367 PHE A N 1
ATOM 2776 C CA . PHE A 1 348 ? -32.063 31.727 12.921 1.00 280.99 367 PHE A CA 1
ATOM 2777 C C . PHE A 1 348 ? -31.046 31.676 11.789 1.00 279.46 367 PHE A C 1
ATOM 2778 O O . PHE A 1 348 ? -31.085 32.537 10.905 1.00 288.83 367 PHE A O 1
ATOM 2786 N N . ALA A 1 349 ? -30.182 30.656 11.768 1.00 280.23 368 ALA A N 1
ATOM 2787 C CA . ALA A 1 349 ? -29.143 30.551 10.749 1.00 255.69 368 ALA A CA 1
ATOM 2788 C C . ALA A 1 349 ? -29.716 30.423 9.346 1.00 260.47 368 ALA A C 1
ATOM 2789 O O . ALA A 1 349 ? -29.020 30.737 8.374 1.00 263.06 368 ALA A O 1
ATOM 2791 N N . PHE A 1 350 ? -30.961 29.958 9.218 1.00 284.03 369 PHE A N 1
ATOM 2792 C CA . PHE A 1 350 ? -31.612 29.939 7.913 1.00 314.28 369 PHE A CA 1
ATOM 2793 C C . PHE A 1 350 ? -31.717 31.343 7.332 1.00 354.35 369 PHE A C 1
ATOM 2794 O O . PHE A 1 350 ? -31.727 31.513 6.108 1.00 361.50 369 PHE A O 1
ATOM 2802 N N . VAL A 1 351 ? -31.803 32.357 8.194 1.00 377.61 370 VAL A N 1
ATOM 2803 C CA . VAL A 1 351 ? -31.745 33.748 7.760 1.00 395.21 370 VAL A CA 1
ATOM 2804 C C . VAL A 1 351 ? -30.363 34.371 7.958 1.00 407.62 370 VAL A C 1
ATOM 2805 O O . VAL A 1 351 ? -30.047 35.369 7.292 1.00 415.94 370 VAL A O 1
ATOM 2809 N N . MET A 1 352 ? -29.529 33.808 8.835 1.00 415.61 371 MET A N 1
ATOM 2810 C CA . MET A 1 352 ? -28.279 34.445 9.237 1.00 413.11 371 MET A CA 1
ATOM 2811 C C . MET A 1 352 ? -27.167 34.344 8.200 1.00 411.56 371 MET A C 1
ATOM 2812 O O . MET A 1 352 ? -26.169 35.059 8.328 1.00 411.25 371 MET A O 1
ATOM 2817 N N . ASP A 1 353 ? -27.278 33.463 7.205 1.00 366.34 372 ASP A N 1
ATOM 2818 C CA . ASP A 1 353 ? -26.282 33.448 6.141 1.00 291.20 372 ASP A CA 1
ATOM 2819 C C . ASP A 1 353 ? -26.752 34.148 4.874 1.00 254.27 372 ASP A C 1
ATOM 2820 O O . ASP A 1 353 ? -25.913 34.616 4.097 1.00 253.96 372 ASP A O 1
ATOM 2825 N N . GLU A 1 354 ? -28.065 34.227 4.646 1.00 268.28 373 GLU A N 1
ATOM 2826 C CA . GLU A 1 354 ? -28.563 35.010 3.522 1.00 268.71 373 GLU A CA 1
ATOM 2827 C C . GLU A 1 354 ? -28.300 36.497 3.726 1.00 277.48 373 GLU A C 1
ATOM 2828 O O . GLU A 1 354 ? -28.168 37.241 2.747 1.00 293.73 373 GLU A O 1
ATOM 2834 N N . HIS A 1 355 ? -28.216 36.940 4.974 1.00 269.99 374 HIS A N 1
ATOM 2835 C CA . HIS A 1 355 ? -27.899 38.324 5.314 1.00 286.86 374 HIS A CA 1
ATOM 2836 C C . HIS A 1 355 ? -27.540 38.367 6.796 1.00 302.58 374 HIS A C 1
ATOM 2837 O O . HIS A 1 355 ? -27.303 37.327 7.420 1.00 292.52 374 HIS A O 1
ATOM 2844 N N . ALA A 1 356 ? -27.506 39.577 7.362 1.00 321.79 375 ALA A N 1
ATOM 2845 C CA . ALA A 1 356 ? -27.176 39.797 8.772 1.00 309.44 375 ALA A CA 1
ATOM 2846 C C . ALA A 1 356 ? -25.784 39.264 9.116 1.00 303.23 375 ALA A C 1
ATOM 2847 O O . ALA A 1 356 ? -25.589 38.548 10.100 1.00 297.94 375 ALA A O 1
ATOM 2849 N N . ARG A 1 357 ? -24.809 39.619 8.283 1.00 309.54 376 ARG A N 1
ATOM 2850 C CA . ARG A 1 357 ? -23.411 39.293 8.518 1.00 295.37 376 ARG A CA 1
ATOM 2851 C C . ARG A 1 357 ? -22.738 40.378 9.360 1.00 275.47 376 ARG A C 1
ATOM 2852 O O . ARG A 1 357 ? -23.284 41.460 9.584 1.00 286.71 376 ARG A O 1
ATOM 2860 N N . GLY A 1 358 ? -21.534 40.068 9.837 1.00 253.89 377 GLY A N 1
ATOM 2861 C CA . GLY A 1 358 ? -20.754 41.015 10.612 1.00 250.55 377 GLY A CA 1
ATOM 2862 C C . GLY A 1 358 ? -20.133 40.388 11.842 1.00 245.20 377 GLY A C 1
ATOM 2863 O O . GLY A 1 358 ? -19.824 39.193 11.842 1.00 239.33 377 GLY A O 1
ATOM 2864 N N . THR A 1 359 ? -19.954 41.178 12.906 1.00 235.93 378 THR A N 1
ATOM 2865 C CA . THR A 1 359 ? -19.513 40.602 14.171 1.00 218.88 378 THR A CA 1
ATOM 2866 C C . THR A 1 359 ? -20.529 39.593 14.685 1.00 203.10 378 THR A C 1
ATOM 2867 O O . THR A 1 359 ? -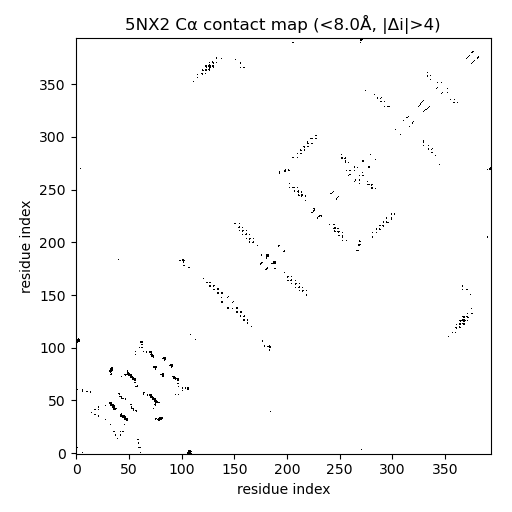20.172 38.659 15.414 1.00 191.14 378 THR A O 1
ATOM 2871 N N . LEU A 1 360 ? -21.798 39.770 14.313 1.00 220.13 379 LEU A N 1
ATOM 2872 C CA . LEU A 1 360 ? -22.825 38.788 14.632 1.00 219.93 379 LEU A CA 1
ATOM 2873 C C . LEU A 1 360 ? -22.532 37.449 13.963 1.00 229.08 379 LEU A C 1
ATOM 2874 O O . LEU A 1 360 ? -22.745 36.384 14.558 1.00 236.62 379 LEU A O 1
ATOM 2879 N N . ARG A 1 361 ? -22.007 37.486 12.734 1.00 221.88 380 ARG A N 1
ATOM 2880 C CA . ARG A 1 361 ? -21.564 36.264 12.071 1.00 210.60 380 ARG A CA 1
ATOM 2881 C C . ARG A 1 361 ? -20.389 35.631 12.805 1.00 189.62 380 ARG A C 1
ATOM 2882 O O . ARG A 1 361 ? -20.302 34.399 12.895 1.00 186.86 380 ARG A O 1
ATOM 2890 N N . PHE A 1 362 ? -19.507 36.458 13.374 1.00 167.29 381 PHE A N 1
ATOM 2891 C CA . PHE A 1 362 ? -18.355 35.936 14.102 1.00 153.01 381 PHE A CA 1
ATOM 2892 C C . PHE A 1 362 ? -18.782 35.256 15.394 1.00 152.24 381 PHE A C 1
ATOM 2893 O O . PHE A 1 362 ? -18.278 34.178 15.729 1.00 161.88 381 PHE A O 1
ATOM 2901 N N . ILE A 1 363 ? -19.707 35.872 16.136 1.00 160.09 382 ILE A N 1
ATOM 2902 C CA . ILE A 1 363 ? -20.224 35.231 17.340 1.00 174.10 382 ILE A CA 1
ATOM 2903 C C . ILE A 1 363 ? -20.991 33.962 16.987 1.00 167.77 382 ILE A C 1
ATOM 2904 O O . ILE A 1 363 ? -20.943 32.970 17.728 1.00 180.39 382 ILE A O 1
ATOM 2909 N N . LYS A 1 364 ? -21.679 33.956 15.842 1.00 119.66 383 LYS A N 1
ATOM 2910 C CA . LYS A 1 364 ? -22.422 32.768 15.432 1.00 123.46 383 LYS A CA 1
ATOM 2911 C C . LYS A 1 364 ? -21.481 31.599 15.161 1.00 158.21 383 LYS A C 1
ATOM 2912 O O . LYS A 1 364 ? -21.661 30.498 15.702 1.00 176.62 383 LYS A O 1
ATOM 2918 N N . LEU A 1 365 ? -20.450 31.831 14.341 1.00 170.42 384 LEU A N 1
ATOM 2919 C CA . LEU A 1 365 ? -19.477 30.778 14.071 1.00 152.80 384 LEU A CA 1
ATOM 2920 C C . LEU A 1 365 ? -18.723 30.383 15.332 1.00 144.21 384 LEU A C 1
ATOM 2921 O O . LEU A 1 365 ? -18.319 29.224 15.478 1.00 144.59 384 LEU A O 1
ATOM 2926 N N . PHE A 1 366 ? -18.529 31.331 16.249 1.00 145.52 385 PHE A N 1
ATOM 2927 C CA . PHE A 1 366 ? -17.836 31.034 17.497 1.00 141.47 385 PHE A CA 1
ATOM 2928 C C . PHE A 1 366 ? -18.636 30.057 18.349 1.00 143.56 385 PHE A C 1
ATOM 2929 O O . PHE A 1 366 ? -18.119 29.011 18.768 1.00 144.93 385 PHE A O 1
ATOM 2937 N N . THR A 1 367 ? -19.916 30.362 18.583 1.00 156.70 386 THR A N 1
ATOM 2938 C CA . THR A 1 367 ? -20.727 29.499 19.435 1.00 169.89 386 THR A CA 1
ATOM 2939 C C . THR A 1 367 ? -20.994 28.152 18.774 1.00 160.89 386 THR A C 1
ATOM 2940 O O . THR A 1 367 ? -20.909 27.109 19.433 1.00 168.54 386 THR A O 1
ATOM 2944 N N . GLU A 1 368 ? -21.306 28.145 17.474 1.00 129.09 387 GLU A N 1
ATOM 2945 C CA . GLU A 1 368 ? -21.602 26.872 16.823 1.00 122.12 387 GLU A CA 1
ATOM 2946 C C . GLU A 1 368 ? -20.355 26.002 16.705 1.00 138.95 387 GLU A C 1
ATOM 2947 O O . GLU A 1 368 ? -20.404 24.797 16.988 1.00 170.17 387 GLU A O 1
ATOM 2953 N N . LEU A 1 369 ? -19.223 26.598 16.322 1.00 126.91 388 LEU A N 1
ATOM 2954 C CA . LEU A 1 369 ? -17.991 25.829 16.172 1.00 129.52 388 LEU A CA 1
ATOM 2955 C C . LEU A 1 369 ? -17.522 25.281 17.511 1.00 162.80 388 LEU A C 1
ATOM 2956 O O . LEU A 1 369 ? -17.206 24.090 17.631 1.00 195.53 388 LEU A O 1
ATOM 2961 N N . SER A 1 370 ? -17.479 26.136 18.537 1.00 139.10 389 SER A N 1
ATOM 2962 C CA . SER A 1 370 ? -17.056 25.663 19.850 1.00 133.50 389 SER A CA 1
ATOM 2963 C C . SER A 1 370 ? -18.015 24.609 20.375 1.00 126.92 389 SER A C 1
ATOM 2964 O O . SER A 1 370 ? -17.593 23.613 20.984 1.00 137.56 389 SER A O 1
ATOM 2967 N N . PHE A 1 371 ? -19.303 24.773 20.081 1.00 133.44 390 PHE A N 1
ATOM 2968 C CA . PHE A 1 371 ? -20.282 23.813 20.552 1.00 151.46 390 PHE A CA 1
ATOM 2969 C C . PHE A 1 371 ? -20.019 22.470 19.898 1.00 134.39 390 PHE A C 1
ATOM 2970 O O . PHE A 1 371 ? -19.470 21.578 20.548 1.00 141.80 390 PHE A O 1
ATOM 2978 N N . THR A 1 372 ? -20.305 22.339 18.599 1.00 121.34 391 THR A N 1
ATOM 2979 C CA . THR A 1 372 ? -20.215 21.021 17.975 1.00 132.04 391 THR A CA 1
ATOM 2980 C C . THR A 1 372 ? -18.812 20.436 18.086 1.00 143.70 391 THR A C 1
ATOM 2981 O O . THR A 1 372 ? -18.652 19.211 18.061 1.00 142.74 391 THR A O 1
ATOM 2985 N N . SER A 1 373 ? -17.788 21.285 18.222 1.00 155.58 392 SER A N 1
ATOM 2986 C CA . SER A 1 373 ? -16.437 20.769 18.408 1.00 160.82 392 SER A CA 1
ATOM 2987 C C . SER A 1 373 ? -16.289 20.086 19.762 1.00 148.84 392 SER A C 1
ATOM 2988 O O . SER A 1 373 ? -15.760 18.972 19.849 1.00 144.94 392 SER A O 1
ATOM 2991 N N . PHE A 1 374 ? -16.757 20.732 20.832 1.00 156.92 393 PHE A N 1
ATOM 2992 C CA . PHE A 1 374 ? -16.634 20.138 22.159 1.00 158.55 393 PHE A CA 1
ATOM 2993 C C . PHE A 1 374 ? -17.759 19.167 22.505 1.00 134.99 393 PHE A C 1
ATOM 2994 O O . PHE A 1 374 ? -17.688 18.517 23.555 1.00 121.91 393 PHE A O 1
ATOM 3002 N N . GLN A 1 375 ? -18.797 19.059 21.665 1.00 139.05 394 GLN A N 1
ATOM 3003 C CA . GLN A 1 375 ? -19.905 18.159 21.973 1.00 146.01 394 GLN A CA 1
ATOM 3004 C C . GLN A 1 375 ? -19.479 16.703 21.940 1.00 144.57 394 GLN A C 1
ATOM 3005 O O . GLN A 1 375 ? -20.119 15.866 22.583 1.00 140.55 394 GLN A O 1
ATOM 3011 N N . GLY A 1 376 ? -18.448 16.366 21.163 1.00 159.52 395 GLY A N 1
ATOM 3012 C CA . GLY A 1 376 ? -17.971 14.996 21.174 1.00 159.56 395 GLY A CA 1
ATOM 3013 C C . GLY A 1 376 ? -17.293 14.638 22.480 1.00 133.82 395 GLY A C 1
ATOM 3014 O O . GLY A 1 376 ? -17.433 13.517 22.977 1.00 113.06 395 GLY A O 1
ATOM 3015 N N . LEU A 1 377 ? -16.561 15.589 23.063 1.00 128.15 396 LEU A N 1
ATOM 3016 C CA . LEU A 1 377 ? -16.006 15.377 24.394 1.00 122.88 396 LEU A CA 1
ATOM 3017 C C . LEU A 1 377 ? -17.104 15.356 25.450 1.00 125.27 396 LEU A C 1
ATOM 3018 O O . LEU A 1 377 ? -17.039 14.574 26.407 1.00 92.31 396 LEU A O 1
ATOM 3023 N N . MET A 1 378 ? -18.126 16.203 25.288 1.00 116.85 397 MET A N 1
ATOM 3024 C CA . MET A 1 378 ? -19.253 16.194 26.217 1.00 112.43 397 MET A CA 1
ATOM 3025 C C . MET A 1 378 ? -20.028 14.884 26.149 1.00 115.56 397 MET A C 1
ATOM 3026 O O . MET A 1 378 ? -20.541 14.412 27.170 1.00 112.78 397 MET A O 1
ATOM 3031 N N . VAL A 1 379 ? -20.122 14.290 24.961 1.00 120.51 398 VAL A N 1
ATOM 3032 C CA . VAL A 1 379 ? -20.803 13.010 24.806 1.00 138.42 398 VAL A CA 1
ATOM 3033 C C . VAL A 1 379 ? -19.931 11.875 25.324 1.00 167.33 398 VAL A C 1
ATOM 3034 O O . VAL A 1 379 ? -20.432 10.902 25.899 1.00 169.23 398 VAL A O 1
ATOM 3038 N N . ALA A 1 380 ? -18.612 11.990 25.150 1.00 166.73 399 ALA A N 1
ATOM 3039 C CA . ALA A 1 380 ? -17.707 10.974 25.674 1.00 151.02 399 ALA A CA 1
ATOM 3040 C C . ALA A 1 380 ? -17.747 10.941 27.196 1.00 144.77 399 ALA A C 1
ATOM 3041 O O . ALA A 1 380 ? -17.877 9.870 27.801 1.00 135.99 399 ALA A O 1
ATOM 3043 N N . ILE A 1 381 ? -17.629 12.108 27.836 1.00 154.35 400 ILE A N 1
ATOM 3044 C CA . ILE A 1 381 ? -17.717 12.146 29.292 1.00 111.33 400 ILE A CA 1
ATOM 3045 C C . ILE A 1 381 ? -19.127 11.813 29.766 1.00 110.22 400 ILE A C 1
ATOM 3046 O O . ILE A 1 381 ? -19.299 11.200 30.825 1.00 128.72 400 ILE A O 1
ATOM 3051 N N . LEU A 1 382 ? -20.153 12.182 28.996 1.00 129.86 401 LEU A N 1
ATOM 3052 C CA . LEU A 1 382 ? -21.521 12.053 29.489 1.00 141.43 401 LEU A CA 1
ATOM 3053 C C . LEU A 1 382 ? -22.018 10.614 29.415 1.00 128.14 401 LEU A C 1
ATOM 3054 O O . LEU A 1 382 ? -22.619 10.107 30.369 1.00 114.26 401 LEU A O 1
ATOM 3059 N N . TYR A 1 383 ? -21.783 9.943 28.290 1.00 137.98 402 TYR A N 1
ATOM 3060 C CA . TYR A 1 383 ? -22.311 8.602 28.082 1.00 160.70 402 TYR A CA 1
ATOM 3061 C C . TYR A 1 383 ? -21.378 7.494 28.550 1.00 177.06 402 TYR A C 1
ATOM 3062 O O . TYR A 1 383 ? -21.774 6.323 28.520 1.00 202.06 402 TYR A O 1
ATOM 3071 N N . CYS A 1 384 ? -20.163 7.819 28.989 1.00 166.66 403 CYS A N 1
ATOM 3072 C CA . CYS A 1 384 ? -19.222 6.778 29.380 1.00 155.69 403 CYS A CA 1
ATOM 3073 C C . CYS A 1 384 ? -18.543 7.075 30.711 1.00 162.12 403 CYS A C 1
ATOM 3074 O O . CYS A 1 384 ? -18.808 6.402 31.711 1.00 195.21 403 CYS A O 1
ATOM 3077 N N . PHE A 1 385 ? -17.655 8.074 30.725 1.00 156.38 404 PHE A N 1
ATOM 3078 C CA . PHE A 1 385 ? -16.811 8.297 31.896 1.00 107.85 404 PHE A CA 1
ATOM 3079 C C . PHE A 1 385 ? -17.634 8.683 33.120 1.00 152.18 404 PHE A C 1
ATOM 3080 O O . PHE A 1 385 ? -17.297 8.301 34.248 1.00 151.55 404 PHE A O 1
ATOM 3088 N N . ALA A 1 386 ? -18.720 9.432 32.924 1.00 124.80 405 ALA A N 1
ATOM 3089 C CA . ALA A 1 386 ? -19.561 9.853 34.038 1.00 129.59 405 ALA A CA 1
ATOM 3090 C C . ALA A 1 386 ? -20.657 8.854 34.385 1.00 126.17 405 ALA A C 1
ATOM 3091 O O . ALA A 1 386 ? -21.323 9.029 35.411 1.00 126.56 405 ALA A O 1
ATOM 3093 N N . ASN A 1 387 ? -20.867 7.825 33.567 1.00 108.50 406 ASN A N 1
ATOM 3094 C CA . ASN A 1 387 ? -21.910 6.851 33.860 1.00 166.47 406 ASN A CA 1
ATOM 3095 C C . ASN A 1 387 ? -21.563 6.075 35.125 1.00 179.14 406 ASN A C 1
ATOM 3096 O O . ASN A 1 387 ? -20.410 5.691 35.340 1.00 167.67 406 ASN A O 1
ATOM 3101 N N . ASN A 1 388 ? -22.573 5.846 35.967 1.00 206.59 407 ASN A N 1
ATOM 3102 C CA . ASN A 1 388 ? -22.323 5.225 37.265 1.00 216.56 407 ASN A CA 1
ATOM 3103 C C . ASN A 1 388 ? -21.912 3.764 37.120 1.00 212.36 407 ASN A C 1
ATOM 3104 O O . ASN A 1 388 ? -20.980 3.306 37.794 1.00 213.65 407 ASN A O 1
ATOM 3109 N N . GLU A 1 389 ? -22.591 3.018 36.243 1.00 225.46 408 GLU A N 1
ATOM 3110 C CA . GLU A 1 389 ? -22.249 1.611 36.062 1.00 229.85 408 GLU A CA 1
ATOM 3111 C C . GLU A 1 389 ? -20.855 1.445 35.474 1.00 220.42 408 GLU A C 1
ATOM 3112 O O . GLU A 1 389 ? -20.156 0.479 35.801 1.00 223.62 408 GLU A O 1
ATOM 3118 N N . VAL A 1 390 ? -20.432 2.371 34.609 1.00 227.90 409 VAL A N 1
ATOM 3119 C CA . VAL A 1 390 ? -19.071 2.327 34.087 1.00 234.39 409 VAL A CA 1
ATOM 3120 C C . VAL A 1 390 ? -18.062 2.648 35.182 1.00 243.09 409 VAL A C 1
ATOM 3121 O O . VAL A 1 390 ? -16.929 2.152 35.157 1.00 246.20 409 VAL A O 1
ATOM 3125 N N . GLN A 1 391 ? -18.451 3.458 36.168 1.00 227.45 410 GLN A N 1
ATOM 3126 C CA . GLN A 1 391 ? -17.530 3.787 37.252 1.00 230.63 410 GLN A CA 1
ATOM 3127 C C . GLN A 1 391 ? -17.370 2.620 38.220 1.00 265.28 410 GLN A C 1
ATOM 3128 O O . GLN A 1 391 ? -16.245 2.250 38.575 1.00 269.57 410 GLN A 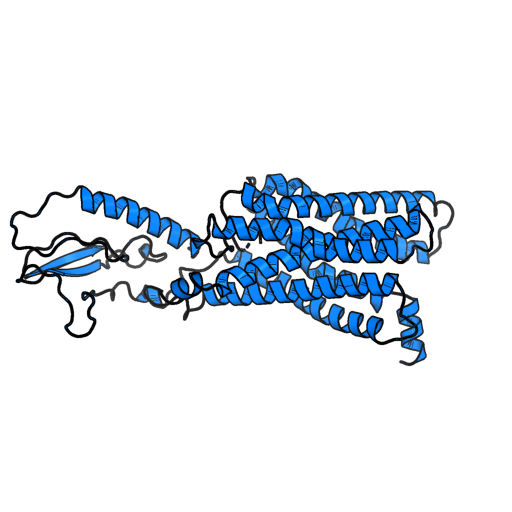O 1
ATOM 3134 N N . LEU A 1 392 ? -18.485 2.026 38.658 1.00 281.49 411 LEU A N 1
ATOM 3135 C CA . LEU A 1 392 ? -18.388 0.864 39.539 1.00 291.57 411 LEU A CA 1
ATOM 3136 C C . LEU A 1 392 ? -17.745 -0.317 38.825 1.00 301.55 411 LEU A C 1
ATOM 3137 O O . LEU A 1 392 ? -16.983 -1.080 39.431 1.00 310.56 411 LEU A O 1
ATOM 3142 N N . GLU A 1 393 ? -18.040 -0.487 37.533 1.00 299.62 412 GLU A N 1
ATOM 3143 C CA . GLU A 1 393 ? -17.405 -1.554 36.769 1.00 284.25 412 GLU A CA 1
ATOM 3144 C C . GLU A 1 393 ? -15.918 -1.292 36.569 1.00 302.40 412 GLU A C 1
ATOM 3145 O O . GLU A 1 393 ? -15.122 -2.237 36.529 1.00 298.83 412 GLU A O 1
ATOM 3151 N N . PHE A 1 394 ? -15.524 -0.022 36.435 1.00 323.27 413 PHE A N 1
ATOM 3152 C CA . PHE A 1 394 ? -14.103 0.299 36.344 1.00 332.26 413 PHE A CA 1
ATOM 3153 C C . PHE A 1 394 ? -13.398 0.044 37.667 1.00 348.75 413 PHE A C 1
ATOM 3154 O O . PHE A 1 394 ? -12.234 -0.372 37.693 1.00 359.57 413 PHE A O 1
ATOM 3162 N N . ARG A 1 395 ? -14.090 0.286 38.778 1.00 342.79 414 ARG A N 1
ATOM 3163 C CA . ARG A 1 395 ? -13.512 0.025 40.087 1.00 329.93 414 ARG A CA 1
ATOM 3164 C C . ARG A 1 395 ? -13.570 -1.450 40.465 1.00 327.48 414 ARG A C 1
ATOM 3165 O O . ARG A 1 395 ? -12.904 -1.854 41.426 1.00 345.67 414 ARG A O 1
ATOM 3173 N N . LYS A 1 396 ? -14.341 -2.256 39.730 1.00 317.73 415 LYS A N 1
ATOM 3174 C CA . LYS A 1 396 ? -14.391 -3.691 39.993 1.00 292.16 415 LYS A CA 1
ATOM 3175 C C . LYS A 1 396 ? -13.055 -4.366 39.708 1.00 308.21 415 LYS A C 1
ATOM 3176 O O . LYS A 1 396 ? -12.710 -5.356 40.362 1.00 304.08 415 LYS A O 1
ATOM 3182 N N . SER A 1 397 ? -12.292 -3.845 38.746 1.00 319.29 416 SER A N 1
ATOM 3183 C CA . SER A 1 397 ? -10.986 -4.396 38.399 1.00 325.95 416 SER A CA 1
ATOM 3184 C C . SER A 1 397 ? -9.877 -3.376 38.610 1.00 320.55 416 SER A C 1
ATOM 3185 O O . SER A 1 397 ? -8.944 -3.643 39.374 1.00 334.77 416 SER A O 1
ATOM 3188 N N . TRP A 1 398 ? -9.946 -2.222 37.946 1.00 283.68 417 TRP A N 1
ATOM 3189 C CA . TRP A 1 398 ? -9.063 -1.085 38.214 1.00 256.08 417 TRP A CA 1
ATOM 3190 C C . TRP A 1 398 ? -7.582 -1.391 37.965 1.00 248.31 417 TRP A C 1
ATOM 3191 O O . TRP A 1 398 ? -6.912 -2.049 38.762 1.00 233.05 417 TRP A O 1
ATOM 3227 N N . GLY B 2 3 ? -18.602 23.658 6.861 1.00 206.65 3 GLY B N 1
ATOM 3228 C CA . GLY B 2 3 ? -19.005 23.934 5.485 1.00 188.51 3 GLY B CA 1
ATOM 3229 C C . GLY B 2 3 ? -19.193 25.441 5.271 1.00 185.02 3 GLY B C 1
ATOM 3230 O O . GLY B 2 3 ? -18.769 25.954 4.240 1.00 193.04 3 GLY B O 1
ATOM 3231 N N . THR B 2 4 ? -19.812 26.155 6.224 1.00 168.47 4 THR B N 1
ATOM 3232 C CA . THR B 2 4 ? -20.039 27.604 6.114 1.00 149.26 4 THR B CA 1
ATOM 3233 C C . THR B 2 4 ? -18.730 28.413 6.277 1.00 156.52 4 THR B C 1
ATOM 3234 O O . THR B 2 4 ? -18.499 29.342 5.505 1.00 199.42 4 THR B O 1
ATOM 3251 N N . THR B 2 6 ? -15.605 27.368 5.745 1.00 157.95 6 THR B N 1
ATOM 3252 C CA . THR B 2 6 ? -14.724 27.085 4.610 1.00 160.97 6 THR B CA 1
ATOM 3253 C C . THR B 2 6 ? -14.806 28.163 3.522 1.00 163.21 6 THR B C 1
ATOM 3254 O O . THR B 2 6 ? -13.777 28.513 2.946 1.00 182.07 6 THR B O 1
ATOM 3258 N N . SER B 2 7 ? -16.033 28.640 3.275 1.00 154.40 7 SER B N 1
ATOM 3259 C CA . SER B 2 7 ? -16.352 29.655 2.288 1.00 151.93 7 SER B CA 1
ATOM 3260 C C . SER B 2 7 ? -15.491 30.922 2.483 1.00 155.86 7 SER B C 1
ATOM 3261 O O . SER B 2 7 ? -14.648 31.199 1.630 1.00 172.52 7 SER B O 1
ATOM 3264 N N . ASP B 2 8 ? -15.700 31.666 3.583 1.00 145.14 8 ASP B N 1
ATOM 3265 C CA . ASP B 2 8 ? -14.944 32.893 3.889 1.00 160.85 8 ASP B CA 1
ATOM 3266 C C . ASP B 2 8 ? -13.425 32.634 3.965 1.00 188.69 8 ASP B C 1
ATOM 3267 O O . ASP B 2 8 ? -12.635 33.543 3.711 1.00 221.50 8 ASP B O 1
#

Secondary structure (DSSP, 8-state):
---HHHHHHHHHHHHHHHHHHHHHSPPPSSS-S---EE-SS-EEPP--TTEEEEEEPPTTSTTGGG-TT-EEEEEE-TTSSB-B-TTTSSB--B-GGGTHHHH-S-S---HHHHHHHHHHHHHHHHHHHHHHHHHHHHHH-GGG--HHHHHHHHHHHHHHHHHHHHHHHHHHHHHHTSTTTS-TT--HHHHHHHSHHHHHHHHHHHHHHHHHHHHHHHHHHHHHIIIII-----HHHHHHHHHHHHHHHHHHHHHHHHHHHHSSGGGTTTS--SHHHHHHHHHHHHHHHHHHHHHHHHHHHHHHHHTSS---HHHHHHHHHHHHHIIIIIIIIHHHHHHHHHHTTS--SHHHHHHHHHHHHHHHHHHHHHHIIIIIT-HHHHHHHHHH-/-----

Nearest PDB structures (foldseek):
  5nx2-assembly1_A  TM=1.003E+00  e=9.322E-56  Homo sapiens
  7ki1-assembly1_R  TM=7.447E-01  e=3.377E-39  Homo sapiens
  7s1m-assembly1_R  TM=7.269E-01  e=9.476E-39  Homo sapiens
  8jis-assembly1_R  TM=7.291E-01  e=2.290E-37  Homo sapiens
  8jir-assembly1_R  TM=7.218E-01  e=7.804E-35  Homo sapiens